Protein AF-0000000078280454 (afdb_homodimer)

Sequence (496 aa):
MIYVSHLLEDWDMRDVINRTGAGVESIEFSISENLDCLEEKVDQYEKRLEEMGCENLILHGPFLDLNPMTFDSLILETTRKRYEQAYWAAKRLGAKKLVFHTCYVPDVYLLIGWADRVADFYKRFLESREGIQIVMENVFDRQAEPILEVARKVEHPDFGLCLDIGHAHCYSDRPAGAWAELFGSYIKHLHVHDNSGDRDAHWRLGRGNLDYKEIIETVKRNSPDVTFTVECSQKEDVLQSIKEICMGMIYVSHLLEDWDMRDVINRTGAGVESIEFSISENLDCLEEKVDQYEKRLEEMGCENLILHGPFLDLNPMTFDSLILETTRKRYEQAYWAAKRLGAKKLVFHTCYVPDVYLLIGWADRVADFYKRFLESREGIQIVMENVFDRQAEPILEVARKVEHPDFGLCLDIGHAHCYSDRPAGAWAELFGSYIKHLHVHDNSGDRDAHWRLGRGNLDYKEIIETVKRNSPDVTFTVECSQKEDVLQSIKEICMG

Structure (mmCIF, N/CA/C/O backbone):
data_AF-0000000078280454-model_v1
#
loop_
_entity.id
_entity.type
_entity.pdbx_description
1 polymer 'AP endonuclease'
#
loop_
_atom_site.group_PDB
_atom_site.id
_atom_site.type_symbol
_atom_site.label_atom_id
_atom_site.label_alt_id
_atom_site.label_comp_id
_atom_site.label_asym_id
_atom_site.label_entity_id
_atom_site.label_seq_id
_atom_site.pdbx_PDB_ins_code
_atom_site.Cartn_x
_atom_site.Cartn_y
_atom_site.Cartn_z
_atom_site.occupancy
_atom_site.B_iso_or_equiv
_atom_site.auth_seq_id
_atom_site.auth_comp_id
_atom_site.auth_asym_id
_atom_site.auth_atom_id
_atom_site.pdbx_PDB_model_num
ATOM 1 N N . MET A 1 1 ? -3.398 -29.625 -14.141 1 95.38 1 MET A N 1
ATOM 2 C CA . MET A 1 1 ? -2.453 -29.781 -13.039 1 95.38 1 MET A CA 1
ATOM 3 C C . MET A 1 1 ? -2.908 -29 -11.82 1 95.38 1 MET A C 1
ATOM 5 O O . MET A 1 1 ? -3.379 -27.859 -11.945 1 95.38 1 MET A O 1
ATOM 9 N N . ILE A 1 2 ? -2.885 -29.656 -10.711 1 98.5 2 ILE A N 1
ATOM 10 C CA . ILE A 1 2 ? -3.289 -29.031 -9.453 1 98.5 2 ILE A CA 1
ATOM 11 C C . ILE A 1 2 ? -2.068 -28.828 -8.562 1 98.5 2 ILE A C 1
ATOM 13 O O . ILE A 1 2 ? -1.229 -29.719 -8.43 1 98.5 2 ILE A O 1
ATOM 17 N N . TYR A 1 3 ? -1.931 -27.609 -8.008 1 98.88 3 TYR A N 1
ATOM 18 C CA . TYR A 1 3 ? -0.905 -27.266 -7.031 1 98.88 3 TYR A CA 1
ATOM 19 C C . TYR A 1 3 ? -1.525 -27 -5.664 1 98.88 3 TYR A C 1
ATOM 21 O O . TYR A 1 3 ? -2.736 -26.781 -5.555 1 98.88 3 TYR A O 1
ATOM 29 N N . VAL A 1 4 ? -0.639 -27.031 -4.641 1 98.88 4 VAL A N 1
ATOM 30 C CA . VAL A 1 4 ? -1.002 -26.656 -3.275 1 98.88 4 VAL A CA 1
ATOM 31 C C . VAL A 1 4 ? -0.07 -25.562 -2.771 1 98.88 4 VAL A C 1
ATOM 33 O O . VAL A 1 4 ? 1.153 -25.688 -2.859 1 98.88 4 VAL A O 1
ATOM 36 N N . SER A 1 5 ? -0.688 -24.469 -2.309 1 98.81 5 SER A N 1
ATOM 37 C CA . SER A 1 5 ? 0.134 -23.438 -1.691 1 98.81 5 SER A CA 1
ATOM 38 C C . SER A 1 5 ? 0.907 -23.984 -0.496 1 98.81 5 SER A C 1
ATOM 40 O O . SER A 1 5 ? 0.354 -24.719 0.322 1 98.81 5 SER A O 1
ATOM 42 N N . HIS A 1 6 ? 2.143 -23.672 -0.415 1 98.69 6 HIS A N 1
ATOM 43 C CA . HIS A 1 6 ? 2.973 -24.188 0.665 1 98.69 6 HIS A CA 1
ATOM 44 C C . HIS A 1 6 ? 2.699 -23.453 1.975 1 98.69 6 HIS A C 1
ATOM 46 O O . HIS A 1 6 ? 3.598 -22.828 2.541 1 98.69 6 HIS A O 1
ATOM 52 N N . LEU A 1 7 ? 1.524 -23.656 2.4 1 97.81 7 LEU A N 1
ATOM 53 C CA . LEU A 1 7 ? 1.077 -23.141 3.686 1 97.81 7 LEU A CA 1
ATOM 54 C C . LEU A 1 7 ? 1.122 -24.219 4.762 1 97.81 7 LEU A C 1
ATOM 56 O O . LEU A 1 7 ? 1.054 -23.906 5.957 1 97.81 7 LEU A O 1
ATOM 60 N N . LEU A 1 8 ? 1.177 -25.453 4.375 1 98.19 8 LEU A N 1
ATOM 61 C CA . LEU A 1 8 ? 1.28 -26.594 5.273 1 98.19 8 LEU A CA 1
ATOM 62 C C . LEU A 1 8 ? 2.727 -26.812 5.703 1 98.19 8 LEU A C 1
ATOM 64 O O . LEU A 1 8 ? 3.656 -26.391 5.016 1 98.19 8 LEU A O 1
ATOM 68 N N . GLU A 1 9 ? 2.82 -27.516 6.793 1 97.94 9 GLU A N 1
ATOM 69 C CA . GLU A 1 9 ? 4.156 -28 7.125 1 97.94 9 GLU A CA 1
ATOM 70 C C . GLU A 1 9 ? 4.672 -28.984 6.07 1 97.94 9 GLU A C 1
ATOM 72 O O . GLU A 1 9 ? 3.885 -29.625 5.375 1 97.94 9 GLU A O 1
ATOM 77 N N . ASP A 1 10 ? 6.023 -29.094 6 1 98.5 10 ASP A N 1
ATOM 78 C CA . ASP A 1 10 ? 6.66 -29.891 4.961 1 98.5 10 ASP A CA 1
ATOM 79 C C . ASP A 1 10 ? 6.156 -31.344 4.992 1 98.5 10 ASP A C 1
ATOM 81 O O . ASP A 1 10 ? 5.91 -31.938 3.943 1 98.5 10 ASP A O 1
ATOM 85 N N . TRP A 1 11 ? 5.98 -31.844 6.141 1 98.31 11 TRP A N 1
ATOM 86 C CA . TRP A 1 11 ? 5.566 -33.25 6.246 1 98.31 11 TRP A CA 1
ATOM 87 C C . TRP A 1 11 ? 4.152 -33.438 5.711 1 98.31 11 TRP A C 1
ATOM 89 O O . TRP A 1 11 ? 3.844 -34.469 5.094 1 98.31 11 TRP A O 1
ATOM 99 N N . ASP A 1 12 ? 3.299 -32.469 5.961 1 98.75 12 ASP A N 1
ATOM 100 C CA . ASP A 1 12 ? 1.937 -32.531 5.438 1 98.75 12 ASP A CA 1
ATOM 101 C C . ASP A 1 12 ? 1.923 -32.312 3.922 1 98.75 12 ASP A C 1
ATOM 103 O O . ASP A 1 12 ? 1.131 -32.938 3.215 1 98.75 12 ASP A O 1
ATOM 107 N N . MET A 1 13 ? 2.77 -31.469 3.451 1 98.81 13 MET A N 1
ATOM 108 C CA . MET A 1 13 ? 2.898 -31.297 2.008 1 98.81 13 MET A CA 1
ATOM 109 C C . MET A 1 13 ? 3.303 -32.594 1.332 1 98.81 13 MET A C 1
ATOM 111 O O . MET A 1 13 ? 2.729 -32.969 0.311 1 98.81 13 MET A O 1
ATOM 115 N N . ARG A 1 14 ? 4.301 -33.188 1.906 1 98.75 14 ARG A N 1
ATOM 116 C CA . ARG A 1 14 ? 4.766 -34.469 1.371 1 98.75 14 ARG A CA 1
ATOM 117 C C . ARG A 1 14 ? 3.619 -35.469 1.279 1 98.75 14 ARG A C 1
ATOM 119 O O . ARG A 1 14 ? 3.471 -36.156 0.267 1 98.75 14 ARG A O 1
ATOM 126 N N . ASP A 1 15 ? 2.885 -35.531 2.342 1 98.81 15 ASP A N 1
ATOM 127 C CA . ASP A 1 15 ? 1.757 -36.469 2.363 1 98.81 15 ASP A CA 1
ATOM 128 C C . ASP A 1 15 ? 0.749 -36.125 1.267 1 98.81 15 ASP A C 1
ATOM 130 O O . ASP A 1 15 ? 0.256 -37 0.574 1 98.81 15 ASP A O 1
ATOM 134 N N . VAL A 1 16 ? 0.381 -34.906 1.092 1 98.81 16 VAL A N 1
ATOM 135 C CA . VAL A 1 16 ? -0.565 -34.469 0.072 1 98.81 16 VAL A CA 1
ATOM 136 C C . VAL A 1 16 ? -0.028 -34.812 -1.315 1 98.81 16 VAL A C 1
ATOM 138 O O . VAL A 1 16 ? -0.761 -35.344 -2.158 1 98.81 16 VAL A O 1
ATOM 141 N N . ILE A 1 17 ? 1.241 -34.531 -1.546 1 98.75 17 ILE A N 1
ATOM 142 C CA . ILE A 1 17 ? 1.874 -34.781 -2.832 1 98.75 17 ILE A CA 1
ATOM 143 C C . ILE A 1 17 ? 1.799 -36.281 -3.139 1 98.75 17 ILE A C 1
ATOM 145 O O . ILE A 1 17 ? 1.418 -36.688 -4.242 1 98.75 17 ILE A O 1
ATOM 149 N N . ASN A 1 18 ? 2.113 -37.094 -2.162 1 98.62 18 ASN A N 1
ATOM 150 C CA . ASN A 1 18 ? 2.109 -38.531 -2.34 1 98.62 18 ASN A CA 1
ATOM 151 C C . ASN A 1 18 ? 0.711 -39.062 -2.656 1 98.62 18 ASN A C 1
ATOM 153 O O . ASN A 1 18 ? 0.556 -39.969 -3.465 1 98.62 18 ASN A O 1
ATOM 157 N N . ARG A 1 19 ? -0.237 -38.5 -2.068 1 98.31 19 ARG A N 1
ATOM 158 C CA . ARG A 1 19 ? -1.606 -39 -2.184 1 98.31 19 ARG A CA 1
ATOM 159 C C . ARG A 1 19 ? -2.258 -38.5 -3.471 1 98.31 19 ARG A C 1
ATOM 161 O O . ARG A 1 19 ? -3.141 -39.156 -4.02 1 98.31 19 ARG A O 1
ATOM 168 N N . THR A 1 20 ? -1.882 -37.281 -3.924 1 98.31 20 THR A N 1
ATOM 169 C CA . THR A 1 20 ? -2.697 -36.656 -4.945 1 98.31 20 THR A CA 1
ATOM 170 C C . THR A 1 20 ? -1.87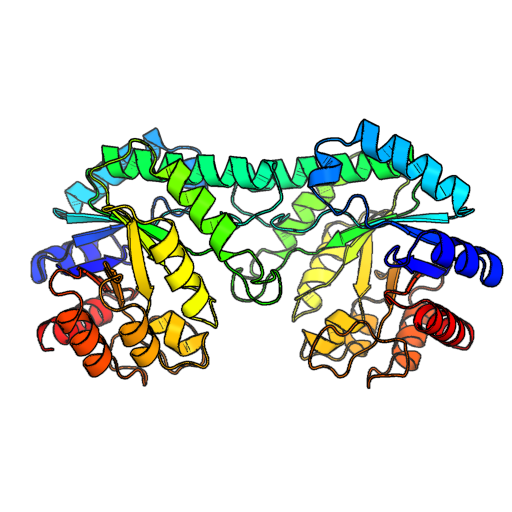7 -36.375 -6.207 1 98.31 20 THR A C 1
ATOM 172 O O . THR A 1 20 ? -2.436 -36.094 -7.27 1 98.31 20 THR A O 1
ATOM 175 N N . GLY A 1 21 ? -0.558 -36.406 -6.094 1 98.06 21 GLY A N 1
ATOM 176 C CA . GLY A 1 21 ? 0.294 -36.031 -7.215 1 98.06 21 GLY A CA 1
ATOM 177 C C . GLY A 1 21 ? 0.331 -34.531 -7.477 1 98.06 21 GLY A C 1
ATOM 178 O O . GLY A 1 21 ? 0.816 -34.094 -8.523 1 98.06 21 GLY A O 1
ATOM 179 N N . ALA A 1 22 ? -0.175 -33.719 -6.551 1 98.69 22 ALA A N 1
ATOM 180 C CA . ALA A 1 22 ? -0.225 -32.281 -6.711 1 98.69 22 ALA A CA 1
ATOM 181 C C . ALA A 1 22 ? 1.176 -31.672 -6.691 1 98.69 22 ALA A C 1
ATOM 183 O O . ALA A 1 22 ? 2.1 -32.25 -6.109 1 98.69 22 ALA A O 1
ATOM 184 N N . GLY A 1 23 ? 1.375 -30.531 -7.406 1 98.81 23 GLY A N 1
ATOM 185 C CA . GLY A 1 23 ? 2.586 -29.734 -7.281 1 98.81 23 GLY A CA 1
ATOM 186 C C . GLY A 1 23 ? 2.561 -28.781 -6.098 1 98.81 23 GLY A C 1
ATOM 187 O O . GLY A 1 23 ? 1.642 -28.828 -5.277 1 98.81 23 GLY A O 1
ATOM 188 N N . VAL A 1 24 ? 3.625 -27.969 -6.023 1 98.94 24 VAL A N 1
ATOM 189 C CA . VAL A 1 24 ? 3.758 -27.016 -4.926 1 98.94 24 VAL A CA 1
ATOM 190 C C . VAL A 1 24 ? 3.764 -25.594 -5.473 1 98.94 24 VAL A C 1
ATOM 192 O O . VAL A 1 24 ? 4.445 -25.297 -6.461 1 98.94 24 VAL A O 1
ATOM 195 N N . GLU A 1 25 ? 2.961 -24.734 -4.969 1 98.94 25 GLU A N 1
ATOM 196 C CA . GLU A 1 25 ? 3.207 -23.297 -5.105 1 98.94 25 GLU A CA 1
ATOM 197 C C . GLU A 1 25 ? 3.934 -22.75 -3.881 1 98.94 25 GLU A C 1
ATOM 199 O O . GLU A 1 25 ? 3.336 -22.594 -2.814 1 98.94 25 GLU A O 1
ATOM 204 N N . SER A 1 26 ? 5.148 -22.422 -4.102 1 98.88 26 SER A N 1
ATOM 205 C CA . SER A 1 26 ? 5.98 -21.938 -3.002 1 98.88 26 SER A CA 1
ATOM 206 C C . SER A 1 26 ? 5.629 -20.5 -2.625 1 98.88 26 SER A C 1
ATOM 208 O O . SER A 1 26 ? 5.398 -19.672 -3.5 1 98.88 26 SER A O 1
ATOM 210 N N . ILE A 1 27 ? 5.621 -20.203 -1.386 1 98.5 27 ILE A N 1
ATOM 211 C CA . ILE A 1 27 ? 5.465 -18.828 -0.917 1 98.5 27 ILE A CA 1
ATOM 212 C C . ILE A 1 27 ? 6.793 -18.328 -0.368 1 98.5 27 ILE A C 1
ATOM 214 O O . ILE A 1 27 ? 6.871 -17.203 0.141 1 98.5 27 ILE A O 1
ATOM 218 N N . GLU A 1 28 ? 7.82 -19.078 -0.396 1 98.31 28 GLU A N 1
ATOM 219 C CA . GLU A 1 28 ? 9.125 -18.766 0.175 1 98.31 28 GLU A CA 1
ATOM 220 C C . GLU A 1 28 ? 9.68 -17.453 -0.386 1 98.31 28 GLU A C 1
ATOM 222 O O . GLU A 1 28 ? 10.289 -16.672 0.341 1 98.31 28 GLU A O 1
ATOM 227 N N . PHE A 1 29 ? 9.398 -17.25 -1.588 1 98.31 29 PHE A N 1
ATOM 228 C CA . PHE A 1 29 ? 10.055 -16.141 -2.264 1 98.31 29 PHE A CA 1
ATOM 229 C C . PHE A 1 29 ? 9.117 -14.961 -2.404 1 98.31 29 PHE A C 1
ATOM 231 O O . PHE A 1 29 ? 9.398 -14.016 -3.148 1 98.31 29 PHE A O 1
ATOM 238 N N . SER A 1 30 ? 7.965 -15.086 -1.763 1 98.25 30 SER A N 1
ATOM 239 C CA . SER A 1 30 ? 7.113 -13.922 -1.534 1 98.25 30 SER A CA 1
ATOM 240 C C . SER A 1 30 ? 7.586 -13.117 -0.33 1 98.25 30 SER A C 1
ATOM 242 O O . SER A 1 30 ? 7.156 -11.977 -0.127 1 98.25 30 SER A O 1
ATOM 244 N N . ILE A 1 31 ? 8.453 -13.695 0.466 1 97.31 31 ILE A N 1
ATOM 245 C CA . ILE A 1 31 ? 8.945 -13.109 1.712 1 97.31 31 ILE A CA 1
ATOM 246 C C . ILE A 1 31 ? 10.219 -12.312 1.446 1 97.31 31 ILE A C 1
ATOM 248 O O . ILE A 1 31 ? 11.25 -12.883 1.076 1 97.31 31 ILE A O 1
ATOM 252 N N . SER A 1 32 ? 10.125 -11.109 1.688 1 97.38 32 SER A N 1
ATOM 253 C CA . SER A 1 32 ? 11.211 -10.203 1.322 1 97.38 32 SER A CA 1
ATOM 254 C C . SER A 1 32 ? 12.508 -10.578 2.037 1 97.38 32 SER A C 1
ATOM 256 O O . SER A 1 32 ? 13.594 -10.477 1.46 1 97.38 32 SER A O 1
ATOM 258 N N . GLU A 1 33 ? 12.43 -10.992 3.285 1 96.94 33 GLU A N 1
ATOM 259 C CA . GLU A 1 33 ? 13.609 -11.359 4.055 1 96.94 33 GLU A CA 1
ATOM 260 C C . GLU A 1 33 ? 14.383 -12.492 3.373 1 96.94 33 GLU A C 1
ATOM 262 O O . GLU A 1 33 ? 15.609 -12.547 3.455 1 96.94 33 GLU A O 1
ATOM 267 N N . ASN A 1 34 ? 13.625 -13.383 2.777 1 98.44 34 ASN A N 1
ATOM 268 C CA . ASN A 1 34 ? 14.266 -14.477 2.051 1 98.44 34 ASN A CA 1
ATOM 269 C C . ASN A 1 34 ? 14.953 -13.977 0.784 1 98.44 34 ASN A C 1
ATOM 271 O O . ASN A 1 34 ? 15.969 -14.531 0.363 1 98.44 34 ASN A O 1
ATOM 275 N N . LEU A 1 35 ? 14.461 -12.93 0.215 1 98.56 35 LEU A N 1
ATOM 276 C CA . LEU A 1 35 ? 15.062 -12.359 -0.985 1 98.56 35 LEU A CA 1
ATOM 277 C C . LEU A 1 35 ? 16.344 -11.617 -0.649 1 98.56 35 LEU A C 1
ATOM 279 O O . LEU A 1 35 ? 17.219 -11.445 -1.509 1 98.56 35 LEU A O 1
ATOM 283 N N . ASP A 1 36 ? 16.5 -11.18 0.593 1 98.12 36 ASP A N 1
ATOM 284 C CA . ASP A 1 36 ? 17.734 -10.531 1.05 1 98.12 36 ASP A CA 1
ATOM 285 C C . ASP A 1 36 ? 18.891 -11.523 1.088 1 98.12 36 ASP A C 1
ATOM 287 O O . ASP A 1 36 ? 20.062 -11.125 0.982 1 98.12 36 ASP A O 1
ATOM 291 N N . CYS A 1 37 ? 18.562 -12.742 1.295 1 98.06 37 CYS A N 1
ATOM 292 C CA . CYS A 1 37 ? 19.531 -13.828 1.309 1 98.06 37 CYS A CA 1
ATOM 293 C C . CYS A 1 37 ? 19.172 -14.906 0.293 1 98.06 37 CYS A C 1
ATOM 295 O O . CYS A 1 37 ? 19.094 -16.094 0.631 1 98.06 37 CYS A O 1
ATOM 297 N N . LEU A 1 38 ? 19.062 -14.531 -0.912 1 98.5 38 LEU A N 1
ATOM 298 C CA . LEU A 1 38 ? 18.375 -15.266 -1.962 1 98.5 38 LEU A CA 1
ATOM 299 C C . LEU A 1 38 ? 19.078 -16.578 -2.26 1 98.5 38 LEU A C 1
ATOM 301 O O . LEU A 1 38 ? 18.438 -17.641 -2.229 1 98.5 38 LEU A O 1
ATOM 305 N N . GLU A 1 39 ? 20.391 -16.547 -2.555 1 98.31 39 GLU A N 1
ATOM 306 C CA . GLU A 1 39 ? 21.109 -17.75 -2.945 1 98.31 39 GLU A CA 1
ATOM 307 C C . GLU A 1 39 ? 21.031 -18.828 -1.858 1 98.31 39 GLU A C 1
ATOM 309 O O . GLU A 1 39 ? 20.734 -19.984 -2.143 1 98.31 39 GLU A O 1
ATOM 314 N N . GLU A 1 40 ? 21.25 -18.359 -0.665 1 98.56 40 GLU A N 1
ATOM 315 C CA . GLU A 1 40 ? 21.172 -19.281 0.469 1 98.56 40 GLU A CA 1
ATOM 316 C C . GLU A 1 40 ? 19.781 -19.859 0.617 1 98.56 40 GLU A C 1
ATOM 318 O O . GLU A 1 40 ? 19.625 -21.062 0.852 1 98.56 40 GLU A O 1
ATOM 323 N N . LYS A 1 41 ? 18.797 -19.031 0.508 1 98.62 41 LYS A N 1
ATOM 324 C CA . LYS A 1 41 ? 17.422 -19.469 0.707 1 98.62 41 LYS A CA 1
ATOM 325 C C . LYS A 1 41 ? 16.969 -20.406 -0.419 1 98.62 41 LYS A C 1
ATOM 327 O O . LYS A 1 41 ? 16.188 -21.328 -0.191 1 98.62 41 LYS A O 1
ATOM 332 N N . VAL A 1 42 ? 17.422 -20.156 -1.613 1 98.75 42 VAL A N 1
ATOM 333 C CA . VAL A 1 42 ? 17.109 -21.031 -2.734 1 98.75 42 VAL A CA 1
ATOM 334 C C . VAL A 1 42 ? 17.703 -22.406 -2.496 1 98.75 42 VAL A C 1
ATOM 336 O O . VAL A 1 42 ? 17.031 -23.422 -2.686 1 98.75 42 VAL A O 1
ATOM 339 N N . ASP A 1 43 ? 18.938 -22.438 -2.059 1 98.69 43 ASP A N 1
ATOM 340 C CA . ASP A 1 43 ? 19.594 -23.719 -1.766 1 98.69 43 ASP A CA 1
ATOM 341 C C . ASP A 1 43 ? 18.844 -24.484 -0.689 1 98.69 43 ASP A C 1
ATOM 343 O O . ASP A 1 43 ? 18.609 -25.688 -0.831 1 98.69 43 ASP A O 1
ATOM 347 N N . GLN A 1 44 ? 18.547 -23.797 0.321 1 98.69 44 GLN A N 1
ATOM 348 C CA . GLN A 1 44 ? 17.812 -24.422 1.422 1 98.69 44 GLN A CA 1
ATOM 349 C C . GLN A 1 44 ? 16.453 -24.938 0.96 1 98.69 44 GLN A C 1
ATOM 351 O O . GLN A 1 44 ? 16.047 -26.031 1.33 1 98.69 44 GLN A O 1
ATOM 356 N N . TYR A 1 45 ? 15.797 -24.156 0.177 1 98.75 45 TYR A N 1
ATOM 357 C CA . TYR A 1 45 ? 14.445 -24.531 -0.233 1 98.75 45 TYR A CA 1
ATOM 358 C C . TYR A 1 45 ? 14.477 -25.688 -1.22 1 98.75 45 TYR A C 1
ATOM 360 O O . TYR A 1 45 ? 13.57 -26.531 -1.234 1 98.75 45 TYR A O 1
ATOM 368 N N . GLU A 1 46 ? 15.453 -25.703 -2.047 1 98.56 46 GLU A N 1
ATOM 369 C CA . GLU A 1 46 ? 15.625 -26.812 -2.967 1 98.56 46 GLU A CA 1
ATOM 370 C C . GLU A 1 46 ? 15.648 -28.156 -2.219 1 98.56 46 GLU A C 1
ATOM 372 O O . GLU A 1 46 ? 15.031 -29.125 -2.65 1 98.56 46 GLU A O 1
ATOM 377 N N . LYS A 1 47 ? 16.344 -28.188 -1.128 1 98.56 47 LYS A N 1
ATOM 378 C CA . LYS A 1 47 ? 16.406 -29.406 -0.307 1 98.56 47 LYS A CA 1
ATOM 379 C C . LYS A 1 47 ? 15.031 -29.75 0.256 1 98.56 47 LYS A C 1
ATOM 381 O O . LYS A 1 47 ? 14.664 -30.938 0.312 1 98.56 47 LYS A O 1
ATOM 386 N N . ARG A 1 48 ? 14.32 -28.766 0.712 1 98.69 48 ARG A N 1
ATOM 387 C CA . ARG A 1 48 ? 12.977 -29 1.231 1 98.69 48 ARG A CA 1
ATOM 388 C C . ARG A 1 48 ? 12.062 -29.562 0.153 1 98.69 48 ARG A C 1
ATOM 390 O O . ARG A 1 48 ? 11.273 -30.469 0.421 1 98.69 48 ARG A O 1
ATOM 397 N N . LEU A 1 49 ? 12.156 -29.016 -1.045 1 98.81 49 LEU A N 1
ATOM 398 C CA . LEU A 1 49 ? 11.367 -29.5 -2.164 1 98.81 49 LEU A CA 1
ATOM 399 C C . LEU A 1 49 ? 11.672 -30.969 -2.443 1 98.81 49 LEU A C 1
ATOM 401 O O . LEU A 1 49 ? 10.766 -31.766 -2.682 1 98.81 49 LEU A O 1
ATOM 405 N N . GLU A 1 50 ? 12.93 -31.297 -2.438 1 98.5 50 GLU A N 1
ATOM 406 C CA . GLU A 1 50 ? 13.344 -32.688 -2.633 1 98.5 50 GLU A CA 1
ATOM 407 C C . GLU A 1 50 ? 12.758 -33.594 -1.555 1 98.5 50 GLU A C 1
ATOM 409 O O . GLU A 1 50 ? 12.242 -34.656 -1.857 1 98.5 50 GLU A O 1
ATOM 414 N N . GLU A 1 51 ? 12.844 -33.125 -0.36 1 98.44 51 GLU A N 1
ATOM 415 C CA . GLU A 1 51 ? 12.336 -33.906 0.767 1 98.44 51 GLU A CA 1
ATOM 416 C C . GLU A 1 51 ? 10.828 -34.125 0.667 1 98.44 51 GLU A C 1
ATOM 418 O O . GLU A 1 51 ? 10.312 -35.156 1.082 1 98.44 51 GLU A O 1
ATOM 423 N N . MET A 1 52 ? 10.125 -33.188 0.104 1 98.56 52 MET A N 1
ATOM 424 C CA . MET A 1 52 ? 8.672 -33.25 -0.034 1 98.56 52 MET A CA 1
ATOM 425 C C . MET A 1 52 ? 8.281 -34.125 -1.236 1 98.56 52 MET A C 1
ATOM 427 O O . MET A 1 52 ? 7.129 -34.531 -1.357 1 98.56 52 MET A O 1
ATOM 431 N N . GLY A 1 53 ? 9.219 -34.344 -2.08 1 98.5 53 GLY A N 1
ATOM 432 C CA . GLY A 1 53 ? 8.93 -35.094 -3.303 1 98.5 53 GLY A CA 1
ATOM 433 C C . GLY A 1 53 ? 8.25 -34.219 -4.359 1 98.5 53 GLY A C 1
ATOM 434 O O . GLY A 1 53 ? 7.41 -34.719 -5.113 1 98.5 53 GLY A O 1
ATOM 435 N N . CYS A 1 54 ? 8.602 -33 -4.414 1 98.5 54 CYS A N 1
ATOM 436 C CA . CYS A 1 54 ? 7.973 -32.094 -5.348 1 98.5 54 CYS A CA 1
ATOM 437 C C . CYS A 1 54 ? 8.484 -32.312 -6.766 1 98.5 54 CYS A C 1
ATOM 439 O O . CYS A 1 54 ? 9.695 -32.219 -7.016 1 98.5 54 CYS A O 1
ATOM 441 N N . GLU A 1 55 ? 7.578 -32.5 -7.688 1 97.94 55 GLU A N 1
ATOM 442 C CA . GLU A 1 55 ? 7.949 -32.656 -9.086 1 97.94 55 GLU A CA 1
ATOM 443 C C . GLU A 1 55 ? 7.523 -31.453 -9.922 1 97.94 55 GLU A C 1
ATOM 445 O O . GLU A 1 55 ? 8.078 -31.203 -11 1 97.94 55 GLU A O 1
ATOM 450 N N . ASN A 1 56 ? 6.523 -30.812 -9.586 1 98.62 56 ASN A N 1
ATOM 451 C CA . ASN A 1 56 ? 5.973 -29.641 -10.258 1 98.62 56 ASN A CA 1
ATOM 452 C C . ASN A 1 56 ? 5.926 -28.422 -9.328 1 98.62 56 ASN A C 1
ATOM 454 O O . ASN A 1 56 ? 5.312 -28.484 -8.258 1 98.62 56 ASN A O 1
ATOM 458 N N . LEU A 1 57 ? 6.609 -27.359 -9.797 1 98.88 57 LEU A N 1
ATOM 459 C CA . LEU A 1 57 ? 6.781 -26.203 -8.914 1 98.88 57 LEU A CA 1
ATOM 460 C C . LEU A 1 57 ? 6.316 -24.922 -9.602 1 98.88 57 LEU A C 1
ATOM 462 O O . LEU A 1 57 ? 6.605 -24.703 -10.781 1 98.88 57 LEU A O 1
ATOM 466 N N . ILE A 1 58 ? 5.574 -24.094 -8.891 1 98.81 58 ILE A N 1
ATOM 467 C CA . ILE A 1 58 ? 5.395 -22.688 -9.242 1 98.81 58 ILE A CA 1
ATOM 468 C C . ILE A 1 58 ? 5.711 -21.797 -8.031 1 98.81 58 ILE A C 1
ATOM 470 O O . ILE A 1 58 ? 5.75 -22.297 -6.898 1 98.81 58 ILE A O 1
ATOM 474 N N . LEU A 1 59 ? 6.066 -20.562 -8.25 1 98.94 59 LEU A N 1
ATOM 475 C CA . LEU A 1 59 ? 6.422 -19.656 -7.16 1 98.94 59 LEU A CA 1
ATOM 476 C C . LEU A 1 59 ? 5.418 -18.516 -7.043 1 98.94 59 LEU A C 1
ATOM 478 O O . LEU A 1 59 ? 4.941 -18 -8.055 1 98.94 59 LEU A O 1
ATOM 482 N N . HIS A 1 60 ? 5.055 -18.234 -5.844 1 98.88 60 HIS A N 1
ATOM 483 C CA . HIS A 1 60 ? 4.398 -16.969 -5.555 1 98.88 60 HIS A CA 1
ATOM 484 C C . HIS A 1 60 ? 5.418 -15.859 -5.309 1 98.88 60 HIS A C 1
ATOM 486 O O . HIS A 1 60 ? 6.27 -15.984 -4.426 1 98.88 60 HIS A O 1
ATOM 492 N N . GLY A 1 61 ? 5.352 -14.812 -6.066 1 98.69 61 GLY A N 1
ATOM 493 C CA . GLY A 1 61 ? 6.316 -13.727 -5.973 1 98.69 61 GLY A CA 1
ATOM 494 C C . GLY A 1 61 ? 6.016 -12.758 -4.848 1 98.69 61 GLY A C 1
ATOM 495 O O . GLY A 1 61 ? 4.973 -12.859 -4.195 1 98.69 61 GLY A O 1
ATOM 496 N N . PRO A 1 62 ? 6.965 -11.867 -4.621 1 98.44 62 PRO A N 1
ATOM 497 C CA . PRO A 1 62 ? 6.777 -10.859 -3.572 1 98.44 62 PRO A CA 1
ATOM 498 C C . PRO A 1 62 ? 5.699 -9.836 -3.92 1 98.44 62 PRO A C 1
ATOM 500 O O . PRO A 1 62 ? 5.434 -9.586 -5.102 1 98.44 62 PRO A O 1
ATOM 503 N N . PHE A 1 63 ? 5.082 -9.305 -2.852 1 97.12 63 PHE A N 1
ATOM 504 C CA . PHE A 1 63 ? 3.973 -8.414 -3.158 1 97.12 63 PHE A CA 1
ATOM 505 C C . PHE A 1 63 ? 3.873 -7.297 -2.123 1 97.12 63 PHE A C 1
ATOM 507 O O . PHE A 1 63 ? 3.316 -6.234 -2.4 1 97.12 63 PHE A O 1
ATOM 514 N N . LEU A 1 64 ? 4.359 -7.527 -0.896 1 95.44 64 LEU A N 1
ATOM 515 C CA . LEU A 1 64 ? 4.145 -6.559 0.174 1 95.44 64 LEU A CA 1
ATOM 516 C C . LEU A 1 64 ? 4.953 -5.289 -0.072 1 95.44 64 LEU A C 1
ATOM 518 O O . LEU A 1 64 ? 6.172 -5.344 -0.233 1 95.44 64 LEU A O 1
ATOM 522 N N . ASP A 1 65 ? 4.238 -4.152 -0.163 1 96.25 65 ASP A N 1
ATOM 523 C CA . ASP A 1 65 ? 4.82 -2.816 -0.271 1 96.25 65 ASP A CA 1
ATOM 524 C C . ASP A 1 65 ? 5.441 -2.6 -1.649 1 96.25 65 ASP A C 1
ATOM 526 O O . ASP A 1 65 ? 6.184 -1.636 -1.856 1 96.25 65 ASP A O 1
ATOM 530 N N . LEU A 1 66 ? 5.227 -3.508 -2.561 1 98.06 66 LEU A N 1
ATOM 531 C CA . LEU A 1 66 ? 5.68 -3.379 -3.941 1 98.06 66 LEU A CA 1
ATOM 532 C C . LEU A 1 66 ? 4.539 -2.928 -4.848 1 98.06 66 LEU A C 1
ATOM 534 O O . LEU A 1 66 ? 3.365 -3.105 -4.508 1 98.06 66 LEU A O 1
ATOM 538 N N . ASN A 1 67 ? 4.91 -2.273 -5.977 1 97.81 67 ASN A N 1
ATOM 539 C CA . ASN A 1 67 ? 3.879 -1.743 -6.859 1 97.81 67 ASN A CA 1
ATOM 540 C C . ASN A 1 67 ? 4.418 -1.495 -8.266 1 97.81 67 ASN A C 1
ATOM 542 O O . ASN A 1 67 ? 5.156 -0.533 -8.492 1 97.81 67 ASN A O 1
ATOM 546 N N . PRO A 1 68 ? 3.967 -2.297 -9.172 1 98.06 68 PRO A N 1
ATOM 547 C CA . PRO A 1 68 ? 4.402 -2.086 -10.555 1 98.06 68 PRO A CA 1
ATOM 548 C C . PRO A 1 68 ? 3.885 -0.778 -11.141 1 98.06 68 PRO A C 1
ATOM 550 O O . PRO A 1 68 ? 4.441 -0.273 -12.125 1 98.06 68 PRO A O 1
ATOM 553 N N . MET A 1 69 ? 2.82 -0.218 -10.57 1 97.06 69 MET A N 1
ATOM 554 C CA . MET A 1 69 ? 2.182 0.98 -11.109 1 97.06 69 MET A CA 1
ATOM 555 C C . MET A 1 69 ? 2.791 2.24 -10.5 1 97.06 69 MET A C 1
ATOM 557 O O . MET A 1 69 ? 2.51 3.35 -10.953 1 97.06 69 MET A O 1
ATOM 561 N N . THR A 1 70 ? 3.629 2.197 -9.57 1 96.5 70 THR A N 1
ATOM 562 C CA . THR A 1 70 ? 4.066 3.295 -8.719 1 96.5 70 THR A CA 1
ATOM 563 C C . THR A 1 70 ? 4.648 4.43 -9.547 1 96.5 70 THR A C 1
ATOM 565 O O . THR A 1 70 ? 5.223 4.195 -10.617 1 96.5 70 THR A O 1
ATOM 568 N N . PHE A 1 71 ? 4.465 5.656 -9 1 94.25 71 PHE A N 1
ATOM 569 C CA . PHE A 1 71 ? 5.07 6.84 -9.602 1 94.25 71 PHE A CA 1
ATOM 570 C C . PHE A 1 71 ? 6.406 7.156 -8.945 1 94.25 71 PHE A C 1
ATOM 572 O O . PHE A 1 71 ? 7.133 8.047 -9.398 1 94.25 71 PHE A O 1
ATOM 579 N N . ASP A 1 72 ? 6.715 6.473 -7.918 1 97.5 72 ASP A N 1
ATOM 580 C CA . ASP A 1 72 ? 7.98 6.695 -7.219 1 97.5 72 ASP A CA 1
ATOM 581 C C . ASP A 1 72 ? 9.109 5.883 -7.852 1 97.5 72 ASP A C 1
ATOM 583 O O . ASP A 1 72 ? 9.094 4.652 -7.801 1 97.5 72 ASP A O 1
ATOM 587 N N . SER A 1 73 ? 10.078 6.57 -8.359 1 98.38 73 SER A N 1
ATOM 588 C CA . SER A 1 73 ? 11.148 5.926 -9.117 1 98.38 73 SER A CA 1
ATOM 589 C C . SER A 1 73 ? 11.914 4.934 -8.25 1 98.38 73 SER A C 1
ATOM 591 O O . SER A 1 73 ? 12.367 3.893 -8.734 1 98.38 73 SER A O 1
ATOM 593 N N . LEU A 1 74 ? 12.094 5.25 -6.969 1 98.62 74 LEU A N 1
ATOM 594 C CA . LEU A 1 74 ? 12.844 4.352 -6.098 1 98.62 74 LEU A CA 1
ATOM 595 C C . LEU A 1 74 ? 12.023 3.109 -5.766 1 98.62 74 LEU A C 1
ATOM 597 O O . LEU A 1 74 ? 12.562 2.01 -5.652 1 98.62 74 LEU A O 1
ATOM 601 N N . ILE A 1 75 ? 10.703 3.273 -5.598 1 98.62 75 ILE A N 1
ATOM 602 C CA . ILE A 1 75 ? 9.828 2.129 -5.367 1 98.62 75 ILE A CA 1
ATOM 603 C C . ILE A 1 75 ? 9.781 1.257 -6.617 1 98.62 75 ILE A C 1
ATOM 605 O O . ILE A 1 75 ? 9.766 0.027 -6.523 1 98.62 75 ILE A O 1
ATOM 609 N N . LEU A 1 76 ? 9.734 1.922 -7.742 1 98.38 76 LEU A N 1
ATOM 610 C CA . LEU A 1 76 ? 9.742 1.173 -8.992 1 98.38 76 LEU A CA 1
ATOM 611 C C . LEU A 1 76 ? 11 0.325 -9.117 1 98.38 76 LEU A C 1
ATOM 613 O O . LEU A 1 76 ? 10.938 -0.849 -9.484 1 98.38 76 LEU A O 1
ATOM 617 N N . GLU A 1 77 ? 12.102 0.902 -8.812 1 98.44 77 GLU A N 1
ATOM 618 C CA . GLU A 1 77 ? 13.375 0.185 -8.852 1 98.44 77 GLU A CA 1
ATOM 619 C C . GLU A 1 77 ? 13.375 -0.992 -7.875 1 98.44 77 GLU A C 1
ATOM 621 O O . GLU A 1 77 ? 13.828 -2.084 -8.219 1 98.44 77 GLU A O 1
ATOM 626 N N . THR A 1 78 ? 12.906 -0.746 -6.691 1 98.75 78 THR A N 1
ATOM 627 C CA . THR A 1 78 ? 12.82 -1.806 -5.691 1 98.75 78 THR A CA 1
ATOM 628 C C . THR A 1 78 ? 11.906 -2.928 -6.172 1 98.75 78 THR A C 1
ATOM 630 O O . THR A 1 78 ? 12.234 -4.105 -6.039 1 98.75 78 THR A O 1
ATOM 633 N N . THR A 1 79 ? 10.75 -2.561 -6.734 1 98.81 79 THR A N 1
ATOM 634 C CA . THR A 1 79 ? 9.805 -3.539 -7.254 1 98.81 79 THR A CA 1
ATOM 635 C C . THR A 1 79 ? 10.445 -4.398 -8.336 1 98.81 79 THR A C 1
ATOM 637 O O . THR A 1 79 ? 10.359 -5.629 -8.297 1 98.81 79 THR A O 1
ATOM 640 N N . ARG A 1 80 ? 11.164 -3.756 -9.227 1 98.5 80 ARG A N 1
ATOM 641 C CA . ARG A 1 80 ? 11.852 -4.477 -10.289 1 98.5 80 ARG A CA 1
ATOM 642 C C . ARG A 1 80 ? 12.875 -5.453 -9.711 1 98.5 80 ARG A C 1
ATOM 644 O O . ARG A 1 80 ? 12.945 -6.609 -10.133 1 98.5 80 ARG A O 1
ATOM 651 N N . LYS A 1 81 ? 13.602 -4.977 -8.805 1 98.75 81 LYS A N 1
ATOM 652 C CA . LYS A 1 81 ? 14.648 -5.801 -8.203 1 98.75 81 LYS A CA 1
ATOM 653 C C . LYS A 1 81 ? 14.055 -7.035 -7.527 1 98.75 81 LYS A C 1
ATOM 655 O O . LYS A 1 81 ? 14.555 -8.148 -7.711 1 98.75 81 LYS A O 1
ATOM 660 N N . ARG A 1 82 ? 13.047 -6.844 -6.758 1 98.88 82 ARG A N 1
ATOM 661 C CA . ARG A 1 82 ? 12.414 -7.957 -6.055 1 98.88 82 ARG A CA 1
ATOM 662 C C . ARG A 1 82 ? 11.805 -8.953 -7.039 1 98.88 82 ARG A C 1
ATOM 664 O O . ARG A 1 82 ? 11.93 -10.164 -6.855 1 98.88 82 ARG A O 1
ATOM 671 N N . TYR A 1 83 ? 11.141 -8.43 -8.094 1 98.81 83 TYR A N 1
ATOM 672 C CA . TYR A 1 83 ? 10.594 -9.305 -9.125 1 98.81 83 TYR A CA 1
ATOM 673 C C . TYR A 1 83 ? 11.703 -10.094 -9.812 1 98.81 83 TYR A C 1
ATOM 675 O O . TYR A 1 83 ? 11.547 -11.289 -10.078 1 98.81 83 TYR A O 1
ATOM 683 N N . GLU A 1 84 ? 12.82 -9.461 -10.062 1 98.69 84 GLU A N 1
ATOM 684 C CA . GLU A 1 84 ? 13.961 -10.125 -10.68 1 98.69 84 GLU A CA 1
ATOM 685 C C . GLU A 1 84 ? 14.508 -11.234 -9.797 1 98.69 84 GLU A C 1
ATOM 687 O O . GLU A 1 84 ? 14.875 -12.305 -10.281 1 98.69 84 GLU A O 1
ATOM 692 N N . GLN A 1 85 ? 14.57 -10.945 -8.555 1 98.81 85 GLN A N 1
ATOM 693 C CA . GLN A 1 85 ? 15.055 -11.945 -7.609 1 98.81 85 GLN A CA 1
ATOM 694 C C . GLN A 1 85 ? 14.156 -13.172 -7.602 1 98.81 85 GLN A C 1
ATOM 696 O O . GLN A 1 85 ? 14.641 -14.305 -7.621 1 98.81 85 GLN A O 1
ATOM 701 N N . ALA A 1 86 ? 12.859 -12.953 -7.602 1 98.75 86 ALA A N 1
ATOM 702 C CA . ALA A 1 86 ? 11.914 -14.062 -7.641 1 98.75 86 ALA A CA 1
ATOM 703 C C . ALA A 1 86 ? 12.031 -14.844 -8.945 1 98.75 86 ALA A C 1
ATOM 705 O O . ALA A 1 86 ? 11.945 -16.078 -8.953 1 98.75 86 ALA A O 1
ATOM 706 N N . TYR A 1 87 ? 12.203 -14.094 -10.008 1 98.69 87 TYR A N 1
ATOM 707 C CA . TYR A 1 87 ? 12.367 -14.734 -11.312 1 98.69 87 TYR A CA 1
ATOM 708 C C . TYR A 1 87 ? 13.617 -15.609 -11.328 1 98.69 87 TYR A C 1
ATOM 710 O O . TYR A 1 87 ? 13.594 -16.734 -11.844 1 98.69 87 TYR A O 1
ATOM 718 N N . TRP A 1 88 ? 14.68 -15.078 -10.828 1 98.56 88 TRP A N 1
ATOM 719 C CA . TRP A 1 88 ? 15.922 -15.844 -10.742 1 98.56 88 TRP A CA 1
ATOM 720 C C . TRP A 1 88 ? 15.719 -17.125 -9.945 1 98.56 88 TRP A C 1
ATOM 722 O O . TRP A 1 88 ? 16.172 -18.203 -10.352 1 98.56 88 TRP A O 1
ATOM 732 N N . ALA A 1 89 ? 15.055 -17.031 -8.836 1 98.81 89 ALA A N 1
ATOM 733 C CA . ALA A 1 89 ? 14.766 -18.219 -8.023 1 98.81 89 ALA A CA 1
ATOM 734 C C . ALA A 1 89 ? 13.922 -19.219 -8.805 1 98.81 89 ALA A C 1
ATOM 736 O O . ALA A 1 89 ? 14.172 -20.438 -8.742 1 98.81 89 ALA A O 1
ATOM 737 N N . ALA A 1 90 ? 12.906 -18.703 -9.492 1 98.81 90 ALA A N 1
ATOM 738 C CA . ALA A 1 90 ? 12.039 -19.562 -10.297 1 98.81 90 ALA A CA 1
ATOM 739 C C . ALA A 1 90 ? 12.844 -20.344 -11.328 1 98.81 90 ALA A C 1
ATOM 741 O O . ALA A 1 90 ? 12.656 -21.547 -11.492 1 98.81 90 ALA A O 1
ATOM 742 N N . LYS A 1 91 ? 13.734 -19.672 -11.977 1 98.19 91 LYS A N 1
ATOM 743 C CA . LYS A 1 91 ? 14.594 -20.312 -12.969 1 98.19 91 LYS A CA 1
ATOM 744 C C . LYS A 1 91 ? 15.484 -21.359 -12.328 1 98.19 91 LYS A C 1
ATOM 746 O O . LYS A 1 91 ? 15.578 -22.484 -12.82 1 98.19 91 LYS A O 1
ATOM 751 N N . ARG A 1 92 ? 16.062 -21 -11.289 1 98.38 92 ARG A N 1
ATOM 752 C CA . ARG A 1 92 ? 17 -21.875 -10.594 1 98.38 92 ARG A CA 1
ATOM 753 C C . ARG A 1 92 ? 16.312 -23.141 -10.109 1 98.38 92 ARG A C 1
ATOM 755 O O . ARG A 1 92 ? 16.922 -24.219 -10.109 1 98.38 92 ARG A O 1
ATOM 762 N N . LEU A 1 93 ? 15.117 -23.031 -9.664 1 98.75 93 LEU A N 1
ATOM 763 C CA . LEU A 1 93 ? 14.414 -24.156 -9.039 1 98.75 93 LEU A CA 1
ATOM 764 C C . LEU A 1 93 ? 13.562 -24.906 -10.062 1 98.75 93 LEU A C 1
ATOM 766 O O . LEU A 1 93 ? 12.969 -25.938 -9.742 1 98.75 93 LEU A O 1
ATOM 770 N N . GLY A 1 94 ? 13.445 -24.359 -11.273 1 98.38 94 GLY A N 1
ATOM 771 C CA . GLY A 1 94 ? 12.695 -25 -12.336 1 98.38 94 GLY A CA 1
ATOM 772 C C . GLY A 1 94 ? 11.195 -24.812 -12.219 1 98.38 94 GLY A C 1
ATOM 773 O O . GLY A 1 94 ? 10.422 -25.719 -12.539 1 98.38 94 GLY A O 1
ATOM 774 N N . ALA A 1 95 ? 10.797 -23.672 -11.688 1 98.81 95 ALA A N 1
ATOM 775 C CA . ALA A 1 95 ? 9.375 -23.375 -11.578 1 98.81 95 ALA A CA 1
ATOM 776 C C . ALA A 1 95 ? 8.766 -23.109 -12.945 1 98.81 95 ALA A C 1
ATOM 778 O O . ALA A 1 95 ? 9.406 -22.516 -13.82 1 98.81 95 ALA A O 1
ATOM 779 N N . LYS A 1 96 ? 7.523 -23.469 -13.094 1 98.56 96 LYS A N 1
ATOM 780 C CA . LYS A 1 96 ? 6.836 -23.328 -14.375 1 98.56 96 LYS A CA 1
ATOM 781 C C . LYS A 1 96 ? 6.109 -21.984 -14.461 1 98.56 96 LYS A C 1
ATOM 783 O O . LYS A 1 96 ? 5.887 -21.469 -15.555 1 98.56 96 LYS A O 1
ATOM 788 N N . LYS A 1 97 ? 5.684 -21.453 -13.328 1 98.75 97 LYS A N 1
ATOM 789 C CA . LYS A 1 97 ? 4.969 -20.188 -13.25 1 98.75 97 LYS A CA 1
ATOM 790 C C . LYS A 1 97 ? 5.48 -19.328 -12.094 1 98.75 97 LYS A C 1
ATOM 792 O O . LYS A 1 97 ? 6.039 -19.859 -11.133 1 98.75 97 LYS A O 1
ATOM 797 N N . LEU A 1 98 ? 5.352 -18.141 -12.281 1 98.81 98 LEU A N 1
ATOM 798 C CA . LEU A 1 98 ? 5.578 -17.156 -11.234 1 98.81 98 LEU A CA 1
ATOM 799 C C . LEU A 1 98 ? 4.371 -16.234 -11.086 1 98.81 98 LEU A C 1
ATOM 801 O O . LEU A 1 98 ? 3.957 -15.578 -12.047 1 98.81 98 LEU A O 1
ATOM 805 N N . VAL A 1 99 ? 3.756 -16.188 -9.867 1 98.94 99 VAL A N 1
ATOM 806 C CA . VAL A 1 99 ? 2.543 -15.422 -9.602 1 98.94 99 VAL A CA 1
ATOM 807 C C . VAL A 1 99 ? 2.906 -14.078 -8.961 1 98.94 99 VAL A C 1
ATOM 809 O O . VAL A 1 99 ? 3.65 -14.039 -7.98 1 98.94 99 VAL A O 1
ATOM 812 N N . PHE A 1 100 ? 2.426 -13.031 -9.531 1 98.88 100 PHE A N 1
ATOM 813 C CA . PHE A 1 100 ? 2.553 -11.711 -8.93 1 98.88 100 PHE A CA 1
ATOM 814 C C . PHE A 1 100 ? 1.182 -11.094 -8.68 1 98.88 100 PHE A C 1
ATOM 816 O O . PHE A 1 100 ? 0.259 -11.281 -9.477 1 98.88 100 PHE A O 1
ATOM 823 N N . HIS A 1 101 ? 1.074 -10.32 -7.617 1 98.69 101 HIS A N 1
ATOM 824 C CA . HIS A 1 101 ? -0.144 -9.57 -7.34 1 98.69 101 HIS A CA 1
ATOM 825 C C . HIS A 1 101 ? -0.257 -8.352 -8.25 1 98.69 101 HIS A C 1
ATOM 827 O O . HIS A 1 101 ? 0.748 -7.871 -8.781 1 98.69 101 HIS A O 1
ATOM 833 N N . THR A 1 102 ? -1.45 -7.91 -8.375 1 98.12 102 THR A N 1
ATOM 834 C CA . THR A 1 102 ? -1.637 -6.625 -9.039 1 98.12 102 THR A CA 1
ATOM 835 C C . THR A 1 102 ? -1.012 -5.5 -8.219 1 98.12 102 THR A C 1
ATOM 837 O O . THR A 1 102 ? -0.588 -4.484 -8.773 1 98.12 102 THR A O 1
ATOM 840 N N . CYS A 1 103 ? -1.041 -5.676 -6.953 1 96.38 103 CYS A N 1
ATOM 841 C CA . CYS A 1 103 ? -0.562 -4.719 -5.965 1 96.38 103 CYS A CA 1
ATOM 842 C C . CYS A 1 103 ? -1.436 -3.469 -5.949 1 96.38 103 CYS A C 1
ATOM 844 O O . CYS A 1 103 ? -1.021 -2.422 -5.445 1 96.38 103 CYS A O 1
ATOM 846 N N . TYR A 1 104 ? -2.598 -3.529 -6.551 1 95.06 104 TYR A N 1
ATOM 847 C CA . TYR A 1 104 ? -3.559 -2.434 -6.488 1 95.06 104 TYR A CA 1
ATOM 848 C C . TYR A 1 104 ? -4.238 -2.381 -5.129 1 95.06 104 TYR A C 1
ATOM 850 O O . TYR A 1 104 ? -4.684 -3.408 -4.609 1 95.06 104 TYR A O 1
ATOM 858 N N . VAL A 1 105 ? -4.285 -1.284 -4.582 1 92.25 105 VAL A N 1
ATOM 859 C CA . VAL A 1 105 ? -5.004 -1.068 -3.33 1 92.25 105 VAL A CA 1
ATOM 860 C C . VAL A 1 105 ? -6.082 -0.006 -3.531 1 92.25 105 VAL A C 1
ATOM 862 O O . VAL A 1 105 ? -5.777 1.157 -3.801 1 92.25 105 VAL A O 1
ATOM 865 N N . PRO A 1 106 ? -7.293 -0.403 -3.301 1 90.31 106 PRO A N 1
ATOM 866 C CA . PRO A 1 106 ? -8.383 0.559 -3.484 1 90.31 106 PRO A CA 1
ATOM 867 C C . PRO A 1 106 ? -8.219 1.804 -2.615 1 90.31 106 PRO A C 1
ATOM 869 O O . PRO A 1 106 ? -7.711 1.718 -1.495 1 90.31 106 PRO A O 1
ATOM 872 N N . ASP A 1 107 ? -8.688 2.994 -3.098 1 85.19 107 ASP A N 1
ATOM 873 C CA . ASP A 1 107 ? -8.75 4.285 -2.418 1 85.19 107 ASP A CA 1
ATOM 874 C C . ASP A 1 107 ? -7.363 4.906 -2.285 1 85.19 107 ASP A C 1
ATOM 876 O O . ASP A 1 107 ? -7.234 6.074 -1.907 1 85.19 107 ASP A O 1
ATOM 880 N N . VAL A 1 108 ? -6.32 4.172 -2.574 1 85.31 108 VAL A N 1
ATOM 881 C CA . VAL A 1 108 ? -4.969 4.727 -2.57 1 85.31 108 VAL A CA 1
ATOM 882 C C . VAL A 1 108 ? -4.613 5.234 -3.967 1 85.31 108 VAL A C 1
ATOM 884 O O . VAL A 1 108 ? -3.988 6.289 -4.109 1 85.31 108 VAL A O 1
ATOM 887 N N . TYR A 1 109 ? -5.086 4.508 -4.906 1 81.25 109 TYR A N 1
ATOM 888 C CA . TYR A 1 109 ? -4.723 4.84 -6.277 1 81.25 109 TYR A CA 1
ATOM 889 C C . TYR A 1 109 ? -5.965 5.074 -7.129 1 81.25 109 TYR A C 1
ATOM 891 O O . TYR A 1 109 ? -7.004 4.449 -6.902 1 81.25 109 TYR A O 1
ATOM 899 N N . LEU A 1 110 ? -5.672 5.922 -8.125 1 79.81 110 LEU A N 1
ATOM 900 C CA . LEU A 1 110 ? -6.66 6.035 -9.195 1 79.81 110 LEU A CA 1
ATOM 901 C C . LEU A 1 110 ? -6.383 5.02 -10.297 1 79.81 110 LEU A C 1
ATOM 903 O O . LEU A 1 110 ? -5.238 4.602 -10.492 1 79.81 110 LEU A O 1
ATOM 907 N N . LEU A 1 111 ? -7.488 4.648 -10.969 1 86.31 111 LEU A N 1
ATOM 908 C CA . LEU A 1 111 ? -7.355 3.65 -12.023 1 86.31 111 LEU A CA 1
ATOM 909 C C . LEU A 1 111 ? -6.98 4.309 -13.352 1 86.31 111 LEU A C 1
ATOM 911 O O . LEU A 1 111 ? -6.547 3.629 -14.281 1 86.31 111 LEU A O 1
ATOM 915 N N . ILE A 1 112 ? -7.094 5.52 -13.297 1 86.5 112 ILE A N 1
ATOM 916 C CA . ILE A 1 112 ? -6.738 6.219 -14.531 1 86.5 112 ILE A CA 1
ATOM 917 C C . ILE A 1 112 ? -5.258 6.012 -14.828 1 86.5 112 ILE A C 1
ATOM 919 O O . ILE A 1 112 ? -4.398 6.34 -14.008 1 86.5 112 ILE A O 1
ATOM 923 N N . GLY A 1 113 ? -5.012 5.359 -15.961 1 93.81 113 GLY A N 1
ATOM 924 C CA . GLY A 1 113 ? -3.645 5.113 -16.391 1 93.81 113 GLY A CA 1
ATOM 925 C C . GLY A 1 113 ? -3.008 3.922 -15.703 1 93.81 113 GLY A C 1
ATOM 926 O O . GLY A 1 113 ? -1.868 3.561 -16 1 93.81 113 GLY A O 1
ATOM 927 N N . TRP A 1 114 ? -3.736 3.369 -14.859 1 96.69 114 TRP A N 1
ATOM 928 C CA . TRP A 1 114 ? -3.189 2.273 -14.07 1 96.69 114 TRP A CA 1
ATOM 929 C C . TRP A 1 114 ? -2.754 1.117 -14.961 1 96.69 114 TRP A C 1
ATOM 931 O O . TRP A 1 114 ? -1.612 0.657 -14.883 1 96.69 114 TRP A O 1
ATOM 941 N N . ALA A 1 115 ? -3.684 0.707 -15.859 1 98.06 115 ALA A N 1
ATOM 942 C CA . ALA A 1 115 ? -3.402 -0.44 -16.719 1 98.06 115 ALA A CA 1
ATOM 943 C C . ALA A 1 115 ? -2.199 -0.17 -17.625 1 98.06 115 ALA A C 1
ATOM 945 O O . ALA A 1 115 ? -1.391 -1.066 -17.875 1 98.06 115 ALA A O 1
ATOM 946 N N . ASP A 1 116 ? -2.086 1.028 -18.078 1 98.06 116 ASP A N 1
ATOM 947 C CA . ASP A 1 116 ? -0.972 1.391 -18.953 1 98.06 116 ASP A CA 1
ATOM 948 C C . ASP A 1 116 ? 0.364 1.244 -18.234 1 98.06 116 ASP A C 1
ATOM 950 O O . ASP A 1 116 ? 1.314 0.681 -18.781 1 98.06 116 ASP A O 1
ATOM 954 N N . ARG A 1 117 ? 0.414 1.692 -17.078 1 97.69 117 ARG A N 1
ATOM 955 C CA . ARG A 1 117 ? 1.659 1.658 -16.312 1 97.69 117 ARG A CA 1
ATOM 956 C C . ARG A 1 117 ? 2.025 0.23 -15.93 1 97.69 117 ARG A C 1
ATOM 958 O O . ARG A 1 117 ? 3.188 -0.167 -16.031 1 97.69 117 ARG A O 1
ATOM 965 N N . VAL A 1 118 ? 1.037 -0.505 -15.484 1 98.62 118 VAL A N 1
ATOM 966 C CA . VAL A 1 118 ? 1.282 -1.895 -15.109 1 98.62 118 VAL A CA 1
ATOM 967 C C . VAL A 1 118 ? 1.746 -2.684 -16.328 1 98.62 118 VAL A C 1
ATOM 969 O O . VAL A 1 118 ? 2.705 -3.455 -16.25 1 98.62 118 VAL A O 1
ATOM 972 N N . ALA A 1 119 ? 1.036 -2.451 -17.438 1 98.69 119 ALA A N 1
ATOM 973 C CA . ALA A 1 119 ? 1.417 -3.143 -18.672 1 98.69 119 ALA A CA 1
ATOM 974 C C . ALA A 1 119 ? 2.846 -2.795 -19.078 1 98.69 119 ALA A C 1
ATOM 976 O O . ALA A 1 119 ? 3.617 -3.672 -19.469 1 98.69 119 ALA A O 1
ATOM 977 N N . ASP A 1 120 ? 3.188 -1.532 -18.969 1 98.31 120 ASP A N 1
ATOM 978 C CA . ASP A 1 120 ? 4.543 -1.104 -19.312 1 98.31 120 ASP A CA 1
ATOM 979 C C . ASP A 1 120 ? 5.574 -1.807 -18.422 1 98.31 120 ASP A C 1
ATOM 981 O O . ASP A 1 120 ? 6.629 -2.219 -18.906 1 98.31 120 ASP A O 1
ATOM 985 N N . PHE A 1 121 ? 5.332 -1.968 -17.188 1 98.69 121 PHE A N 1
ATOM 986 C CA . PHE A 1 121 ? 6.207 -2.654 -16.25 1 98.69 121 PHE A CA 1
ATOM 987 C C . PHE A 1 121 ? 6.453 -4.094 -16.688 1 98.69 121 PHE A C 1
ATOM 989 O O . PHE A 1 121 ? 7.598 -4.535 -16.781 1 98.69 121 PHE A O 1
ATOM 996 N N . TYR A 1 122 ? 5.359 -4.805 -17 1 98.75 122 TYR A N 1
ATOM 997 C CA . TYR A 1 122 ? 5.477 -6.223 -17.328 1 98.75 122 TYR A CA 1
ATOM 998 C C . TYR A 1 122 ? 6.105 -6.41 -18.719 1 98.75 122 TYR A C 1
ATOM 1000 O O . TYR A 1 122 ? 6.832 -7.379 -18.938 1 98.75 122 TYR A O 1
ATOM 1008 N N . LYS A 1 123 ? 5.777 -5.5 -19.672 1 98.25 123 LYS A N 1
ATOM 1009 C CA . LYS A 1 123 ? 6.43 -5.582 -20.969 1 98.25 123 LYS A CA 1
ATOM 1010 C C . LYS A 1 123 ? 7.949 -5.52 -20.828 1 98.25 123 LYS A C 1
ATOM 1012 O O . LYS A 1 123 ? 8.664 -6.32 -21.438 1 98.25 123 LYS A O 1
ATOM 1017 N N . ARG A 1 124 ? 8.422 -4.621 -20.031 1 97.75 124 ARG A N 1
ATOM 1018 C CA . ARG A 1 124 ? 9.852 -4.5 -19.797 1 97.75 124 ARG A CA 1
ATOM 1019 C C . ARG A 1 124 ? 10.383 -5.715 -19.031 1 97.75 124 ARG A C 1
ATOM 1021 O O . ARG A 1 124 ? 11.461 -6.23 -19.359 1 97.75 124 ARG A O 1
ATOM 1028 N N . PHE A 1 125 ? 9.672 -6.168 -18.094 1 98.19 125 PHE A N 1
ATOM 1029 C CA . PHE A 1 125 ? 10.062 -7.301 -17.266 1 98.19 125 PHE A CA 1
ATOM 1030 C C . PHE A 1 125 ? 10.211 -8.562 -18.109 1 98.19 125 PHE A C 1
ATOM 1032 O O . PHE A 1 125 ? 11.094 -9.383 -17.859 1 98.19 125 PHE A O 1
ATOM 1039 N N . LEU A 1 126 ? 9.359 -8.68 -19.094 1 97.81 126 LEU A N 1
ATOM 1040 C CA . LEU A 1 126 ? 9.305 -9.898 -19.891 1 97.81 126 LEU A CA 1
ATOM 1041 C C . LEU A 1 126 ? 10.188 -9.789 -21.125 1 97.81 126 LEU A C 1
ATOM 1043 O O . LEU A 1 126 ? 10.32 -10.75 -21.875 1 97.81 126 LEU A O 1
ATOM 1047 N N . GLU A 1 127 ? 10.703 -8.609 -21.219 1 95.56 127 GLU A N 1
ATOM 1048 C CA . GLU A 1 127 ? 11.578 -8.438 -22.375 1 95.56 127 GLU A CA 1
ATOM 1049 C C . GLU A 1 127 ? 12.688 -9.484 -22.406 1 95.56 127 GLU A C 1
ATOM 1051 O O . GLU A 1 127 ? 13.391 -9.664 -21.406 1 95.56 127 GLU A O 1
ATOM 1056 N N . SER A 1 128 ? 12.789 -10.273 -23.344 1 92.44 128 SER A N 1
ATOM 1057 C CA . SER A 1 128 ? 13.812 -11.281 -23.609 1 92.44 128 SER A CA 1
ATOM 1058 C C . SER A 1 128 ? 13.711 -12.445 -22.625 1 92.44 128 SER A C 1
ATOM 1060 O O . SER A 1 128 ? 14.719 -13.07 -22.281 1 92.44 128 SER A O 1
ATOM 1062 N N . ARG A 1 129 ? 12.617 -12.562 -21.969 1 93.44 129 ARG A N 1
ATOM 1063 C CA . ARG A 1 129 ? 12.359 -13.68 -21.078 1 93.44 129 ARG A CA 1
ATOM 1064 C C . ARG A 1 129 ? 11.367 -14.664 -21.688 1 93.44 129 ARG A C 1
ATOM 1066 O O . ARG A 1 129 ? 10.367 -14.25 -22.281 1 93.44 129 ARG A O 1
ATOM 1073 N N . GLU A 1 130 ? 11.75 -15.906 -21.5 1 90.56 130 GLU A N 1
ATOM 1074 C CA . GLU A 1 130 ? 10.867 -16.969 -21.953 1 90.56 130 GLU A CA 1
ATOM 1075 C C . GLU A 1 130 ? 10.977 -18.203 -21.062 1 90.56 130 GLU A C 1
ATOM 1077 O O . GLU A 1 130 ? 11.969 -18.375 -20.359 1 90.56 130 GLU A O 1
ATOM 1082 N N . GLY A 1 131 ? 9.883 -18.953 -21.094 1 93.38 131 GLY A N 1
ATOM 1083 C CA . GLY A 1 131 ? 9.938 -20.25 -20.453 1 93.38 131 GLY A CA 1
ATOM 1084 C C . GLY A 1 131 ? 9.18 -20.297 -19.141 1 93.38 131 GLY A C 1
ATOM 1085 O O . GLY A 1 131 ? 8.641 -21.344 -18.766 1 93.38 131 GLY A O 1
ATOM 1086 N N . ILE A 1 132 ? 9.203 -19.25 -18.391 1 97.81 132 ILE A N 1
ATOM 1087 C CA . ILE A 1 132 ? 8.422 -19.172 -17.156 1 97.81 132 ILE A CA 1
ATOM 1088 C C . ILE A 1 132 ? 7.191 -18.297 -17.375 1 97.81 132 ILE A C 1
ATOM 1090 O O . ILE A 1 132 ? 7.305 -17.156 -17.828 1 97.81 132 ILE A O 1
ATOM 1094 N N . GLN A 1 133 ? 6.062 -18.828 -17.172 1 98.31 133 GLN A N 1
ATOM 1095 C CA . GLN A 1 133 ? 4.832 -18.062 -17.344 1 98.31 133 GLN A CA 1
ATOM 1096 C C . GLN A 1 133 ? 4.602 -17.125 -16.156 1 98.31 133 GLN A C 1
ATOM 1098 O O . GLN A 1 133 ? 4.664 -17.562 -15 1 98.31 133 GLN A O 1
ATOM 1103 N N . ILE A 1 134 ? 4.41 -15.883 -16.453 1 98.81 134 ILE A N 1
ATOM 1104 C CA . ILE A 1 134 ? 4.09 -14.891 -15.43 1 98.81 134 ILE A CA 1
ATOM 1105 C C . ILE A 1 134 ? 2.578 -14.68 -15.367 1 98.81 134 ILE A C 1
ATOM 1107 O O . ILE A 1 134 ? 1.951 -14.344 -16.375 1 98.81 134 ILE A O 1
ATOM 1111 N N . VAL A 1 135 ? 1.975 -14.836 -14.188 1 98.88 135 VAL A N 1
ATOM 1112 C CA . VAL A 1 135 ? 0.533 -14.641 -14.078 1 98.88 135 VAL A CA 1
ATOM 1113 C C . VAL A 1 135 ? 0.235 -13.586 -13.008 1 98.88 135 VAL A C 1
ATOM 1115 O O . VAL A 1 135 ? 0.812 -13.625 -11.914 1 98.88 135 VAL A O 1
ATOM 1118 N N . MET A 1 136 ? -0.59 -12.648 -13.328 1 98.94 136 MET A N 1
ATOM 1119 C CA . MET A 1 136 ? -0.953 -11.562 -12.422 1 98.94 136 MET A CA 1
ATOM 1120 C C . MET A 1 136 ? -2.258 -11.875 -11.695 1 98.94 136 MET A C 1
ATOM 1122 O O . MET A 1 136 ? -3.273 -12.164 -12.328 1 98.94 136 MET A O 1
ATOM 1126 N N . GLU A 1 137 ? -2.229 -11.742 -10.453 1 98.94 137 GLU A N 1
ATOM 1127 C CA . GLU A 1 137 ? -3.316 -12.172 -9.578 1 98.94 137 GLU A CA 1
ATOM 1128 C C . GLU A 1 137 ? -4.09 -10.969 -9.039 1 98.94 137 GLU A C 1
ATOM 1130 O O . GLU A 1 137 ? -3.494 -10.016 -8.531 1 98.94 137 GLU A O 1
ATOM 1135 N N . ASN A 1 138 ? -5.438 -11.07 -9.039 1 98.69 138 ASN A N 1
ATOM 1136 C CA . ASN A 1 138 ? -6.285 -10.102 -8.352 1 98.69 138 ASN A CA 1
ATOM 1137 C C . ASN A 1 138 ? -6.289 -10.328 -6.844 1 98.69 138 ASN A C 1
ATOM 1139 O O . ASN A 1 138 ? -6.344 -11.469 -6.383 1 98.69 138 ASN A O 1
ATOM 1143 N N . VAL A 1 139 ? -6.18 -9.281 -6.121 1 97.81 139 VAL A N 1
ATOM 1144 C CA . VAL A 1 139 ? -6.207 -9.406 -4.668 1 97.81 139 VAL A CA 1
ATOM 1145 C C . VAL A 1 139 ? -7.316 -8.523 -4.094 1 97.81 139 VAL A C 1
ATOM 1147 O O . VAL A 1 139 ? -8.438 -8.992 -3.873 1 97.81 139 VAL A O 1
ATOM 1150 N N . PHE A 1 140 ? -7.168 -7.199 -4.09 1 96.25 140 PHE A N 1
ATOM 1151 C CA . PHE A 1 140 ? -8.148 -6.27 -3.541 1 96.25 140 PHE A CA 1
ATOM 1152 C C . PHE A 1 140 ? -8.93 -5.582 -4.656 1 96.25 140 PHE A C 1
ATOM 1154 O O . PHE A 1 140 ? -9.719 -4.672 -4.398 1 96.25 140 PHE A O 1
ATOM 1161 N N . ASP A 1 141 ? -8.68 -5.949 -5.875 1 97.44 141 ASP A N 1
ATOM 1162 C CA . ASP A 1 141 ? -9.273 -5.316 -7.047 1 97.44 141 ASP A CA 1
ATOM 1163 C C . ASP A 1 141 ? -10.797 -5.406 -7.004 1 97.44 141 ASP A C 1
ATOM 1165 O O . ASP A 1 141 ? -11.359 -6.492 -6.828 1 97.44 141 ASP A O 1
ATOM 1169 N N . ARG A 1 142 ? -11.445 -4.297 -7.227 1 96.62 142 ARG A N 1
ATOM 1170 C CA . ARG A 1 142 ? -12.906 -4.254 -7.211 1 96.62 142 ARG A CA 1
ATOM 1171 C C . ARG A 1 142 ? -13.477 -4.48 -8.609 1 96.62 142 ARG A C 1
ATOM 1173 O O . ARG A 1 142 ? -14.633 -4.871 -8.758 1 96.62 142 ARG A O 1
ATOM 1180 N N . GLN A 1 143 ? -12.664 -4.203 -9.609 1 97 143 GLN A N 1
ATOM 1181 C CA . GLN A 1 143 ? -13.055 -4.316 -11.008 1 97 143 GLN A CA 1
ATOM 1182 C C . GLN A 1 143 ? -12.109 -5.238 -11.773 1 97 143 GLN A C 1
ATOM 1184 O O . GLN A 1 143 ? -10.906 -5.23 -11.547 1 97 143 GLN A O 1
ATOM 1189 N N . ALA A 1 144 ? -12.719 -5.914 -12.672 1 98.12 144 ALA A N 1
ATOM 1190 C CA . ALA A 1 144 ? -11.938 -6.879 -13.445 1 98.12 144 ALA A CA 1
ATOM 1191 C C . ALA A 1 144 ? -11.359 -6.23 -14.695 1 98.12 144 ALA A C 1
ATOM 1193 O O . ALA A 1 144 ? -10.297 -6.641 -15.18 1 98.12 144 ALA A O 1
ATOM 1194 N N . GLU A 1 145 ? -11.992 -5.23 -15.188 1 98.12 145 GLU A N 1
ATOM 1195 C CA . GLU A 1 145 ? -11.719 -4.68 -16.516 1 98.12 145 GLU A CA 1
ATOM 1196 C C . GLU A 1 145 ? -10.297 -4.129 -16.594 1 98.12 145 GLU A C 1
ATOM 1198 O O . GLU A 1 145 ? -9.586 -4.383 -17.562 1 98.12 145 GLU A O 1
ATOM 1203 N N . PRO A 1 146 ? -9.867 -3.385 -15.562 1 98.06 146 PRO A N 1
ATOM 1204 C CA . PRO A 1 146 ? -8.5 -2.869 -15.664 1 98.06 146 PRO A CA 1
ATOM 1205 C C . PRO A 1 146 ? -7.457 -3.98 -15.75 1 98.06 146 PRO A C 1
ATOM 1207 O O . PRO A 1 146 ? -6.461 -3.842 -16.469 1 98.06 146 PRO A O 1
ATOM 1210 N N . ILE A 1 147 ? -7.676 -5.047 -15.062 1 98.62 147 ILE A N 1
ATOM 1211 C CA . ILE A 1 147 ? -6.75 -6.176 -15.062 1 98.62 147 ILE A CA 1
ATOM 1212 C C . ILE A 1 147 ? -6.711 -6.812 -16.453 1 98.62 147 ILE A C 1
ATOM 1214 O O . ILE A 1 147 ? -5.637 -7.117 -16.969 1 98.62 147 ILE A O 1
ATOM 1218 N N . LEU A 1 148 ? -7.914 -6.992 -16.953 1 98.56 148 LEU A N 1
ATOM 1219 C CA . LEU A 1 148 ? -8 -7.527 -18.297 1 98.56 148 LEU A CA 1
ATOM 1220 C C . LEU A 1 148 ? -7.285 -6.621 -19.297 1 98.56 148 LEU A C 1
ATOM 1222 O O . LEU A 1 148 ? -6.605 -7.105 -20.203 1 98.56 148 LEU A O 1
ATOM 1226 N N . GLU A 1 149 ? -7.438 -5.312 -19.109 1 98.62 149 GLU A N 1
ATOM 1227 C CA . GLU A 1 149 ? -6.758 -4.352 -19.984 1 98.62 149 GLU A CA 1
ATOM 1228 C C . GLU A 1 149 ? -5.242 -4.527 -19.922 1 98.62 149 GLU A C 1
ATOM 1230 O O . GLU A 1 149 ? -4.562 -4.43 -20.938 1 98.62 149 GLU A O 1
ATOM 1235 N N . VAL A 1 150 ? -4.688 -4.809 -18.766 1 98.75 150 VAL A N 1
ATOM 1236 C CA . VAL A 1 150 ? -3.258 -5.059 -18.625 1 98.75 150 VAL A CA 1
ATOM 1237 C C . VAL A 1 150 ? -2.859 -6.258 -19.484 1 98.75 150 VAL A C 1
ATOM 1239 O O . VAL A 1 150 ? -1.882 -6.191 -20.234 1 98.75 150 VAL A O 1
ATOM 1242 N N . ALA A 1 151 ? -3.648 -7.348 -19.359 1 98.56 151 ALA A N 1
ATOM 1243 C CA . ALA A 1 151 ? -3.34 -8.562 -20.109 1 98.56 151 ALA A CA 1
ATOM 1244 C C . ALA A 1 151 ? -3.34 -8.297 -21.625 1 98.56 151 ALA A C 1
ATOM 1246 O O . ALA A 1 151 ? -2.451 -8.758 -22.344 1 98.56 151 ALA A O 1
ATOM 1247 N N . ARG A 1 152 ? -4.293 -7.559 -22.062 1 98.31 152 ARG A N 1
ATOM 1248 C CA . ARG A 1 152 ? -4.41 -7.227 -23.484 1 98.31 152 ARG A CA 1
ATOM 1249 C C . ARG A 1 152 ? -3.229 -6.383 -23.938 1 98.31 152 ARG A C 1
ATOM 1251 O O . ARG A 1 152 ? -2.729 -6.562 -25.062 1 98.31 152 ARG A O 1
ATOM 1258 N N . LYS A 1 153 ? -2.799 -5.512 -23.094 1 98.38 153 LYS A N 1
ATOM 1259 C CA . LYS A 1 153 ? -1.729 -4.586 -23.453 1 98.38 153 LYS A CA 1
ATOM 1260 C C . LYS A 1 153 ? -0.37 -5.277 -23.422 1 98.38 153 LYS A C 1
ATOM 1262 O O . LYS A 1 153 ? 0.5 -4.988 -24.25 1 98.38 153 LYS A O 1
ATOM 1267 N N . VAL A 1 154 ? -0.099 -6.082 -22.438 1 97.94 154 VAL A N 1
ATOM 1268 C CA . VAL A 1 154 ? 1.185 -6.766 -22.328 1 97.94 154 VAL A CA 1
ATOM 1269 C C . VAL A 1 154 ? 1.403 -7.656 -23.547 1 97.94 154 VAL A C 1
ATOM 1271 O O . VAL A 1 154 ? 2.502 -7.699 -24.094 1 97.94 154 VAL A O 1
ATOM 1274 N N . GLU A 1 155 ? 0.313 -8.398 -23.984 1 92.88 155 GLU A N 1
ATOM 1275 C CA . GLU A 1 155 ? 0.291 -9.203 -25.203 1 92.88 155 GLU A CA 1
ATOM 1276 C C . GLU A 1 155 ? 1.557 -10.047 -25.328 1 92.88 155 GLU A C 1
ATOM 1278 O O . GLU A 1 155 ? 2.244 -10 -26.344 1 92.88 155 GLU A O 1
ATOM 1283 N N . HIS A 1 156 ? 1.955 -10.789 -24.453 1 94.88 156 HIS A N 1
ATOM 1284 C CA . HIS A 1 156 ? 3.078 -11.719 -24.422 1 94.88 156 HIS A CA 1
ATOM 1285 C C . HIS A 1 156 ? 2.607 -13.141 -24.172 1 94.88 156 HIS A C 1
ATOM 1287 O O . HIS A 1 156 ? 1.707 -13.375 -23.359 1 94.88 156 HIS A O 1
ATOM 1293 N N . PRO A 1 157 ? 3.145 -14.039 -24.859 1 94.69 157 PRO A N 1
ATOM 1294 C CA . PRO A 1 157 ? 2.674 -15.422 -24.734 1 94.69 157 PRO A CA 1
ATOM 1295 C C . PRO A 1 157 ? 2.885 -15.992 -23.344 1 94.69 157 PRO A C 1
ATOM 1297 O O . PRO A 1 157 ? 2.146 -16.891 -22.906 1 94.69 157 PRO A O 1
ATOM 1300 N N . ASP A 1 158 ? 3.895 -15.469 -22.625 1 97.12 158 ASP A N 1
ATOM 1301 C CA . ASP A 1 158 ? 4.199 -16 -21.312 1 97.12 158 ASP A CA 1
ATOM 1302 C C . ASP A 1 158 ? 3.551 -15.148 -20.219 1 97.12 158 ASP A C 1
ATOM 1304 O O . ASP A 1 158 ? 3.932 -15.234 -19.047 1 97.12 158 ASP A O 1
ATOM 1308 N N . PHE A 1 159 ? 2.688 -14.273 -20.609 1 98.5 159 PHE A N 1
ATOM 1309 C CA . PHE A 1 159 ? 1.956 -13.492 -19.625 1 98.5 159 PHE A CA 1
ATOM 1310 C C . PHE A 1 159 ? 0.479 -13.867 -19.609 1 98.5 159 PHE A C 1
ATOM 1312 O O . PHE A 1 159 ? -0.121 -14.055 -20.672 1 98.5 159 PHE A O 1
ATOM 1319 N N . GLY A 1 160 ? -0.107 -14.031 -18.453 1 98.5 160 GLY A N 1
ATOM 1320 C CA . GLY A 1 160 ? -1.528 -14.281 -18.281 1 98.5 160 GLY A CA 1
ATOM 1321 C C . GLY A 1 160 ? -2.045 -13.828 -16.922 1 98.5 160 GLY A C 1
ATOM 1322 O O . GLY A 1 160 ? -1.434 -12.977 -16.266 1 98.5 160 GLY A O 1
ATOM 1323 N N . LEU A 1 161 ? -3.225 -14.305 -16.641 1 98.88 161 LEU A N 1
ATOM 1324 C CA . LEU A 1 161 ? -3.863 -13.883 -15.391 1 98.88 161 LEU A CA 1
ATOM 1325 C C . LEU A 1 161 ? -4.051 -15.07 -14.445 1 98.88 161 LEU A C 1
ATOM 1327 O O . LEU A 1 161 ? -4.32 -16.188 -14.891 1 98.88 161 LEU A O 1
ATOM 1331 N N . CYS A 1 162 ? -3.805 -14.852 -13.227 1 98.94 162 CYS A N 1
ATOM 1332 C CA . CYS A 1 162 ? -4.258 -15.719 -12.148 1 98.94 162 CYS A CA 1
ATOM 1333 C C . CYS A 1 162 ? -5.527 -15.18 -11.5 1 98.94 162 CYS A C 1
ATOM 1335 O O . CYS A 1 162 ? -5.492 -14.156 -10.812 1 98.94 162 CYS A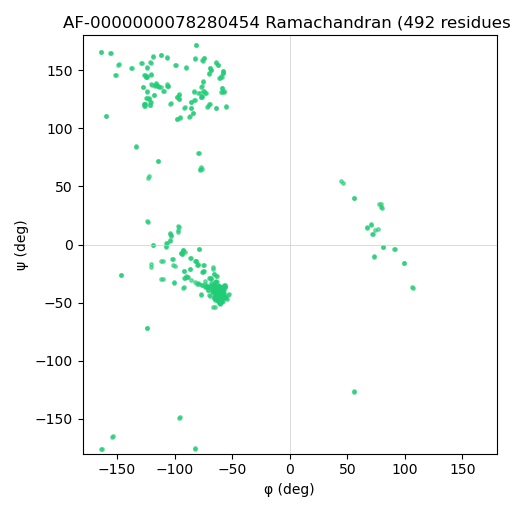 O 1
ATOM 1337 N N . LEU A 1 163 ? -6.613 -15.812 -11.742 1 98.94 163 LEU A N 1
ATOM 1338 C CA . LEU A 1 163 ? -7.836 -15.422 -11.047 1 98.94 163 LEU A CA 1
ATOM 1339 C C . LEU A 1 163 ? -7.918 -16.078 -9.68 1 98.94 163 LEU A C 1
ATOM 1341 O O . LEU A 1 163 ? -7.93 -17.312 -9.578 1 98.94 163 LEU A O 1
ATOM 1345 N N . ASP A 1 164 ? -7.852 -15.336 -8.711 1 98.88 164 ASP A N 1
ATOM 1346 C CA . ASP A 1 164 ? -8.195 -15.82 -7.371 1 98.88 164 ASP A CA 1
ATOM 1347 C C . ASP A 1 164 ? -9.688 -15.664 -7.102 1 98.88 164 ASP A C 1
ATOM 1349 O O . ASP A 1 164 ? -10.172 -14.555 -6.863 1 98.88 164 ASP A O 1
ATOM 1353 N N . ILE A 1 165 ? -10.375 -16.688 -7.039 1 98.69 165 ILE A N 1
ATOM 1354 C CA . ILE A 1 165 ? -11.836 -16.641 -7.004 1 98.69 165 ILE A CA 1
ATOM 1355 C C . ILE A 1 165 ? -12.312 -16.219 -5.617 1 98.69 165 ILE A C 1
ATOM 1357 O O . ILE A 1 165 ? -13.359 -15.594 -5.477 1 98.69 165 ILE A O 1
ATOM 1361 N N . GLY A 1 166 ? -11.57 -16.641 -4.57 1 98.56 166 GLY A N 1
ATOM 1362 C CA . GLY A 1 166 ? -11.914 -16.172 -3.236 1 98.56 166 GLY A CA 1
ATOM 1363 C C . GLY A 1 166 ? -11.773 -14.672 -3.08 1 98.56 166 GLY A C 1
ATOM 1364 O O . GLY A 1 166 ? -12.633 -14.023 -2.479 1 98.56 166 GLY A O 1
ATOM 1365 N N . HIS A 1 167 ? -10.688 -14.117 -3.604 1 98.5 167 HIS A N 1
ATOM 1366 C CA . HIS A 1 167 ? -10.484 -12.672 -3.57 1 98.5 167 HIS A CA 1
ATOM 1367 C C . HIS A 1 167 ? -11.594 -11.945 -4.332 1 98.5 167 HIS A C 1
ATOM 1369 O O . HIS A 1 167 ? -12.156 -10.969 -3.838 1 98.5 167 HIS A O 1
ATOM 1375 N N . ALA A 1 168 ? -11.883 -12.406 -5.539 1 98.44 168 ALA A N 1
ATOM 1376 C CA . ALA A 1 168 ? -12.953 -11.797 -6.32 1 98.44 168 ALA A CA 1
ATOM 1377 C C . ALA A 1 168 ? -14.273 -11.805 -5.547 1 98.44 168 ALA A C 1
ATOM 1379 O O . ALA A 1 168 ? -15.039 -10.836 -5.605 1 98.44 168 ALA A O 1
ATOM 1380 N N . HIS A 1 169 ? -14.492 -12.828 -4.828 1 98.19 169 HIS A N 1
ATOM 1381 C CA . HIS A 1 169 ? -15.75 -13.023 -4.117 1 98.19 169 HIS A CA 1
ATOM 1382 C C . HIS A 1 169 ? -15.875 -12.055 -2.945 1 98.19 169 HIS A C 1
ATOM 1384 O O . HIS A 1 169 ? -16.953 -11.508 -2.695 1 98.19 169 HIS A O 1
ATOM 1390 N N . CYS A 1 170 ? -14.82 -11.82 -2.256 1 96.12 170 CYS A N 1
ATOM 1391 C CA . CYS A 1 170 ? -14.977 -11.062 -1.018 1 96.12 170 CYS A CA 1
ATOM 1392 C C . CYS A 1 170 ? -14.555 -9.609 -1.211 1 96.12 170 CYS A C 1
ATOM 1394 O O . CYS A 1 170 ? -14.875 -8.75 -0.385 1 96.12 170 CYS A O 1
ATOM 1396 N N . TYR A 1 171 ? -13.867 -9.203 -2.336 1 96.31 171 TYR A N 1
ATOM 1397 C CA . TYR A 1 171 ? -13.375 -7.836 -2.451 1 96.31 171 TYR A CA 1
ATOM 1398 C C . TYR A 1 171 ? -14.008 -7.129 -3.645 1 96.31 171 TYR A C 1
ATOM 1400 O O . TYR A 1 171 ? -13.688 -5.973 -3.93 1 96.31 171 TYR A O 1
ATOM 1408 N N . SER A 1 172 ? -14.844 -7.781 -4.363 1 96.81 172 SER A N 1
ATOM 1409 C CA . SER A 1 172 ? -15.531 -7.195 -5.512 1 96.81 172 SER A CA 1
ATOM 1410 C C . SER A 1 172 ? -17.047 -7.359 -5.395 1 96.81 172 SER A C 1
ATOM 1412 O O . SER A 1 172 ? -17.531 -8.367 -4.883 1 96.81 172 SER A O 1
ATOM 1414 N N . ASP A 1 173 ? -17.719 -6.34 -5.906 1 94.38 173 ASP A N 1
ATOM 1415 C CA . ASP A 1 173 ? -19.172 -6.469 -5.98 1 94.38 173 ASP A CA 1
ATOM 1416 C C . ASP A 1 173 ? -19.594 -7.316 -7.18 1 94.38 173 ASP A C 1
ATOM 1418 O O . ASP A 1 173 ? -20.734 -7.793 -7.242 1 94.38 173 ASP A O 1
ATOM 1422 N N . ARG A 1 174 ? -18.734 -7.496 -8.109 1 95.31 174 ARG A N 1
ATOM 1423 C CA . ARG A 1 174 ? -18.953 -8.375 -9.25 1 95.31 174 ARG A CA 1
ATOM 1424 C C . ARG A 1 174 ? -18.75 -9.836 -8.867 1 95.31 174 ARG A C 1
ATOM 1426 O O . ARG A 1 174 ? -17.719 -10.188 -8.273 1 95.31 174 ARG A O 1
ATOM 1433 N N . PRO A 1 175 ? -19.75 -10.703 -9.234 1 96.62 175 PRO A N 1
ATOM 1434 C CA . PRO A 1 175 ? -19.578 -12.117 -8.898 1 96.62 175 PRO A CA 1
ATOM 1435 C C . PRO A 1 175 ? -18.312 -12.719 -9.531 1 96.62 175 PRO A C 1
ATOM 1437 O O . PRO A 1 175 ? -17.969 -12.383 -10.672 1 96.62 175 PRO A O 1
ATOM 1440 N N . ALA A 1 176 ? -17.688 -13.617 -8.812 1 97.62 176 ALA A N 1
ATOM 1441 C CA . ALA A 1 176 ? -16.453 -14.25 -9.289 1 97.62 176 ALA A CA 1
ATOM 1442 C C . ALA A 1 176 ? -16.672 -14.938 -10.633 1 97.62 176 ALA A C 1
ATOM 1444 O O . ALA A 1 176 ? -15.773 -14.977 -11.477 1 97.62 176 ALA A O 1
ATOM 1445 N N . GLY A 1 177 ? -17.859 -15.484 -10.805 1 97.62 177 GLY A N 1
ATOM 1446 C CA . GLY A 1 177 ? -18.188 -16.078 -12.094 1 97.62 177 GLY A CA 1
ATOM 1447 C C . GLY A 1 177 ? -18.078 -15.102 -13.242 1 97.62 177 GLY A C 1
ATOM 1448 O O . GLY A 1 177 ? -17.641 -15.461 -14.336 1 97.62 177 GLY A O 1
ATOM 1449 N N . ALA A 1 178 ? -18.531 -13.906 -13.031 1 98.12 178 ALA A N 1
ATOM 1450 C CA . ALA A 1 178 ? -18.453 -12.867 -14.055 1 98.12 178 ALA A CA 1
ATOM 1451 C C . ALA A 1 178 ? -17 -12.508 -14.359 1 98.12 178 ALA A C 1
ATOM 1453 O O . ALA A 1 178 ? -16.656 -12.188 -15.5 1 98.12 178 ALA A O 1
ATOM 1454 N N . TRP A 1 179 ? -16.141 -12.531 -13.336 1 98.62 179 TRP A N 1
ATOM 1455 C CA . TRP A 1 179 ? -14.719 -12.352 -13.555 1 98.62 179 TRP A CA 1
ATOM 1456 C C . TRP A 1 179 ? -14.164 -13.43 -14.484 1 98.62 179 TRP A C 1
ATOM 1458 O O . TRP A 1 179 ? -13.43 -13.125 -15.422 1 98.62 179 TRP A O 1
ATOM 1468 N N . ALA A 1 180 ? -14.547 -14.656 -14.203 1 98.62 180 ALA A N 1
ATOM 1469 C CA . ALA A 1 180 ? -14.094 -15.789 -15 1 98.62 180 ALA A CA 1
ATOM 1470 C C . ALA A 1 180 ? -14.508 -15.633 -16.453 1 98.62 180 ALA A C 1
ATOM 1472 O O . ALA A 1 180 ? -13.703 -15.867 -17.359 1 98.62 180 ALA A O 1
ATOM 1473 N N . GLU A 1 181 ? -15.734 -15.242 -16.609 1 98.44 181 GLU A N 1
ATOM 1474 C CA . GLU A 1 181 ? -16.234 -15.031 -17.969 1 98.44 181 GLU A CA 1
ATOM 1475 C C . GLU A 1 181 ? -15.484 -13.914 -18.672 1 98.44 181 GLU A C 1
ATOM 1477 O O . GLU A 1 181 ? -15.086 -14.062 -19.828 1 98.44 181 GLU A O 1
ATOM 1482 N N . LEU A 1 182 ? -15.32 -12.859 -18.016 1 98.56 182 LEU A N 1
ATOM 1483 C CA . LEU A 1 182 ? -14.68 -11.68 -18.594 1 98.56 182 LEU A CA 1
ATOM 1484 C C . LEU A 1 182 ? -13.227 -11.969 -18.938 1 98.56 182 LEU A C 1
ATOM 1486 O O . LEU A 1 182 ? -12.758 -11.602 -20.016 1 98.56 182 LEU A O 1
ATOM 1490 N N . PHE A 1 183 ? -12.484 -12.57 -18.016 1 98.69 183 PHE A N 1
ATOM 1491 C CA . PHE A 1 183 ? -11.07 -12.852 -18.234 1 98.69 183 PHE A CA 1
ATOM 1492 C C . PHE A 1 183 ? -10.891 -13.875 -19.359 1 98.69 183 PHE A C 1
ATOM 1494 O O . PHE A 1 183 ? -9.914 -13.812 -20.109 1 98.69 183 PHE A O 1
ATOM 1501 N N . GLY A 1 184 ? -11.859 -14.875 -19.453 1 98 184 GLY A N 1
ATOM 1502 C CA . GLY A 1 184 ? -11.859 -15.828 -20.547 1 98 184 GLY A CA 1
ATOM 1503 C C . GLY A 1 184 ? -10.555 -16.594 -20.688 1 98 184 GLY A C 1
ATOM 1504 O O . GLY A 1 184 ? -10.055 -17.156 -19.703 1 98 184 GLY A O 1
ATOM 1505 N N . SER A 1 185 ? -10.016 -16.562 -21.828 1 98 185 SER A N 1
ATOM 1506 C CA . SER A 1 185 ? -8.852 -17.375 -22.141 1 98 185 SER A CA 1
ATOM 1507 C C . SER A 1 185 ? -7.574 -16.766 -21.594 1 98 185 SER A C 1
ATOM 1509 O O . SER A 1 185 ? -6.508 -17.391 -21.641 1 98 185 SER A O 1
ATOM 1511 N N . TYR A 1 186 ? -7.66 -15.602 -21.016 1 98.44 186 TYR A N 1
ATOM 1512 C CA . TYR A 1 186 ? -6.488 -14.977 -20.406 1 98.44 186 TYR A CA 1
ATOM 1513 C C . TYR A 1 186 ? -6.137 -15.641 -19.094 1 98.44 186 TYR A C 1
ATOM 1515 O O . TYR A 1 186 ? -5.035 -15.461 -18.562 1 98.44 186 TYR A O 1
ATOM 1523 N N . ILE A 1 187 ? -7.07 -16.375 -18.516 1 98.75 187 ILE A N 1
ATOM 1524 C CA . ILE A 1 187 ? -6.785 -17.078 -17.281 1 98.75 187 ILE A CA 1
ATOM 1525 C C . ILE A 1 187 ? -5.852 -18.25 -17.562 1 98.75 187 ILE A C 1
ATOM 1527 O O . ILE A 1 187 ? -6.195 -19.172 -18.328 1 98.75 187 ILE A O 1
ATOM 1531 N N . LYS A 1 188 ? -4.699 -18.172 -16.938 1 98.69 188 LYS A N 1
ATOM 1532 C CA . LYS A 1 188 ? -3.729 -19.25 -17.078 1 98.69 188 LYS A CA 1
ATOM 1533 C C . LYS A 1 188 ? -3.576 -20.031 -15.781 1 98.69 188 LYS A C 1
ATOM 1535 O O . LYS A 1 188 ? -3.012 -21.141 -15.773 1 98.69 188 LYS A O 1
ATOM 1540 N N . HIS A 1 189 ? -4.051 -19.5 -14.75 1 98.88 189 HIS A N 1
ATOM 1541 C CA . HIS A 1 189 ? -3.959 -20.094 -13.414 1 98.88 189 HIS A CA 1
ATOM 1542 C C . HIS A 1 189 ? -5.129 -19.672 -12.539 1 98.88 189 HIS A C 1
ATOM 1544 O O . HIS A 1 189 ? -5.637 -18.547 -12.68 1 98.88 189 HIS A O 1
ATOM 1550 N N . LEU A 1 190 ? -5.578 -20.531 -11.688 1 98.81 190 LEU A N 1
ATOM 1551 C CA . LEU A 1 190 ? -6.688 -20.25 -10.789 1 98.81 190 LEU A CA 1
ATOM 1552 C C . LEU A 1 190 ? -6.297 -20.516 -9.336 1 98.81 190 LEU A C 1
ATOM 1554 O O . LEU A 1 190 ? -5.848 -21.609 -9.008 1 98.81 190 LEU A O 1
ATOM 1558 N N . HIS A 1 191 ? -6.34 -19.484 -8.469 1 98.94 191 HIS A N 1
ATOM 1559 C CA . HIS A 1 191 ? -6.285 -19.719 -7.027 1 98.94 191 HIS A CA 1
ATOM 1560 C C . HIS A 1 191 ? -7.66 -20.062 -6.473 1 98.94 191 HIS A C 1
ATOM 1562 O O . HIS A 1 191 ? -8.625 -19.312 -6.676 1 98.94 191 HIS A O 1
ATOM 1568 N N . VAL A 1 192 ? -7.641 -21.141 -5.68 1 98.38 192 VAL A N 1
ATOM 1569 C CA . VAL A 1 192 ? -8.938 -21.688 -5.289 1 98.38 192 VAL A CA 1
ATOM 1570 C C . VAL A 1 192 ? -9.023 -21.797 -3.77 1 98.38 192 VAL A C 1
ATOM 1572 O O . VAL A 1 192 ? -8.188 -22.438 -3.139 1 98.38 192 VAL A O 1
ATOM 1575 N N . HIS A 1 193 ? -9.922 -21.188 -3.23 1 98.56 193 HIS A N 1
ATOM 1576 C CA . HIS A 1 193 ? -10.398 -21.234 -1.853 1 98.56 193 HIS A CA 1
ATOM 1577 C C . HIS A 1 193 ? -11.773 -20.594 -1.72 1 98.56 193 HIS A C 1
ATOM 1579 O O . HIS A 1 193 ? -12.258 -19.953 -2.66 1 98.56 193 HIS A O 1
ATOM 1585 N N . ASP A 1 194 ? -12.414 -20.844 -0.607 1 98.44 194 ASP A N 1
ATOM 1586 C CA . ASP A 1 194 ? -13.797 -20.391 -0.441 1 98.44 194 ASP A CA 1
ATOM 1587 C C . ASP A 1 194 ? -13.914 -19.422 0.736 1 98.44 194 ASP A C 1
ATOM 1589 O O . ASP A 1 194 ? -12.953 -19.234 1.487 1 98.44 194 ASP A O 1
ATOM 1593 N N . ASN A 1 195 ? -14.977 -18.703 0.761 1 98.25 195 ASN A N 1
ATOM 1594 C CA . ASN A 1 195 ? -15.367 -17.812 1.85 1 98.25 195 ASN A CA 1
ATOM 1595 C C . ASN A 1 195 ? -16.844 -17.422 1.742 1 98.25 195 ASN A C 1
ATOM 1597 O O . ASN A 1 195 ? -17.562 -17.906 0.873 1 98.25 195 ASN A O 1
ATOM 1601 N N . SER A 1 196 ? -17.312 -16.562 2.613 1 97.19 196 SER A N 1
ATOM 1602 C CA . SER A 1 196 ? -18.719 -16.188 2.619 1 97.19 196 SER A CA 1
ATOM 1603 C C . SER A 1 196 ? -18.922 -14.797 2.01 1 97.19 196 SER A C 1
ATOM 1605 O O . SER A 1 196 ? -19.984 -14.18 2.188 1 97.19 196 SER A O 1
ATOM 1607 N N . GLY A 1 197 ? -17.891 -14.273 1.437 1 96.31 197 GLY A N 1
ATOM 1608 C CA . GLY A 1 197 ? -17.984 -12.961 0.812 1 96.31 197 GLY A CA 1
ATOM 1609 C C . GLY A 1 197 ? -17.625 -11.828 1.75 1 96.31 197 GLY A C 1
ATOM 1610 O O . GLY A 1 197 ? -17.531 -10.672 1.327 1 96.31 197 GLY A O 1
ATOM 1611 N N . ASP A 1 198 ? -17.359 -12.133 2.982 1 92.81 198 ASP A N 1
ATOM 1612 C CA . ASP A 1 198 ? -17.172 -11.102 3.996 1 92.81 198 ASP A CA 1
ATOM 1613 C C . ASP A 1 198 ? -15.68 -10.867 4.273 1 92.81 198 ASP A C 1
ATOM 1615 O O . ASP A 1 198 ? -15.281 -9.781 4.691 1 92.81 198 ASP A O 1
ATOM 1619 N N . ARG A 1 199 ? -14.961 -11.883 4.16 1 93.12 199 ARG A N 1
ATOM 1620 C CA . ARG A 1 199 ? -13.531 -11.781 4.418 1 93.12 199 ARG A CA 1
ATOM 1621 C C . ARG A 1 199 ? -12.766 -12.875 3.684 1 93.12 199 ARG A C 1
ATOM 1623 O O . ARG A 1 199 ? -13.352 -13.883 3.277 1 93.12 199 ARG A O 1
ATOM 1630 N N . ASP A 1 200 ? -11.5 -12.734 3.57 1 95.38 200 ASP A N 1
ATOM 1631 C CA . ASP A 1 200 ? -10.594 -13.68 2.93 1 95.38 200 ASP A CA 1
ATOM 1632 C C . ASP A 1 200 ? -10.273 -14.852 3.857 1 95.38 200 ASP A C 1
ATOM 1634 O O . ASP A 1 200 ? -9.148 -14.977 4.348 1 95.38 200 ASP A O 1
ATOM 1638 N N . ALA A 1 201 ? -11.172 -15.797 3.961 1 95.44 201 ALA A N 1
ATOM 1639 C CA . ALA A 1 201 ? -11.125 -16.828 4.996 1 95.44 201 ALA A CA 1
ATOM 1640 C C . ALA A 1 201 ? -10.273 -18.016 4.551 1 95.44 201 ALA A C 1
ATOM 1642 O O . ALA A 1 201 ? -9.859 -18.828 5.379 1 95.44 201 ALA A O 1
ATOM 1643 N N . HIS A 1 202 ? -10.055 -18.203 3.236 1 97.5 202 HIS A N 1
ATOM 1644 C CA . HIS A 1 202 ? -9.273 -19.297 2.676 1 97.5 202 HIS A CA 1
ATOM 1645 C C . HIS A 1 202 ? -9.812 -20.656 3.137 1 97.5 202 HIS A C 1
ATOM 1647 O O . HIS A 1 202 ? -9.039 -21.562 3.441 1 97.5 202 HIS A O 1
ATOM 1653 N N . TRP A 1 203 ? -11.125 -20.781 3.189 1 98.19 203 TRP A N 1
ATOM 1654 C CA . TRP A 1 203 ? -11.758 -22.047 3.521 1 98.19 203 TRP A CA 1
ATOM 1655 C C . TRP A 1 203 ? -11.68 -23.016 2.352 1 98.19 203 TRP A C 1
ATOM 1657 O O . TRP A 1 203 ? -11.414 -22.609 1.216 1 98.19 203 TRP A O 1
ATOM 1667 N N . ARG A 1 204 ? -11.852 -24.266 2.682 1 98.38 204 ARG A N 1
ATOM 1668 C CA . ARG A 1 204 ? -11.953 -25.281 1.631 1 98.38 204 ARG A CA 1
ATOM 1669 C C . ARG A 1 204 ? -13.172 -25.031 0.75 1 98.38 204 ARG A C 1
ATOM 1671 O O . ARG A 1 204 ? -14.164 -24.453 1.202 1 98.38 204 ARG A O 1
ATOM 1678 N N . LEU A 1 205 ? -13.109 -25.5 -0.452 1 98.25 205 LEU A N 1
ATOM 1679 C CA . LEU A 1 205 ? -14.25 -25.422 -1.354 1 98.25 205 LEU A CA 1
ATOM 1680 C C . LEU A 1 205 ? -15.477 -26.094 -0.74 1 98.25 205 LEU A C 1
ATOM 1682 O O . LEU A 1 205 ? -15.375 -27.188 -0.178 1 98.25 205 LEU A O 1
ATOM 1686 N N . GLY A 1 206 ? -16.578 -25.406 -0.783 1 97.19 206 GLY A N 1
ATOM 1687 C CA . GLY A 1 206 ? -17.828 -25.953 -0.299 1 97.19 206 GLY A CA 1
ATOM 1688 C C . GLY A 1 206 ? -18.188 -25.484 1.102 1 97.19 206 GLY A C 1
ATOM 1689 O O . GLY A 1 206 ? -19.328 -25.641 1.54 1 97.19 206 GLY A O 1
ATOM 1690 N N . ARG A 1 207 ? -17.219 -24.953 1.786 1 97.56 207 ARG A N 1
ATOM 1691 C CA . ARG A 1 207 ? -17.484 -24.484 3.135 1 97.56 207 ARG A CA 1
ATOM 1692 C C . ARG A 1 207 ? -18.172 -23.109 3.1 1 97.56 207 ARG A C 1
ATOM 1694 O O . ARG A 1 207 ? -18.938 -22.781 4 1 97.56 207 ARG A O 1
ATOM 1701 N N . GLY A 1 208 ? -17.859 -22.281 2.137 1 97.81 208 GLY A N 1
ATOM 1702 C CA . GLY A 1 208 ? -18.484 -20.984 1.992 1 97.81 208 GLY A CA 1
ATOM 1703 C C . GLY A 1 208 ? -19.656 -20.969 1.025 1 97.81 208 GLY A C 1
ATOM 1704 O O . GLY A 1 208 ? -20.406 -21.953 0.951 1 97.81 208 GLY A O 1
ATOM 1705 N N . ASN A 1 209 ? -19.875 -19.797 0.333 1 97.69 209 ASN A N 1
ATOM 1706 C CA . ASN A 1 209 ? -21.031 -19.688 -0.552 1 97.69 209 ASN A CA 1
ATOM 1707 C C . ASN A 1 209 ? -20.609 -19.312 -1.972 1 97.69 209 A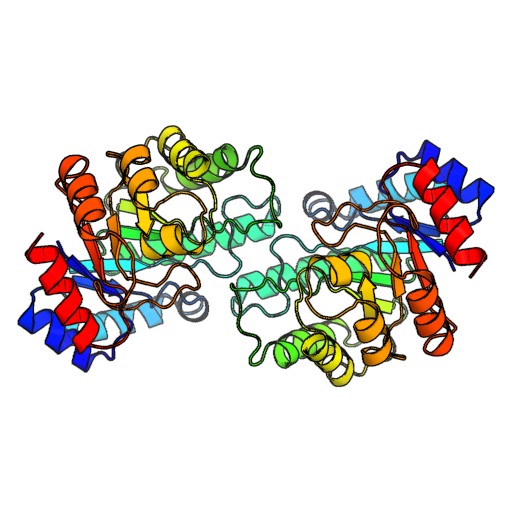SN A C 1
ATOM 1709 O O . ASN A 1 209 ? -21.422 -18.797 -2.744 1 97.69 209 ASN A O 1
ATOM 1713 N N . LEU A 1 210 ? -19.422 -19.531 -2.277 1 97.12 210 LEU A N 1
ATOM 1714 C CA . LEU A 1 210 ? -18.922 -19.312 -3.629 1 97.12 210 LEU A CA 1
ATOM 1715 C C . LEU A 1 210 ? -19.422 -20.391 -4.578 1 97.12 210 LEU A C 1
ATOM 1717 O O . LEU A 1 210 ? -19.422 -21.578 -4.238 1 97.12 210 LEU A O 1
ATOM 1721 N N . ASP A 1 211 ? -19.953 -19.953 -5.695 1 96.06 211 ASP A N 1
ATOM 1722 C CA . ASP A 1 211 ? -20.375 -20.922 -6.711 1 96.06 211 ASP A CA 1
ATOM 1723 C C . ASP A 1 211 ? -19.172 -21.453 -7.492 1 96.06 211 ASP A C 1
ATOM 1725 O O . ASP A 1 211 ? -19.094 -21.281 -8.711 1 96.06 211 ASP A O 1
ATOM 1729 N N . TYR A 1 212 ? -18.344 -22.141 -6.773 1 97.62 212 TYR A N 1
ATOM 1730 C CA . TYR A 1 212 ? -17.047 -22.516 -7.328 1 97.62 212 TYR A CA 1
ATOM 1731 C C . TYR A 1 212 ? -17.203 -23.516 -8.461 1 97.62 212 TYR A C 1
ATOM 1733 O O . TYR A 1 212 ? -16.406 -23.547 -9.398 1 97.62 212 TYR A O 1
ATOM 1741 N N . LYS A 1 213 ? -18.188 -24.453 -8.461 1 97 213 LYS A N 1
ATOM 1742 C CA . LYS A 1 213 ? -18.359 -25.438 -9.516 1 97 213 LYS A CA 1
ATOM 1743 C C . LYS A 1 213 ? -18.609 -24.781 -10.867 1 97 213 LYS A C 1
ATOM 1745 O O . LYS A 1 213 ? -17.969 -25.141 -11.859 1 97 213 LYS A O 1
ATOM 1750 N N . GLU A 1 214 ? -19.484 -23.844 -10.836 1 96.25 214 GLU A N 1
ATOM 1751 C CA . GLU A 1 214 ? -19.781 -23.094 -12.062 1 96.25 214 GLU A CA 1
ATOM 1752 C C . GLU A 1 214 ? -18.547 -22.328 -12.539 1 96.25 214 GLU A C 1
ATOM 1754 O O . GLU A 1 214 ? -18.281 -22.266 -13.742 1 96.25 214 GLU A O 1
ATOM 1759 N N . ILE A 1 215 ? -17.859 -21.734 -11.641 1 98 215 ILE A N 1
ATOM 1760 C CA . ILE A 1 215 ? -16.672 -20.953 -11.977 1 98 215 ILE A CA 1
ATOM 1761 C C . ILE A 1 215 ? -15.617 -21.859 -12.609 1 98 215 ILE A C 1
ATOM 1763 O O . ILE A 1 215 ? -15.062 -21.531 -13.664 1 98 215 ILE A O 1
ATOM 1767 N N . ILE A 1 216 ? -15.359 -22.969 -11.977 1 97.62 216 ILE A N 1
ATOM 1768 C CA . ILE A 1 216 ? -14.352 -23.906 -12.461 1 97.62 216 ILE A CA 1
ATOM 1769 C C . ILE A 1 216 ? -14.734 -24.406 -13.844 1 97.62 216 ILE A C 1
ATOM 1771 O O . ILE A 1 216 ? -13.898 -24.484 -14.75 1 97.62 216 ILE A O 1
ATOM 1775 N N . GLU A 1 217 ? -15.984 -24.734 -13.992 1 96.88 217 GLU A N 1
ATOM 1776 C CA . GLU A 1 217 ? -16.469 -25.172 -15.297 1 96.88 217 GLU A CA 1
ATOM 1777 C C . GLU A 1 217 ? -16.234 -24.109 -16.359 1 96.88 217 GLU A C 1
ATOM 1779 O O . GLU A 1 217 ? -15.766 -24.406 -17.453 1 96.88 217 GLU A O 1
ATOM 1784 N N . THR A 1 218 ? -16.609 -22.922 -16.031 1 97.5 218 THR A N 1
ATOM 1785 C CA . THR A 1 218 ? -16.438 -21.797 -16.953 1 97.5 218 THR A CA 1
ATOM 1786 C C . THR A 1 218 ? -14.969 -21.625 -17.328 1 97.5 218 THR A C 1
ATOM 1788 O O . THR A 1 218 ? -14.633 -21.453 -18.5 1 97.5 218 THR A O 1
ATOM 1791 N N . VAL A 1 219 ? -14.109 -21.672 -16.359 1 98.12 219 VAL A N 1
ATOM 1792 C CA . VAL A 1 219 ? -12.688 -21.453 -16.578 1 98.12 219 VAL A CA 1
ATOM 1793 C C . VAL A 1 219 ? -12.117 -22.578 -17.438 1 98.12 219 VAL A C 1
ATOM 1795 O O . VAL A 1 219 ? -11.359 -22.328 -18.375 1 98.12 219 VAL A O 1
ATOM 1798 N N . LYS A 1 220 ? -12.484 -23.844 -17.141 1 97.38 220 LYS A N 1
ATOM 1799 C CA . LYS A 1 220 ? -11.992 -24.969 -17.906 1 97.38 220 LYS A CA 1
ATOM 1800 C C . LYS A 1 220 ? -12.445 -24.891 -19.375 1 97.38 220 LYS A C 1
ATOM 1802 O O . LYS A 1 220 ? -11.703 -25.281 -20.281 1 97.38 220 LYS A O 1
ATOM 1807 N N . ARG A 1 221 ? -13.625 -24.453 -19.547 1 97.19 221 ARG A N 1
ATOM 1808 C CA . ARG A 1 221 ? -14.164 -24.297 -20.906 1 97.19 221 ARG A CA 1
ATOM 1809 C C . ARG A 1 221 ? -13.352 -23.281 -21.703 1 97.19 221 ARG A C 1
ATOM 1811 O O . ARG A 1 221 ? -13.047 -23.516 -22.875 1 97.19 221 ARG A O 1
ATOM 1818 N N . ASN A 1 222 ? -13.031 -22.234 -21.094 1 97.62 222 ASN A N 1
ATOM 1819 C CA . ASN A 1 222 ? -12.367 -21.125 -21.766 1 97.62 222 ASN A CA 1
ATOM 1820 C C . ASN A 1 222 ? -10.852 -21.312 -21.797 1 97.62 222 ASN A C 1
ATOM 1822 O O . ASN A 1 222 ? -10.172 -20.781 -22.672 1 97.62 222 ASN A O 1
ATOM 1826 N N . SER A 1 223 ? -10.32 -21.984 -20.781 1 97.12 223 SER A N 1
ATOM 1827 C CA . SER A 1 223 ? -8.898 -22.266 -20.641 1 97.12 223 SER A CA 1
ATOM 1828 C C . SER A 1 223 ? -8.664 -23.734 -20.266 1 97.12 223 SER A C 1
ATOM 1830 O O . SER A 1 223 ? -8.359 -24.047 -19.109 1 97.12 223 SER A O 1
ATOM 1832 N N . PRO A 1 224 ? -8.625 -24.562 -21.203 1 96 224 PRO A N 1
ATOM 1833 C CA . PRO A 1 224 ? -8.586 -26 -20.938 1 96 224 PRO A CA 1
ATOM 1834 C C . PRO A 1 224 ? -7.293 -26.438 -20.25 1 96 224 PRO A C 1
ATOM 1836 O O . PRO A 1 224 ? -7.277 -27.453 -19.547 1 96 224 PRO A O 1
ATOM 1839 N N . ASP A 1 225 ? -6.25 -25.672 -20.453 1 96.5 225 ASP A N 1
ATOM 1840 C CA . ASP A 1 225 ? -4.965 -26.047 -19.875 1 96.5 225 ASP A CA 1
ATOM 1841 C C . ASP A 1 225 ? -4.719 -25.328 -18.562 1 96.5 225 ASP A C 1
ATOM 1843 O O . ASP A 1 225 ? -3.59 -25.297 -18.062 1 96.5 225 ASP A O 1
ATOM 1847 N N . VAL A 1 226 ? -5.719 -24.766 -18 1 98.19 226 VAL A N 1
ATO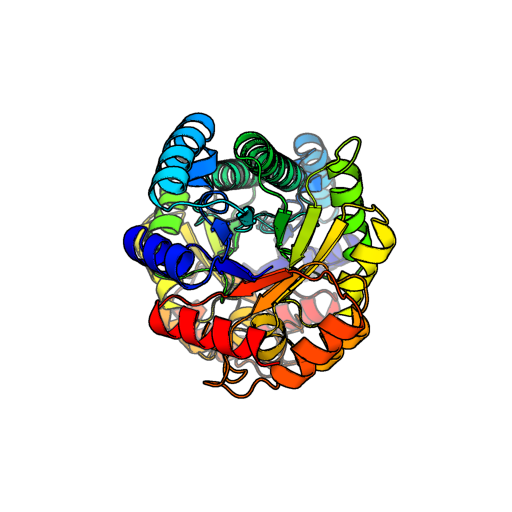M 1848 C CA . VAL A 1 226 ? -5.582 -23.984 -16.781 1 98.19 226 VAL A CA 1
ATOM 1849 C C . VAL A 1 226 ? -5.039 -24.859 -15.656 1 98.19 226 VAL A C 1
ATOM 1851 O O . VAL A 1 226 ? -5.352 -26.047 -15.578 1 98.19 226 VAL A O 1
ATOM 1854 N N . THR A 1 227 ? -4.207 -24.266 -14.836 1 98.75 227 THR A N 1
ATOM 1855 C CA . THR A 1 227 ? -3.748 -24.922 -13.617 1 98.75 227 THR A CA 1
ATOM 1856 C C . THR A 1 227 ? -4.41 -24.297 -12.391 1 98.75 227 THR A C 1
ATOM 1858 O O . THR A 1 227 ? -4.984 -23.203 -12.469 1 98.75 227 THR A O 1
ATOM 1861 N N . PHE A 1 228 ? -4.367 -25.062 -11.289 1 98.75 228 PHE A N 1
ATOM 1862 C CA . PHE A 1 228 ? -5.031 -24.656 -10.055 1 98.75 228 PHE A CA 1
ATOM 1863 C C . PHE A 1 228 ? -4.051 -24.641 -8.891 1 98.75 228 PHE A C 1
ATOM 1865 O O . PHE A 1 228 ? -3.156 -25.5 -8.82 1 98.75 228 PHE A O 1
ATOM 1872 N N . THR A 1 229 ? -4.219 -23.719 -8 1 98.94 229 THR A N 1
ATOM 1873 C CA . THR A 1 229 ? -3.605 -23.828 -6.684 1 98.94 229 THR A CA 1
ATOM 1874 C C . THR A 1 229 ? -4.668 -23.766 -5.59 1 98.94 229 THR A C 1
ATOM 1876 O O . THR A 1 229 ? -5.465 -22.828 -5.535 1 98.94 229 THR A O 1
ATOM 1879 N N . VAL A 1 230 ? -4.645 -24.766 -4.742 1 98.88 230 VAL A N 1
ATOM 1880 C CA . VAL A 1 230 ? -5.477 -24.766 -3.543 1 98.88 230 VAL A CA 1
ATOM 1881 C C . VAL A 1 230 ? -4.785 -23.969 -2.436 1 98.88 230 VAL A C 1
ATOM 1883 O O . VAL A 1 230 ? -3.645 -24.266 -2.068 1 98.88 230 VAL A O 1
ATOM 1886 N N . GLU A 1 231 ? -5.5 -22.984 -1.936 1 98.69 231 GLU A N 1
ATOM 1887 C CA . GLU A 1 231 ? -4.918 -22.125 -0.915 1 98.69 231 GLU A CA 1
ATOM 1888 C C . GLU A 1 231 ? -5.637 -22.281 0.421 1 98.69 231 GLU A C 1
ATOM 1890 O O . GLU A 1 231 ? -6.344 -21.375 0.864 1 98.69 231 GLU A O 1
ATOM 1895 N N . CYS A 1 232 ? -5.422 -23.406 1.037 1 98.5 232 CYS A N 1
ATOM 1896 C CA . CYS A 1 232 ? -5.918 -23.719 2.375 1 98.5 232 CYS A CA 1
ATOM 1897 C C . CYS A 1 232 ? -4.766 -24.031 3.322 1 98.5 232 CYS A C 1
ATOM 1899 O O . CYS A 1 232 ? -3.715 -24.516 2.891 1 98.5 232 CYS A O 1
ATOM 1901 N N . SER A 1 233 ? -5.012 -23.859 4.582 1 97.62 233 SER A N 1
ATOM 1902 C CA . SER A 1 233 ? -3.922 -23.984 5.543 1 97.62 233 SER A CA 1
ATOM 1903 C C . SER A 1 233 ? -4.051 -25.281 6.355 1 97.62 233 SER A C 1
ATOM 1905 O O . SER A 1 233 ? -3.25 -25.531 7.254 1 97.62 233 SER A O 1
ATOM 1907 N N . GLN A 1 234 ? -5.047 -26.01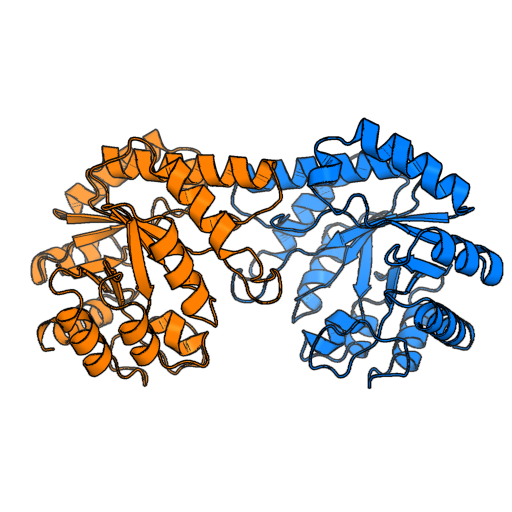6 6.133 1 98.12 234 GLN A N 1
ATOM 1908 C CA . GLN A 1 234 ? -5.219 -27.312 6.789 1 98.12 234 GLN A CA 1
ATOM 1909 C C . GLN A 1 234 ? -5.215 -28.453 5.77 1 98.12 234 GLN A C 1
ATOM 1911 O O . GLN A 1 234 ? -5.867 -28.359 4.727 1 98.12 234 GLN A O 1
ATOM 1916 N N . LYS A 1 235 ? -4.496 -29.531 6.098 1 98.62 235 LYS A N 1
ATOM 1917 C CA . LYS A 1 235 ? -4.289 -30.641 5.172 1 98.62 235 LYS A CA 1
ATOM 1918 C C . LYS A 1 235 ? -5.621 -31.219 4.707 1 98.62 235 LYS A C 1
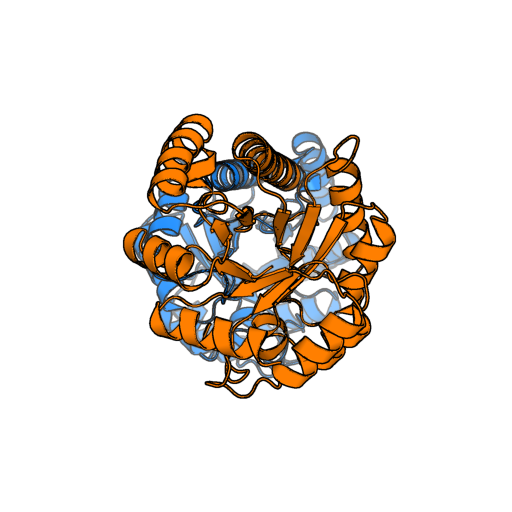ATOM 1920 O O . LYS A 1 235 ? -5.82 -31.453 3.512 1 98.62 235 LYS A O 1
ATOM 1925 N N . GLU A 1 236 ? -6.531 -31.375 5.668 1 98.5 236 GLU A N 1
ATOM 1926 C CA . GLU A 1 236 ? -7.82 -31.969 5.324 1 98.5 236 GLU A CA 1
ATOM 1927 C C . GLU A 1 236 ? -8.594 -31.078 4.355 1 98.5 236 GLU A C 1
ATOM 1929 O O . GLU A 1 236 ? -9.273 -31.578 3.453 1 98.5 236 GLU A O 1
ATOM 1934 N N . ASP A 1 237 ? -8.539 -29.828 4.555 1 98.75 237 ASP A N 1
ATOM 1935 C CA . ASP A 1 237 ? -9.195 -28.875 3.67 1 98.75 237 ASP A CA 1
ATOM 1936 C C . ASP A 1 237 ? -8.586 -28.906 2.27 1 98.75 237 ASP A C 1
ATOM 1938 O O . ASP A 1 237 ? -9.305 -28.797 1.273 1 98.75 237 ASP A O 1
ATOM 1942 N N . VAL A 1 238 ? -7.277 -29.031 2.252 1 98.81 238 VAL A N 1
ATOM 1943 C CA . VAL A 1 238 ? -6.57 -29.141 0.979 1 98.81 238 VAL A CA 1
ATOM 1944 C C . VAL A 1 238 ? -7.039 -30.375 0.221 1 98.81 238 VAL A C 1
ATOM 1946 O O . VAL A 1 238 ? -7.422 -30.281 -0.949 1 98.81 238 VAL A O 1
ATOM 1949 N N . LEU A 1 239 ? -7.039 -31.5 0.877 1 98.75 239 LEU A N 1
ATOM 1950 C CA . LEU A 1 239 ? -7.414 -32.75 0.245 1 98.75 239 LEU A CA 1
ATOM 1951 C C . LEU A 1 239 ? -8.859 -32.719 -0.249 1 98.75 239 LEU A C 1
ATOM 1953 O O . LEU A 1 239 ? -9.148 -33.156 -1.361 1 98.75 239 LEU A O 1
ATOM 1957 N N . GLN A 1 240 ? -9.711 -32.188 0.565 1 98.31 240 GLN A N 1
ATOM 1958 C CA . GLN A 1 240 ? -11.109 -32.062 0.172 1 98.31 240 GLN A CA 1
ATOM 1959 C C . GLN A 1 240 ? -11.266 -31.141 -1.037 1 98.31 240 GLN A C 1
ATOM 1961 O O . GLN A 1 240 ? -12.07 -31.422 -1.93 1 98.31 240 GLN A O 1
ATOM 1966 N N . SER A 1 241 ? -10.57 -30.062 -1.048 1 98.75 241 SER A N 1
ATOM 1967 C CA . SER A 1 241 ? -10.656 -29.125 -2.16 1 98.75 241 SER A CA 1
ATOM 1968 C C . SER A 1 241 ? -10.141 -29.75 -3.453 1 98.75 241 SER A C 1
ATOM 1970 O O . SER A 1 241 ? -10.703 -29.531 -4.527 1 98.75 241 SER A O 1
ATOM 1972 N N . ILE A 1 242 ? -9.023 -30.484 -3.379 1 98.62 242 ILE A N 1
ATOM 1973 C CA . ILE A 1 242 ? -8.492 -31.172 -4.551 1 98.62 242 ILE A CA 1
ATOM 1974 C C . ILE A 1 242 ? -9.555 -32.125 -5.117 1 98.62 242 ILE A C 1
ATOM 1976 O O . ILE A 1 242 ? -9.766 -32.156 -6.332 1 98.62 242 ILE A O 1
ATOM 1980 N N . LYS A 1 243 ? -10.242 -32.812 -4.254 1 97.38 243 LYS A N 1
ATOM 1981 C CA . LYS A 1 243 ? -11.305 -33.719 -4.68 1 97.38 243 LYS A CA 1
ATOM 1982 C C . LYS A 1 243 ? -12.414 -32.969 -5.418 1 97.38 243 LYS A C 1
ATOM 1984 O O . LYS A 1 243 ? -12.93 -33.438 -6.43 1 97.38 243 LYS A O 1
ATOM 1989 N N . GLU A 1 244 ? -12.766 -31.844 -4.871 1 96.25 244 GLU A N 1
ATOM 1990 C CA . GLU A 1 244 ? -13.82 -31.047 -5.48 1 96.25 244 GLU A CA 1
ATOM 1991 C C . GLU A 1 244 ? -13.422 -30.594 -6.883 1 96.25 244 GLU A C 1
ATOM 1993 O O . GLU A 1 244 ? -14.266 -30.547 -7.785 1 96.25 244 GLU A O 1
ATOM 1998 N N . ILE A 1 245 ? -12.164 -30.188 -7.07 1 96.75 245 ILE A N 1
ATOM 1999 C CA . ILE A 1 245 ? -11.68 -29.734 -8.367 1 96.75 245 ILE A CA 1
ATOM 2000 C C . ILE A 1 245 ? -11.719 -30.875 -9.367 1 96.75 245 ILE A C 1
ATOM 2002 O O . ILE A 1 245 ? -12.109 -30.703 -10.523 1 96.75 245 ILE A O 1
ATOM 2006 N N . CYS A 1 246 ? -11.352 -32.062 -8.93 1 92.19 246 CYS A N 1
ATOM 2007 C CA . CYS A 1 246 ? -11.25 -33.219 -9.797 1 92.19 246 CYS A CA 1
ATOM 2008 C C . CYS A 1 246 ? -12.633 -33.75 -10.188 1 92.19 246 CYS A C 1
ATOM 2010 O O . CYS A 1 246 ? -12.812 -34.312 -11.266 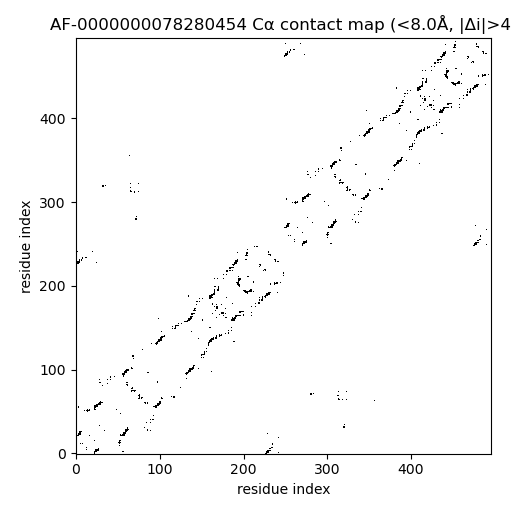1 92.19 246 CYS A O 1
ATOM 2012 N N . MET A 1 247 ? -13.602 -33.594 -9.281 1 83.31 247 MET A N 1
ATOM 2013 C CA . MET A 1 247 ? -14.961 -34.062 -9.547 1 83.31 247 MET A CA 1
ATOM 2014 C C . MET A 1 247 ? -15.688 -33.125 -10.492 1 83.31 247 MET A C 1
ATOM 2016 O O . MET A 1 247 ? -16.688 -33.5 -11.109 1 83.31 247 MET A O 1
ATOM 2020 N N . GLY A 1 248 ? -15.344 -31.906 -10.617 1 67.31 248 GLY A N 1
ATOM 2021 C CA . GLY A 1 248 ? -15.984 -30.969 -11.516 1 67.31 248 GLY A CA 1
ATOM 2022 C C . GLY A 1 248 ? -15.367 -30.953 -12.906 1 67.31 248 GLY A C 1
ATOM 2023 O O . GLY A 1 248 ? -16.078 -30.938 -13.906 1 67.31 248 GLY A O 1
ATOM 2024 N N . MET B 1 1 ? -2.186 29 15.016 1 95.38 1 MET B N 1
ATOM 2025 C CA . MET B 1 1 ? -1.767 29.25 13.641 1 95.38 1 MET B CA 1
ATOM 2026 C C . MET B 1 1 ? -2.529 28.359 12.664 1 95.38 1 MET B C 1
ATOM 2028 O O . MET B 1 1 ? -2.738 27.188 12.93 1 95.38 1 MET B O 1
ATOM 2032 N N . ILE B 1 2 ? -3.041 29 11.641 1 98.5 2 ILE B N 1
ATOM 2033 C CA . ILE B 1 2 ? -3.793 28.281 10.625 1 98.5 2 ILE B CA 1
ATOM 2034 C C . ILE B 1 2 ? -2.988 28.234 9.328 1 98.5 2 ILE B C 1
ATOM 2036 O O . ILE B 1 2 ? -2.41 29.234 8.906 1 98.5 2 ILE B O 1
ATOM 2040 N N . TYR B 1 3 ? -2.893 27.016 8.742 1 98.88 3 TYR B N 1
ATOM 2041 C CA . TYR B 1 3 ? -2.281 26.812 7.434 1 98.88 3 TYR B CA 1
ATOM 2042 C C . TYR B 1 3 ? -3.328 26.406 6.402 1 98.88 3 TYR B C 1
ATOM 2044 O O . TYR B 1 3 ? -4.441 26 6.762 1 98.88 3 TYR B O 1
ATOM 2052 N N . VAL B 1 4 ? -2.92 26.547 5.129 1 98.88 4 VAL B N 1
ATOM 2053 C CA . VAL B 1 4 ? -3.717 26.078 3.996 1 98.88 4 VAL B CA 1
ATOM 2054 C C . VAL B 1 4 ? -2.895 25.109 3.143 1 98.88 4 VAL B C 1
ATOM 2056 O O . VAL B 1 4 ? -1.765 25.422 2.758 1 98.88 4 VAL B O 1
ATOM 2059 N N . SER B 1 5 ? -3.48 23.922 2.93 1 98.81 5 SER B N 1
ATOM 2060 C CA . SER B 1 5 ? -2.809 23 2.014 1 98.81 5 SER B CA 1
ATOM 2061 C C . SER B 1 5 ? -2.648 23.625 0.629 1 98.81 5 SER B C 1
ATOM 2063 O O . SER B 1 5 ? -3.58 24.234 0.107 1 98.81 5 SER B O 1
ATOM 2065 N N . HIS B 1 6 ? -1.503 23.5 0.067 1 98.69 6 HIS B N 1
ATOM 2066 C CA . HIS B 1 6 ? -1.242 24.109 -1.231 1 98.69 6 HIS B CA 1
ATOM 2067 C C . HIS B 1 6 ? -1.877 23.297 -2.357 1 98.69 6 HIS B C 1
ATOM 2069 O O . HIS B 1 6 ? -1.176 22.812 -3.24 1 98.69 6 HIS B O 1
ATOM 2075 N N . LEU B 1 7 ? -3.143 23.328 -2.295 1 97.75 7 LEU B N 1
ATOM 2076 C CA . LEU B 1 7 ? -3.957 22.688 -3.326 1 97.75 7 LEU B CA 1
ATOM 2077 C C . LEU B 1 7 ? -4.492 23.719 -4.309 1 97.75 7 LEU B C 1
ATOM 2079 O O . LEU B 1 7 ? -4.957 23.375 -5.398 1 97.75 7 LEU B O 1
ATOM 2083 N N . LEU B 1 8 ? -4.488 24.969 -3.939 1 98.19 8 LEU B N 1
ATOM 2084 C CA . LEU B 1 8 ? -4.918 26.078 -4.777 1 98.19 8 LEU B CA 1
ATOM 2085 C C . LEU B 1 8 ? -3.803 26.5 -5.723 1 98.19 8 LEU B C 1
ATOM 2087 O O . LEU B 1 8 ? -2.627 26.234 -5.465 1 98.19 8 LEU B O 1
ATOM 2091 N N . GLU B 1 9 ? -4.258 27.188 -6.742 1 98 9 GLU B N 1
ATOM 2092 C CA . GLU B 1 9 ? -3.244 27.859 -7.547 1 98 9 GLU B CA 1
ATOM 2093 C C . GLU B 1 9 ? -2.514 28.922 -6.738 1 98 9 GLU B C 1
ATOM 2095 O O . GLU B 1 9 ? -3.062 29.469 -5.773 1 98 9 GLU B O 1
ATOM 2100 N N . ASP B 1 10 ? -1.285 29.25 -7.184 1 98.5 10 ASP B N 1
ATOM 2101 C CA . ASP B 1 10 ? -0.43 30.156 -6.441 1 98.5 10 ASP B CA 1
ATOM 2102 C C . ASP B 1 10 ? -1.12 31.516 -6.234 1 98.5 10 ASP B C 1
ATOM 2104 O O . ASP B 1 10 ? -1.03 32.094 -5.156 1 98.5 10 ASP B O 1
ATOM 2108 N N . TRP B 1 11 ? -1.792 31.953 -7.215 1 98.31 11 TRP B N 1
ATOM 2109 C CA . TRP B 1 11 ? -2.426 33.25 -7.109 1 98.31 11 TRP B CA 1
ATOM 2110 C C . TRP B 1 11 ? -3.537 33.25 -6.066 1 98.31 11 TRP B C 1
ATOM 2112 O O . TRP B 1 11 ? -3.729 34.219 -5.34 1 98.31 11 TRP B O 1
ATOM 2122 N N . ASP B 1 12 ? -4.258 32.156 -5.992 1 98.75 12 ASP B N 1
ATOM 2123 C CA . ASP B 1 12 ? -5.305 32.031 -4.984 1 98.75 12 ASP B CA 1
ATOM 2124 C C . ASP B 1 12 ? -4.707 31.875 -3.59 1 98.75 12 ASP B C 1
ATOM 2126 O O . ASP B 1 12 ? -5.25 32.406 -2.615 1 98.75 12 ASP B O 1
ATOM 2130 N N . MET B 1 13 ? -3.621 31.172 -3.512 1 98.81 13 MET B N 1
ATOM 2131 C CA . MET B 1 13 ? -2.922 31.062 -2.234 1 98.81 13 MET B CA 1
ATOM 2132 C C . MET B 1 13 ? -2.494 32.438 -1.729 1 98.81 13 MET B C 1
ATOM 2134 O O . MET B 1 13 ? -2.682 32.75 -0.555 1 98.81 13 MET B O 1
ATOM 2138 N N . ARG B 1 14 ? -1.911 33.156 -2.627 1 98.75 14 ARG B N 1
ATOM 2139 C CA . ARG B 1 14 ? -1.479 34.5 -2.275 1 98.75 14 ARG B CA 1
ATOM 2140 C C . ARG B 1 14 ? -2.641 35.344 -1.721 1 98.75 14 ARG B C 1
ATOM 2142 O O . ARG B 1 14 ? -2.494 36 -0.707 1 98.75 14 ARG B O 1
ATOM 2149 N N . ASP B 1 15 ? -3.719 35.25 -2.42 1 98.81 15 ASP B N 1
ATOM 2150 C CA . ASP B 1 15 ? -4.898 36 -1.979 1 98.81 15 ASP B CA 1
ATOM 2151 C C . ASP B 1 15 ? -5.34 35.531 -0.59 1 98.81 15 ASP B C 1
ATOM 2153 O O . ASP B 1 15 ? -5.656 36.375 0.265 1 98.81 15 ASP B O 1
ATOM 2157 N N . VAL B 1 16 ? -5.402 34.281 -0.324 1 98.81 16 VAL B N 1
ATOM 2158 C CA . VAL B 1 16 ? -5.805 33.75 0.966 1 98.81 16 VAL B CA 1
ATOM 2159 C C . VAL B 1 16 ? -4.836 34.188 2.051 1 98.81 16 VAL B C 1
ATOM 2161 O O . VAL B 1 16 ? -5.262 34.625 3.125 1 98.81 16 VAL B O 1
ATOM 2164 N N . ILE B 1 17 ? -3.559 34.094 1.757 1 98.75 17 ILE B N 1
ATOM 2165 C CA . ILE B 1 17 ? -2.531 34.5 2.709 1 98.75 17 ILE B CA 1
ATOM 2166 C C . ILE B 1 17 ? -2.711 36 3.064 1 98.75 17 ILE B C 1
ATOM 2168 O O . ILE B 1 17 ? -2.693 36.344 4.242 1 98.75 17 ILE B O 1
ATOM 2172 N N . ASN B 1 18 ? -2.938 36.812 2.074 1 98.62 18 ASN B N 1
ATOM 2173 C CA . ASN B 1 18 ? -3.094 38.219 2.281 1 98.62 18 ASN B CA 1
ATOM 2174 C C . ASN B 1 18 ? -4.324 38.562 3.127 1 98.62 18 ASN B C 1
ATOM 2176 O O . ASN B 1 18 ? -4.297 39.469 3.961 1 98.62 18 ASN B O 1
ATOM 2180 N N . ARG B 1 19 ? -5.316 37.844 2.93 1 98.31 19 ARG B N 1
ATOM 2181 C CA . ARG B 1 19 ? -6.594 38.094 3.576 1 98.31 19 ARG B CA 1
ATOM 2182 C C . ARG B 1 19 ? -6.613 37.562 5 1 98.31 19 ARG B C 1
ATOM 2184 O O . ARG B 1 19 ? -7.309 38.094 5.867 1 98.31 19 ARG B O 1
ATOM 2191 N N . THR B 1 20 ? -5.906 36.438 5.234 1 98.31 20 THR B N 1
ATOM 2192 C CA . THR B 1 20 ? -6.16 35.719 6.477 1 98.31 20 THR B CA 1
ATOM 2193 C C . THR B 1 20 ? -4.891 35.625 7.316 1 98.31 20 THR B C 1
ATOM 2195 O O . THR B 1 20 ? -4.949 35.312 8.508 1 98.31 20 THR B O 1
ATOM 2198 N N . GLY B 1 21 ? -3.738 35.812 6.715 1 98.06 21 GLY B N 1
ATOM 2199 C CA . GLY B 1 21 ? -2.477 35.625 7.41 1 98.06 21 GLY B CA 1
ATOM 2200 C C . GLY B 1 21 ? -2.115 34.156 7.59 1 98.06 21 GLY B C 1
ATOM 2201 O O . GLY B 1 21 ? -1.206 33.844 8.359 1 98.06 21 GLY B O 1
ATOM 2202 N N . ALA B 1 22 ? -2.795 33.281 6.906 1 98.69 22 ALA B N 1
ATOM 2203 C CA . ALA B 1 22 ? -2.561 31.828 7.027 1 98.69 22 ALA B CA 1
ATOM 2204 C C . ALA B 1 22 ? -1.198 31.453 6.453 1 98.69 22 ALA B C 1
ATOM 2206 O O . ALA B 1 22 ? -0.671 32.125 5.578 1 98.69 22 ALA B O 1
ATOM 2207 N N . GLY B 1 23 ? -0.57 30.375 7.004 1 98.81 23 GLY B N 1
ATOM 2208 C CA . GLY B 1 23 ? 0.608 29.766 6.406 1 98.81 23 GLY B CA 1
ATOM 2209 C C . GLY B 1 23 ? 0.276 28.797 5.297 1 98.81 23 GLY B C 1
ATOM 2210 O O . GLY B 1 23 ? -0.884 28.672 4.895 1 98.81 23 GLY B O 1
ATOM 2211 N N . VAL B 1 24 ? 1.352 28.156 4.801 1 98.94 24 VAL B N 1
ATOM 2212 C CA . VAL B 1 24 ? 1.198 27.203 3.709 1 98.94 24 VAL B CA 1
ATOM 2213 C C . VAL B 1 24 ? 1.63 25.812 4.172 1 98.94 24 VAL B C 1
ATOM 2215 O O . VAL B 1 24 ? 2.674 25.672 4.812 1 98.94 24 VAL B O 1
ATOM 2218 N N . GLU B 1 25 ? 0.829 24.828 3.992 1 98.94 25 GLU B N 1
ATOM 2219 C CA . GLU B 1 25 ? 1.325 23.453 3.984 1 98.94 25 GLU B CA 1
ATOM 2220 C C . GLU B 1 25 ? 1.603 22.969 2.562 1 98.94 25 GLU B C 1
ATOM 2222 O O . GLU B 1 25 ? 0.672 22.703 1.8 1 98.94 25 GLU B O 1
ATOM 2227 N N . SER B 1 26 ? 2.844 22.844 2.289 1 98.88 26 SER B N 1
ATOM 2228 C CA . SER B 1 26 ? 3.252 22.469 0.941 1 98.88 26 SER B CA 1
ATOM 2229 C C . SER B 1 26 ? 3.014 20.984 0.688 1 98.88 26 SER B C 1
ATOM 2231 O O . SER B 1 26 ? 3.273 20.156 1.559 1 98.88 26 SER B O 1
ATOM 2233 N N . ILE B 1 27 ? 2.561 20.656 -0.452 1 98.44 27 ILE B N 1
ATOM 2234 C CA . ILE B 1 27 ? 2.451 19.266 -0.862 1 98.44 27 ILE B CA 1
ATOM 2235 C C . ILE B 1 27 ? 3.531 18.938 -1.892 1 98.44 27 ILE B C 1
ATOM 2237 O O . ILE B 1 27 ? 3.586 17.828 -2.416 1 98.44 27 ILE B O 1
ATOM 2241 N N . GLU B 1 28 ? 4.359 19.859 -2.232 1 98.25 28 GLU B N 1
ATOM 2242 C CA . GLU B 1 28 ? 5.375 19.719 -3.271 1 98.25 28 GLU B CA 1
ATOM 2243 C C . GLU B 1 28 ? 6.297 18.531 -3 1 98.25 28 GLU B C 1
ATOM 2245 O O . GLU B 1 28 ? 6.703 17.828 -3.926 1 98.25 28 GLU B O 1
ATOM 2250 N N . PHE B 1 29 ? 6.527 18.328 -1.78 1 98.25 29 PHE B N 1
ATOM 2251 C CA . PHE B 1 29 ? 7.559 17.344 -1.441 1 98.25 29 PHE B CA 1
ATOM 2252 C C . PHE B 1 29 ? 6.938 16.031 -0.983 1 98.25 29 PHE B C 1
ATOM 2254 O O . PHE B 1 29 ? 7.625 15.18 -0.428 1 98.25 29 PHE B O 1
ATOM 2261 N N . SER B 1 30 ? 5.633 15.961 -1.139 1 98.25 30 SER B N 1
ATOM 2262 C CA . SER B 1 30 ? 4.953 14.672 -1.06 1 98.25 30 SER B CA 1
ATOM 2263 C C . SER B 1 30 ? 5.047 13.914 -2.381 1 98.25 30 SER B C 1
ATOM 2265 O O . SER B 1 30 ? 4.75 12.719 -2.439 1 98.25 30 SER B O 1
ATOM 2267 N N . ILE B 1 31 ? 5.434 14.602 -3.426 1 97.19 31 ILE B N 1
ATOM 2268 C CA . ILE B 1 31 ? 5.488 14.062 -4.781 1 97.19 31 ILE B CA 1
ATOM 2269 C C . ILE B 1 31 ? 6.871 13.477 -5.047 1 97.19 31 ILE B C 1
ATOM 2271 O O . ILE B 1 31 ? 7.867 14.203 -5.074 1 97.19 31 ILE B O 1
ATOM 2275 N N . SER B 1 32 ? 6.875 12.258 -5.285 1 97.31 32 SER B N 1
ATOM 2276 C CA . SER B 1 32 ? 8.141 11.539 -5.395 1 97.31 32 SER B CA 1
ATOM 2277 C C . SER B 1 32 ? 8.984 12.086 -6.539 1 97.31 32 SER B C 1
ATOM 2279 O O . SER B 1 32 ? 10.211 12.172 -6.43 1 97.31 32 SER B O 1
ATOM 2281 N N . GLU B 1 33 ? 8.375 12.461 -7.637 1 96.88 33 GLU B N 1
ATOM 2282 C CA . GLU B 1 33 ? 9.102 12.984 -8.789 1 96.88 33 GLU B CA 1
ATOM 2283 C C . GLU B 1 33 ? 9.891 14.234 -8.414 1 96.88 33 GLU B C 1
ATOM 2285 O O . GLU B 1 33 ? 10.969 14.484 -8.953 1 96.88 33 GLU B O 1
ATOM 2290 N N . ASN B 1 34 ? 9.289 15.023 -7.551 1 98.38 34 ASN B N 1
ATOM 2291 C CA . ASN B 1 34 ? 9.984 16.219 -7.086 1 98.38 34 ASN B CA 1
ATOM 2292 C C . ASN B 1 34 ? 11.172 15.859 -6.195 1 98.38 34 ASN B C 1
ATOM 2294 O O . ASN B 1 34 ? 12.172 16.578 -6.176 1 98.38 34 ASN B O 1
ATOM 2298 N N . LEU B 1 35 ? 11.094 14.75 -5.52 1 98.56 35 LEU B N 1
ATOM 2299 C CA . LEU B 1 35 ? 12.188 14.312 -4.66 1 98.56 35 LEU B CA 1
ATOM 2300 C C . LEU B 1 35 ? 13.344 13.758 -5.488 1 98.56 35 LEU B C 1
ATOM 2302 O O . LEU B 1 35 ? 14.492 13.758 -5.035 1 98.56 35 LEU B O 1
ATOM 2306 N N . ASP B 1 36 ? 13.07 13.32 -6.695 1 98.12 36 ASP B N 1
ATOM 2307 C CA . ASP B 1 36 ? 14.109 12.852 -7.605 1 98.12 36 ASP B CA 1
ATOM 2308 C C . ASP B 1 36 ? 15.008 14.008 -8.055 1 98.12 36 ASP B C 1
ATOM 2310 O O . ASP B 1 36 ? 16.172 13.797 -8.406 1 98.12 36 ASP B O 1
ATOM 2314 N N . CYS B 1 37 ? 14.43 15.148 -8.094 1 98.06 37 CYS B N 1
ATOM 2315 C CA . CYS B 1 37 ? 15.141 16.375 -8.445 1 98.06 37 CYS B CA 1
ATOM 2316 C C . CYS B 1 37 ? 15.031 17.406 -7.332 1 98.06 37 CYS B C 1
ATOM 2318 O O . CYS B 1 37 ? 14.656 18.547 -7.578 1 98.06 37 CYS B O 1
ATOM 2320 N N . LEU B 1 38 ? 15.484 17.047 -6.203 1 98.5 38 LEU B N 1
ATOM 2321 C CA . LEU B 1 38 ? 15.141 17.703 -4.945 1 98.5 38 LEU B CA 1
ATOM 2322 C C . LEU B 1 38 ? 15.688 19.125 -4.898 1 98.5 38 LEU B C 1
ATOM 2324 O O . LEU B 1 38 ? 14.938 20.078 -4.656 1 98.5 38 LEU B O 1
ATOM 2328 N N . GLU B 1 39 ? 17 19.297 -5.129 1 98.31 39 GLU B N 1
ATOM 2329 C CA . GLU B 1 39 ? 17.625 20.609 -5.012 1 98.31 39 GLU B CA 1
ATOM 2330 C C . GLU B 1 39 ? 16.969 21.609 -5.957 1 98.31 39 GLU B C 1
ATOM 2332 O O . GLU B 1 39 ? 16.641 22.734 -5.551 1 98.31 39 GLU B O 1
ATOM 2337 N N . GLU B 1 40 ? 16.781 21.156 -7.152 1 98.56 40 GLU B N 1
ATOM 2338 C CA . GLU B 1 40 ? 16.141 22.016 -8.148 1 98.56 40 GLU B CA 1
ATOM 2339 C C . GLU B 1 40 ? 14.719 22.375 -7.73 1 98.56 40 GLU B C 1
ATOM 2341 O O . GLU B 1 40 ? 14.305 23.531 -7.852 1 98.56 40 GLU B O 1
ATOM 2346 N N . LYS B 1 41 ? 14 21.422 -7.273 1 98.56 41 LYS B N 1
ATOM 2347 C CA . LYS B 1 41 ? 12.602 21.625 -6.922 1 98.56 41 LYS B CA 1
ATOM 2348 C C . LYS B 1 41 ? 12.477 22.516 -5.68 1 98.56 41 LYS B C 1
ATOM 2350 O O . LYS B 1 41 ? 11.539 23.297 -5.566 1 98.56 41 LYS B O 1
ATOM 2355 N N . VAL B 1 42 ? 13.391 22.375 -4.766 1 98.75 42 VAL B N 1
ATOM 2356 C CA . VAL B 1 42 ? 13.398 23.219 -3.582 1 98.75 42 VAL B CA 1
ATOM 2357 C C . VAL B 1 42 ? 13.641 24.672 -3.992 1 98.75 42 VAL B C 1
ATOM 2359 O O . VAL B 1 42 ? 12.945 25.578 -3.529 1 98.75 42 VAL B O 1
ATOM 2362 N N . ASP B 1 43 ? 14.594 24.875 -4.867 1 98.69 43 ASP B N 1
ATOM 2363 C CA . ASP B 1 43 ? 14.891 26.219 -5.352 1 98.69 43 ASP B CA 1
ATOM 2364 C C . ASP B 1 43 ? 13.672 26.844 -6.035 1 98.69 43 ASP B C 1
ATOM 2366 O O . ASP B 1 43 ? 13.328 28 -5.781 1 98.69 43 ASP B O 1
ATOM 2370 N N . GLN B 1 44 ? 13.125 26.078 -6.871 1 98.69 44 GLN B N 1
ATOM 2371 C CA . GLN B 1 44 ? 11.945 26.547 -7.594 1 98.69 44 GLN B CA 1
ATOM 2372 C C . GLN B 1 44 ? 10.805 26.859 -6.633 1 98.69 44 GLN B C 1
ATOM 2374 O O . GLN B 1 44 ? 10.117 27.875 -6.785 1 98.69 44 GLN B O 1
ATOM 2379 N N . TYR B 1 45 ? 10.609 26.031 -5.688 1 98.75 45 TYR B N 1
ATOM 2380 C CA . TYR B 1 45 ? 9.484 26.219 -4.781 1 98.75 45 TYR B CA 1
ATOM 2381 C C . TYR B 1 45 ? 9.711 27.391 -3.85 1 98.75 45 TYR B C 1
ATOM 2383 O O . TYR B 1 45 ? 8.766 28.094 -3.467 1 98.75 45 TYR B O 1
ATOM 2391 N N . GLU B 1 46 ? 10.914 27.562 -3.457 1 98.56 46 GLU B N 1
ATOM 2392 C CA . GLU B 1 46 ? 11.25 28.734 -2.643 1 98.56 46 GLU B CA 1
ATOM 2393 C C . GLU B 1 46 ? 10.789 30.016 -3.307 1 98.56 46 GLU B C 1
ATOM 2395 O O . GLU B 1 46 ? 10.242 30.906 -2.645 1 98.56 46 GLU B O 1
ATOM 2400 N N . LYS B 1 47 ? 10.984 30.141 -4.578 1 98.56 47 LYS B N 1
ATOM 2401 C CA . LYS B 1 47 ? 10.547 31.312 -5.328 1 98.56 47 LYS B CA 1
ATOM 2402 C C . LYS B 1 47 ? 9.023 31.438 -5.312 1 98.56 47 LYS B C 1
ATOM 2404 O O . LYS B 1 47 ? 8.492 32.531 -5.191 1 98.56 47 LYS B O 1
ATOM 2409 N N . ARG B 1 48 ? 8.359 30.344 -5.484 1 98.69 48 ARG B N 1
ATOM 2410 C CA . ARG B 1 48 ? 6.902 30.344 -5.438 1 98.69 48 ARG B CA 1
ATOM 2411 C C . ARG B 1 48 ? 6.398 30.812 -4.078 1 98.69 48 ARG B C 1
ATOM 2413 O O . ARG B 1 48 ? 5.441 31.578 -3.996 1 98.69 48 ARG B O 1
ATOM 2420 N N . LEU B 1 49 ? 7.023 30.312 -3.027 1 98.81 49 LEU B N 1
ATOM 2421 C CA . LEU B 1 49 ? 6.656 30.719 -1.676 1 98.81 49 LEU B CA 1
ATOM 2422 C C . LEU B 1 49 ? 6.824 32.219 -1.494 1 98.81 49 LEU B C 1
ATOM 2424 O O . LEU B 1 49 ? 5.965 32.875 -0.901 1 98.81 49 LEU B O 1
ATOM 2428 N N . GLU B 1 50 ? 7.914 32.75 -1.967 1 98.5 50 GLU B N 1
ATOM 2429 C CA . GLU B 1 50 ? 8.156 34.188 -1.905 1 98.5 50 GLU B CA 1
ATOM 2430 C C . GLU B 1 50 ? 7.07 34.938 -2.646 1 98.5 50 GLU B C 1
ATOM 2432 O O . GLU B 1 50 ? 6.559 35.938 -2.139 1 98.5 50 GLU B O 1
ATOM 2437 N N . GLU B 1 51 ? 6.754 34.469 -3.797 1 98.44 51 GLU B N 1
ATOM 2438 C CA . GLU B 1 51 ? 5.75 35.125 -4.621 1 98.44 51 GLU B CA 1
ATOM 2439 C C . GLU B 1 51 ? 4.379 35.094 -3.947 1 98.44 51 GLU B C 1
ATOM 2441 O O . GLU B 1 51 ? 3.592 36.031 -4.098 1 98.44 51 GLU B O 1
ATOM 2446 N N . MET B 1 52 ? 4.102 34.094 -3.189 1 98.5 52 MET B N 1
ATOM 2447 C CA . MET B 1 52 ? 2.82 33.969 -2.504 1 98.5 52 MET B CA 1
ATOM 2448 C C . MET B 1 52 ? 2.795 34.781 -1.219 1 98.5 52 MET B C 1
ATOM 2450 O O . MET B 1 52 ? 1.728 35.031 -0.653 1 98.5 52 MET B O 1
ATOM 2454 N N . GLY B 1 53 ? 3.932 35.188 -0.792 1 98.5 53 GLY B N 1
ATOM 2455 C CA . GLY B 1 53 ? 4.027 35.906 0.469 1 98.5 53 GLY B CA 1
ATOM 2456 C C . GLY B 1 53 ? 3.938 35 1.681 1 98.5 53 GLY B C 1
ATOM 2457 O O . GLY B 1 53 ? 3.387 35.375 2.713 1 98.5 53 GLY B O 1
ATOM 2458 N N . CYS B 1 54 ? 4.477 33.812 1.548 1 98.44 54 CYS B N 1
ATOM 2459 C CA . CYS B 1 54 ? 4.402 32.844 2.623 1 98.44 54 CYS B CA 1
ATOM 2460 C C . CYS B 1 54 ? 5.383 33.188 3.74 1 98.44 54 CYS B C 1
ATOM 2462 O O . CYS B 1 54 ? 6.586 33.312 3.502 1 98.44 54 CYS B O 1
ATOM 2464 N N . GLU B 1 55 ? 4.875 33.25 4.965 1 97.88 55 GLU B N 1
ATOM 2465 C CA . GLU B 1 55 ? 5.73 33.531 6.117 1 97.88 55 GLU B CA 1
ATOM 2466 C C . GLU B 1 55 ? 5.844 32.312 7.016 1 97.88 55 GLU B C 1
ATOM 2468 O O . GLU B 1 55 ? 6.801 32.156 7.781 1 97.88 55 GLU B O 1
ATOM 2473 N N . ASN B 1 56 ? 4.902 31.5 7.07 1 98.62 56 ASN B N 1
ATOM 2474 C CA . ASN B 1 56 ? 4.836 30.281 7.867 1 98.62 56 ASN B CA 1
ATOM 2475 C C . ASN B 1 56 ? 4.617 29.047 6.992 1 98.62 56 ASN B C 1
ATOM 2477 O O . ASN B 1 56 ? 3.645 28.984 6.238 1 98.62 56 ASN B O 1
ATOM 2481 N N . LEU B 1 57 ? 5.582 28.109 7.137 1 98.88 57 LEU B N 1
ATOM 2482 C CA . LEU B 1 57 ? 5.582 26.969 6.223 1 98.88 57 LEU B CA 1
ATOM 2483 C C . LEU B 1 57 ? 5.617 25.656 6.996 1 98.88 57 LEU B C 1
ATOM 2485 O O . LEU B 1 57 ? 6.359 25.531 7.973 1 98.88 57 LEU B O 1
ATOM 2489 N N . ILE B 1 58 ? 4.801 24.703 6.582 1 98.81 58 ILE B N 1
ATOM 2490 C CA . ILE B 1 58 ? 4.984 23.297 6.934 1 98.81 58 ILE B CA 1
ATOM 2491 C C . ILE B 1 58 ? 4.941 22.438 5.672 1 98.81 58 ILE B C 1
ATOM 2493 O O . ILE B 1 58 ? 4.473 22.891 4.625 1 98.81 58 ILE B O 1
ATOM 2497 N N . LEU B 1 59 ? 5.543 21.281 5.711 1 98.94 59 LEU B N 1
ATOM 2498 C CA . LEU B 1 59 ? 5.59 20.406 4.539 1 98.94 59 LEU B CA 1
ATOM 2499 C C . LEU B 1 59 ? 4.805 19.125 4.789 1 98.94 59 LEU B C 1
ATOM 2501 O O . LEU B 1 59 ? 4.84 18.562 5.891 1 98.94 59 LEU B O 1
ATOM 2505 N N . HIS B 1 60 ? 4.059 18.766 3.812 1 98.88 60 HIS B N 1
ATOM 2506 C CA . HIS B 1 60 ? 3.545 17.391 3.76 1 98.88 60 HIS B CA 1
ATOM 2507 C C . HIS B 1 60 ? 4.551 16.453 3.111 1 98.88 60 HIS B C 1
ATOM 2509 O O . HIS B 1 60 ? 4.969 16.672 1.973 1 98.88 60 HIS B O 1
ATOM 2515 N N . GLY B 1 61 ? 4.941 15.43 3.818 1 98.69 61 GLY B N 1
ATOM 2516 C CA . GLY B 1 61 ? 5.949 14.5 3.33 1 98.69 61 GLY B CA 1
ATOM 2517 C C . GLY B 1 61 ? 5.395 13.461 2.379 1 98.69 61 GLY B C 1
ATOM 2518 O O . GLY B 1 61 ? 4.18 13.375 2.178 1 98.69 61 GLY B O 1
ATOM 2519 N N . PRO B 1 62 ? 6.305 12.711 1.787 1 98.38 62 PRO B N 1
ATOM 2520 C CA . PRO B 1 62 ? 5.891 11.656 0.859 1 98.38 62 PRO B CA 1
ATOM 2521 C C . PRO B 1 62 ? 5.195 10.492 1.562 1 98.38 62 PRO B C 1
ATOM 2523 O O . PRO B 1 62 ? 5.438 10.25 2.746 1 98.38 62 PRO B O 1
ATOM 2526 N N . PHE B 1 63 ? 4.309 9.836 0.781 1 97 63 PHE B N 1
ATOM 2527 C CA . PHE B 1 63 ? 3.555 8.789 1.458 1 97 63 PHE B CA 1
ATOM 2528 C C . PHE B 1 63 ? 3.248 7.645 0.505 1 97 63 PHE B C 1
ATOM 2530 O O . PHE B 1 63 ? 3.021 6.512 0.94 1 97 63 PHE B O 1
ATOM 2537 N N . LEU B 1 64 ? 3.182 7.918 -0.806 1 95.25 64 LEU B N 1
ATOM 2538 C CA . LEU B 1 64 ? 2.721 6.895 -1.74 1 95.25 64 LEU B CA 1
ATOM 2539 C C . LEU B 1 64 ? 3.734 5.762 -1.849 1 95.25 64 LEU B C 1
ATOM 2541 O O . LEU B 1 64 ? 4.898 5.992 -2.18 1 95.25 64 LEU B O 1
ATOM 2545 N N . ASP B 1 65 ? 3.277 4.543 -1.516 1 96.12 65 ASP B N 1
ATOM 2546 C CA . ASP B 1 65 ? 4.039 3.309 -1.667 1 96.12 65 ASP B CA 1
ATOM 2547 C C . ASP B 1 65 ? 5.172 3.234 -0.644 1 96.12 65 ASP B C 1
ATOM 2549 O O . ASP B 1 65 ? 6.059 2.387 -0.755 1 96.12 65 ASP B O 1
ATOM 2553 N N . LEU B 1 66 ? 5.203 4.137 0.294 1 98.06 66 LEU B N 1
ATOM 2554 C CA . LEU B 1 66 ? 6.168 4.125 1.391 1 98.06 66 LEU B CA 1
ATOM 2555 C C . LEU B 1 66 ? 5.547 3.533 2.652 1 98.06 66 LEU B C 1
ATOM 2557 O O . LEU B 1 66 ? 4.324 3.521 2.801 1 98.06 66 LEU B O 1
ATOM 2561 N N . ASN B 1 67 ? 6.43 2.975 3.523 1 97.81 67 ASN B N 1
ATOM 2562 C CA . ASN B 1 67 ? 5.91 2.318 4.719 1 97.81 67 ASN B CA 1
ATOM 2563 C C . ASN B 1 67 ? 6.977 2.205 5.805 1 97.81 67 ASN B C 1
ATOM 2565 O O . ASN B 1 67 ? 7.879 1.373 5.707 1 97.81 67 ASN B O 1
ATOM 2569 N N . PRO B 1 68 ? 6.781 2.959 6.836 1 98.12 68 PRO B N 1
ATOM 2570 C CA . PRO B 1 68 ? 7.734 2.867 7.945 1 98.12 68 PRO B CA 1
ATOM 2571 C C . PRO B 1 68 ? 7.684 1.517 8.656 1 98.12 68 PRO B C 1
ATOM 2573 O O . PRO B 1 68 ? 8.633 1.144 9.344 1 98.12 68 PRO B O 1
ATOM 2576 N N . MET B 1 69 ? 6.598 0.782 8.5 1 97.12 69 MET B N 1
ATOM 2577 C CA . MET B 1 69 ? 6.406 -0.48 9.203 1 97.12 69 MET B CA 1
ATOM 2578 C C . MET B 1 69 ? 6.906 -1.654 8.367 1 97.12 69 MET B C 1
ATOM 2580 O O . MET B 1 69 ? 6.941 -2.789 8.844 1 97.12 69 MET B O 1
ATOM 2584 N N . THR B 1 70 ? 7.312 -1.505 7.203 1 96.56 70 THR B N 1
ATOM 2585 C CA . THR B 1 70 ? 7.555 -2.551 6.215 1 96.56 70 THR B CA 1
ATOM 2586 C C . THR B 1 70 ? 8.578 -3.559 6.734 1 96.56 70 THR B C 1
ATOM 2588 O O . THR B 1 70 ? 9.469 -3.205 7.512 1 96.56 70 THR B O 1
ATOM 2591 N N . PHE B 1 71 ? 8.391 -4.812 6.27 1 94.44 71 PHE B N 1
ATOM 2592 C CA . PHE B 1 71 ? 9.359 -5.871 6.562 1 94.44 71 PHE B CA 1
ATOM 2593 C C . PHE B 1 71 ? 10.367 -6.008 5.434 1 94.44 71 PHE B C 1
ATOM 2595 O O . PHE B 1 71 ? 11.336 -6.766 5.547 1 94.44 71 PHE B O 1
ATOM 2602 N N . ASP B 1 72 ? 10.148 -5.328 4.395 1 97.56 72 ASP B N 1
ATOM 2603 C CA . ASP B 1 72 ? 11.062 -5.383 3.258 1 97.56 72 ASP B CA 1
ATOM 2604 C C . ASP B 1 72 ? 12.203 -4.387 3.43 1 97.56 72 ASP B C 1
ATOM 2606 O O . ASP B 1 72 ? 11.992 -3.174 3.42 1 97.56 72 ASP B O 1
ATOM 2610 N N . SER B 1 73 ? 13.391 -4.902 3.5 1 98.38 73 SER B N 1
ATOM 2611 C CA . SER B 1 73 ? 14.555 -4.078 3.807 1 98.38 73 SER B CA 1
ATOM 2612 C C . SER B 1 73 ? 14.766 -3.008 2.74 1 98.38 73 SER B C 1
ATOM 2614 O O . SER B 1 73 ? 15.203 -1.896 3.047 1 98.38 73 SER B O 1
ATOM 2616 N N . LEU B 1 74 ? 14.484 -3.336 1.486 1 98.62 74 LEU B N 1
ATOM 2617 C CA . LEU B 1 74 ? 14.688 -2.363 0.42 1 98.62 74 LEU B CA 1
ATOM 2618 C C . LEU B 1 74 ? 13.625 -1.272 0.465 1 98.62 74 LEU B C 1
ATOM 2620 O O . LEU B 1 74 ? 13.906 -0.108 0.181 1 98.62 74 LEU B O 1
ATOM 2624 N N . ILE B 1 75 ? 12.391 -1.643 0.81 1 98.62 75 ILE B N 1
ATOM 2625 C CA . ILE B 1 75 ? 11.328 -0.654 0.962 1 98.62 75 ILE B CA 1
ATOM 2626 C C . ILE B 1 75 ? 11.625 0.242 2.162 1 98.62 75 ILE B C 1
ATOM 2628 O O . ILE B 1 75 ? 11.391 1.451 2.115 1 98.62 75 ILE B O 1
ATOM 2632 N N . LEU B 1 76 ? 12.125 -0.381 3.197 1 98.38 76 LEU B N 1
ATOM 2633 C CA . LEU B 1 76 ? 12.5 0.399 4.371 1 98.38 76 LEU B CA 1
ATOM 2634 C C . LEU B 1 76 ? 13.562 1.433 4.023 1 98.38 76 LEU B C 1
ATOM 2636 O O . LEU B 1 76 ? 13.461 2.594 4.426 1 98.38 76 LEU B O 1
ATOM 2640 N N . GLU B 1 77 ? 14.539 1.022 3.305 1 98.44 77 GLU B N 1
ATOM 2641 C CA . GLU B 1 77 ? 15.602 1.924 2.869 1 98.44 77 GLU B CA 1
ATOM 2642 C C . GLU B 1 77 ? 15.047 3.055 2.008 1 98.44 77 GLU B C 1
ATOM 2644 O O . GLU B 1 77 ? 15.43 4.215 2.176 1 98.44 77 GLU B O 1
ATOM 2649 N N . THR B 1 78 ? 14.195 2.699 1.094 1 98.75 78 THR B N 1
ATOM 2650 C CA . THR B 1 78 ? 13.578 3.701 0.235 1 98.75 78 THR B CA 1
ATOM 2651 C C . THR B 1 78 ? 12.758 4.688 1.061 1 98.75 78 THR B C 1
ATOM 2653 O O . THR B 1 78 ? 12.828 5.898 0.846 1 98.75 78 THR B O 1
ATOM 2656 N N . THR B 1 79 ? 11.977 4.164 2.006 1 98.81 79 THR B N 1
ATOM 2657 C CA . THR B 1 79 ? 11.164 5 2.877 1 98.81 79 THR B CA 1
ATOM 2658 C C . THR B 1 79 ? 12.039 5.984 3.652 1 98.81 79 THR B C 1
ATOM 2660 O O . THR B 1 79 ? 11.75 7.184 3.689 1 98.81 79 THR B O 1
ATOM 2663 N N . ARG B 1 80 ? 13.125 5.492 4.184 1 98.5 80 ARG B N 1
ATOM 2664 C CA . ARG B 1 80 ? 14.055 6.344 4.918 1 98.5 80 ARG B CA 1
ATOM 2665 C C . ARG B 1 80 ? 14.617 7.445 4.023 1 98.5 80 ARG B C 1
ATOM 2667 O O . ARG B 1 80 ? 14.656 8.609 4.418 1 98.5 80 ARG B O 1
ATOM 2674 N N . LYS B 1 81 ? 15.008 7.047 2.895 1 98.75 81 LYS B N 1
ATOM 2675 C CA . LYS B 1 81 ? 15.602 8.008 1.964 1 98.75 81 LYS B CA 1
ATOM 2676 C C . LYS B 1 81 ? 14.609 9.109 1.605 1 98.75 81 LYS B C 1
ATOM 2678 O O . LYS B 1 81 ? 14.961 10.289 1.61 1 98.75 81 LYS B O 1
ATOM 2683 N N . ARG B 1 82 ? 13.422 8.734 1.277 1 98.88 82 ARG B N 1
ATOM 2684 C CA . ARG B 1 82 ? 12.406 9.719 0.903 1 98.88 82 ARG B CA 1
ATOM 2685 C C . ARG B 1 82 ? 12.078 10.641 2.07 1 98.88 82 ARG B C 1
ATOM 2687 O O . ARG B 1 82 ? 11.93 11.852 1.891 1 98.88 82 ARG B O 1
ATOM 2694 N N . TYR B 1 83 ? 11.953 10.062 3.277 1 98.81 83 TYR B N 1
ATOM 2695 C CA . TYR B 1 83 ? 11.719 10.867 4.469 1 98.81 83 TYR B CA 1
ATOM 2696 C C . TYR B 1 83 ? 12.867 11.844 4.703 1 98.81 83 TYR B C 1
ATOM 2698 O O . TYR B 1 83 ? 12.648 13.008 5.043 1 98.81 83 TYR B O 1
ATOM 2706 N N . GLU B 1 84 ? 14.07 11.398 4.484 1 98.62 84 GLU B N 1
ATOM 2707 C CA . GLU B 1 84 ? 15.25 12.242 4.641 1 98.62 84 GLU B CA 1
ATOM 2708 C C . GLU B 1 84 ? 15.242 13.398 3.641 1 98.62 84 GLU B C 1
ATOM 2710 O O . GLU B 1 84 ? 15.602 14.523 3.984 1 98.62 84 GLU B O 1
ATOM 2715 N N . GLN B 1 85 ? 14.859 13.078 2.471 1 98.81 85 GLN B N 1
ATOM 2716 C CA . GLN B 1 85 ? 14.789 14.109 1.44 1 98.81 85 GLN B CA 1
ATOM 2717 C C . GLN B 1 85 ? 13.773 15.188 1.813 1 98.81 85 GLN B C 1
ATOM 2719 O O . GLN B 1 85 ? 14.047 16.375 1.675 1 98.81 85 GLN B O 1
ATOM 2724 N N . ALA B 1 86 ? 12.633 14.766 2.291 1 98.75 86 ALA B N 1
ATOM 2725 C CA . ALA B 1 86 ? 11.617 15.719 2.723 1 98.75 86 ALA B CA 1
ATOM 2726 C C . ALA B 1 86 ? 12.102 16.547 3.904 1 98.75 86 ALA B C 1
ATOM 2728 O O . ALA B 1 86 ? 11.844 17.75 3.975 1 98.75 86 ALA B O 1
ATOM 2729 N N . TYR B 1 87 ? 12.789 15.875 4.793 1 98.69 87 TYR B N 1
ATOM 2730 C CA . TYR B 1 87 ? 13.344 16.578 5.945 1 98.69 87 TY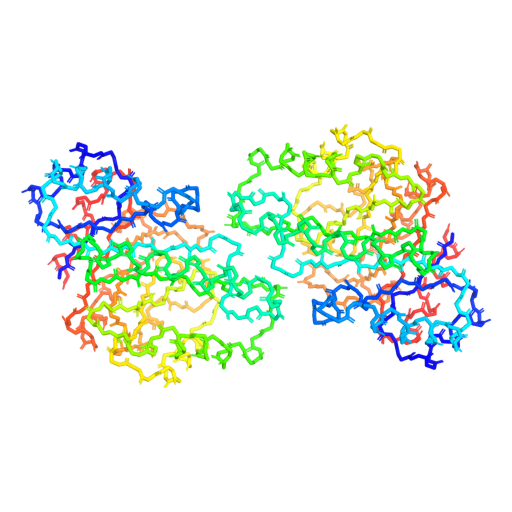R B CA 1
ATOM 2731 C C . TYR B 1 87 ? 14.359 17.625 5.512 1 98.69 87 TYR B C 1
ATOM 2733 O O . TYR B 1 87 ? 14.359 18.75 6.027 1 98.69 87 TYR B O 1
ATOM 2741 N N . TRP B 1 88 ? 15.203 17.25 4.637 1 98.56 88 TRP B N 1
ATOM 2742 C CA . TRP B 1 88 ? 16.188 18.188 4.102 1 98.56 88 TRP B CA 1
ATOM 2743 C C . TRP B 1 88 ? 15.5 19.391 3.484 1 98.56 88 TRP B C 1
ATOM 2745 O O . TRP B 1 88 ? 15.914 20.531 3.715 1 98.56 88 TRP B O 1
ATOM 2755 N N . ALA B 1 89 ? 14.484 19.172 2.715 1 98.81 89 ALA B N 1
ATOM 2756 C CA . ALA B 1 89 ? 13.727 20.266 2.115 1 98.81 89 ALA B CA 1
ATOM 2757 C C . ALA B 1 89 ? 13.109 21.156 3.188 1 98.81 89 ALA B C 1
ATOM 2759 O O . ALA B 1 89 ? 13.125 22.391 3.066 1 98.81 89 ALA B O 1
ATOM 2760 N N . ALA B 1 90 ? 12.523 20.516 4.188 1 98.81 90 ALA B N 1
ATOM 2761 C CA . ALA B 1 90 ? 11.914 21.25 5.289 1 98.81 90 ALA B CA 1
ATOM 2762 C C . ALA B 1 90 ? 12.93 22.188 5.957 1 98.81 90 ALA B C 1
ATOM 2764 O O . ALA B 1 90 ? 12.633 23.344 6.219 1 98.81 90 ALA B O 1
ATOM 2765 N N . LYS B 1 91 ? 14.086 21.672 6.184 1 98.19 91 LYS B N 1
ATOM 2766 C CA . LYS B 1 91 ? 15.148 22.453 6.789 1 98.19 91 LYS B CA 1
ATOM 2767 C C . LYS B 1 91 ? 15.555 23.625 5.883 1 98.19 91 LYS B C 1
ATOM 2769 O O . LYS B 1 91 ? 15.656 24.766 6.34 1 98.19 91 LYS B O 1
ATOM 2774 N N . ARG B 1 92 ? 15.734 23.312 4.695 1 98.31 92 ARG B N 1
ATOM 2775 C CA . ARG B 1 92 ? 16.188 24.297 3.719 1 98.31 92 ARG B CA 1
ATOM 2776 C C . ARG B 1 92 ? 15.188 25.438 3.576 1 98.31 92 ARG B C 1
ATOM 2778 O O . ARG B 1 92 ? 15.57 26.578 3.371 1 98.31 92 ARG B O 1
ATOM 2785 N N . LEU B 1 93 ? 13.938 25.125 3.623 1 98.75 93 LEU B N 1
ATOM 2786 C CA . LEU B 1 93 ? 12.891 26.109 3.352 1 98.75 93 LEU B CA 1
ATOM 2787 C C . LEU B 1 93 ? 12.398 26.75 4.645 1 98.75 93 LEU B C 1
ATOM 2789 O O . LEU B 1 93 ? 11.578 27.672 4.613 1 98.75 93 LEU B O 1
ATOM 2793 N N . GLY B 1 94 ? 12.836 26.234 5.785 1 98.31 94 GLY B N 1
ATOM 2794 C CA . GLY B 1 94 ? 12.461 26.797 7.07 1 98.31 94 GLY B CA 1
ATOM 2795 C C . GLY B 1 94 ? 11.078 26.375 7.531 1 98.31 94 GLY B C 1
ATOM 2796 O O . GLY B 1 94 ? 10.359 27.156 8.156 1 98.31 94 GLY B O 1
ATOM 2797 N N . ALA B 1 95 ? 10.688 25.172 7.148 1 98.81 95 ALA B N 1
ATOM 2798 C CA . ALA B 1 95 ? 9.391 24.656 7.586 1 98.81 95 ALA B CA 1
ATOM 2799 C C . ALA B 1 95 ? 9.398 24.344 9.078 1 98.81 95 ALA B C 1
ATOM 2801 O O . ALA B 1 95 ? 10.406 23.891 9.625 1 98.81 95 ALA B O 1
ATOM 2802 N N . LYS B 1 96 ? 8.273 24.531 9.703 1 98.56 96 LYS B N 1
ATOM 2803 C CA . LYS B 1 96 ? 8.156 24.328 11.141 1 98.56 96 LYS B CA 1
ATOM 2804 C C . LYS B 1 96 ? 7.738 22.891 11.469 1 98.56 96 LYS B C 1
ATOM 2806 O O . LYS B 1 96 ? 8.031 22.391 12.547 1 98.56 96 LYS B O 1
ATOM 2811 N N . LYS B 1 97 ? 7.008 22.266 10.562 1 98.75 97 LYS B N 1
ATOM 2812 C CA . LYS B 1 97 ? 6.52 20.906 10.734 1 98.75 97 LYS B CA 1
ATOM 2813 C C . LYS B 1 97 ? 6.672 20.094 9.445 1 98.75 97 LYS B C 1
ATOM 2815 O O . LYS B 1 97 ? 6.738 20.672 8.352 1 98.75 97 LYS B O 1
ATOM 2820 N N . LEU B 1 98 ? 6.809 18.906 9.633 1 98.81 98 LEU B N 1
ATOM 2821 C CA . LEU B 1 98 ? 6.77 17.938 8.555 1 98.81 98 LEU B CA 1
ATOM 2822 C C . LEU B 1 98 ? 5.754 16.844 8.852 1 98.81 98 LEU B C 1
ATOM 2824 O O . LEU B 1 98 ? 5.848 16.156 9.875 1 98.81 98 LEU B O 1
ATOM 2828 N N . VAL B 1 99 ? 4.742 16.672 7.957 1 98.94 99 VAL B N 1
ATOM 2829 C CA . VAL B 1 99 ? 3.654 15.719 8.156 1 98.94 99 VAL B CA 1
ATOM 2830 C C . VAL B 1 99 ? 3.945 14.43 7.391 1 98.94 99 VAL B C 1
ATOM 2832 O O . VAL B 1 99 ? 4.254 14.469 6.195 1 98.94 99 VAL B O 1
ATOM 2835 N N . PHE B 1 100 ? 3.889 13.336 8.07 1 98.88 100 PHE B N 1
ATOM 2836 C CA . PHE B 1 100 ? 3.975 12.031 7.422 1 98.88 100 PHE B CA 1
ATOM 2837 C C . PHE B 1 100 ? 2.727 11.203 7.707 1 98.88 100 PHE B C 1
ATOM 2839 O O . PHE B 1 100 ? 2.166 11.273 8.805 1 98.88 100 PHE B O 1
ATOM 2846 N N . HIS B 1 101 ? 2.336 10.398 6.734 1 98.69 101 HIS B N 1
ATOM 2847 C CA . HIS B 1 101 ? 1.235 9.461 6.922 1 98.69 101 HIS B CA 1
ATOM 2848 C C . HIS B 1 101 ? 1.668 8.273 7.773 1 98.69 101 HIS B C 1
ATOM 2850 O O . HIS B 1 101 ? 2.859 7.965 7.859 1 98.69 101 HIS B O 1
ATOM 2856 N N . THR B 1 102 ? 0.694 7.664 8.344 1 98.12 102 THR B N 1
ATOM 2857 C CA . THR B 1 102 ? 0.972 6.387 8.984 1 98.12 102 THR B CA 1
ATOM 2858 C C . THR B 1 102 ? 1.398 5.34 7.957 1 98.12 102 THR B C 1
ATOM 2860 O O . THR B 1 102 ? 2.15 4.418 8.273 1 98.12 102 THR B O 1
ATOM 2863 N N . CYS B 1 103 ? 0.864 5.461 6.809 1 96.44 103 CYS B N 1
ATOM 2864 C CA . CYS B 1 103 ? 1.068 4.555 5.684 1 96.44 103 CYS B CA 1
ATOM 2865 C C . CYS B 1 103 ? 0.465 3.184 5.973 1 96.44 103 CYS B C 1
ATOM 2867 O O . CYS B 1 103 ? 0.816 2.197 5.324 1 96.44 103 CYS B O 1
ATOM 2869 N N . TYR B 1 104 ? -0.373 3.096 6.973 1 95.25 104 TYR B N 1
ATOM 2870 C CA . TYR B 1 104 ? -1.101 1.863 7.254 1 95.25 104 TYR B CA 1
ATOM 2871 C C . TYR B 1 104 ? -2.236 1.661 6.258 1 95.25 104 TYR B C 1
ATOM 2873 O O . TYR B 1 104 ? -3.004 2.588 5.984 1 95.25 104 TYR B O 1
ATOM 2881 N N . VAL B 1 105 ? -2.326 0.549 5.746 1 92.44 105 VAL B N 1
ATOM 2882 C CA . VAL B 1 105 ? -3.428 0.186 4.859 1 92.44 105 VAL B CA 1
ATOM 2883 C C . VAL B 1 105 ? -4.168 -1.023 5.426 1 92.44 105 VAL B C 1
ATOM 2885 O O . VAL B 1 105 ? -3.604 -2.115 5.523 1 92.44 105 VAL B O 1
ATOM 2888 N N . PRO B 1 106 ? -5.418 -0.827 5.695 1 90.5 106 PRO B N 1
ATOM 2889 C CA . PRO B 1 106 ? -6.195 -1.938 6.254 1 90.5 106 PRO B CA 1
ATOM 2890 C C . PRO B 1 106 ? -6.195 -3.168 5.348 1 90.5 106 PRO B C 1
ATOM 2892 O O . PRO B 1 106 ? -6.18 -3.037 4.121 1 90.5 106 PRO B O 1
ATOM 2895 N N . ASP B 1 107 ? -6.254 -4.387 5.93 1 85.5 107 ASP B N 1
ATOM 2896 C CA . ASP B 1 107 ? -6.379 -5.691 5.285 1 85.5 107 ASP B CA 1
ATOM 2897 C C . ASP B 1 107 ? -5.07 -6.098 4.605 1 85.5 107 ASP B C 1
ATOM 2899 O O . ASP B 1 107 ? -4.922 -7.238 4.164 1 85.5 107 ASP B O 1
ATOM 2903 N N . VAL B 1 108 ? -4.121 -5.215 4.508 1 86 108 VAL B N 1
ATOM 2904 C CA . VAL B 1 108 ? -2.809 -5.555 3.971 1 86 108 VAL B CA 1
ATOM 2905 C C . VAL B 1 108 ? -1.874 -5.957 5.109 1 86 108 VAL B C 1
ATOM 2907 O O . VAL B 1 108 ? -1.089 -6.898 4.973 1 86 108 VAL B O 1
ATOM 2910 N N . TYR B 1 109 ? -2.055 -5.262 6.184 1 81.75 109 TYR B N 1
ATOM 2911 C CA . TYR B 1 109 ? -1.149 -5.492 7.305 1 81.75 109 TYR B CA 1
ATOM 2912 C C . TYR B 1 109 ? -1.924 -5.867 8.562 1 81.75 109 TYR B C 1
ATOM 2914 O O . TYR B 1 109 ? -3.045 -5.398 8.773 1 81.75 109 TYR B O 1
ATOM 2922 N N . LEU B 1 110 ? -1.156 -6.633 9.367 1 81.19 110 LEU B N 1
ATOM 2923 C CA . LEU B 1 110 ? -1.633 -6.848 10.727 1 81.19 110 LEU B CA 1
ATOM 2924 C C . LEU B 1 110 ? -1.106 -5.766 11.664 1 81.19 110 LEU B C 1
ATOM 2926 O O . LEU B 1 110 ? -0.052 -5.18 11.414 1 81.19 110 LEU B O 1
ATOM 2930 N N . LEU B 1 111 ? -1.907 -5.547 12.719 1 86.81 111 LEU B N 1
ATOM 2931 C CA . LEU B 1 111 ? -1.529 -4.5 13.656 1 86.81 111 LEU B CA 1
ATOM 2932 C C . LEU B 1 111 ? -0.583 -5.043 14.727 1 86.81 111 LEU B C 1
ATOM 2934 O O . LEU B 1 111 ? 0.067 -4.273 15.438 1 86.81 111 LEU B O 1
ATOM 2938 N N . ILE B 1 112 ? -0.521 -6.266 14.703 1 87.19 112 ILE B N 1
ATOM 2939 C CA . ILE B 1 112 ? 0.378 -6.855 15.695 1 87.19 112 ILE B CA 1
ATOM 2940 C C . ILE B 1 112 ? 1.814 -6.422 15.406 1 87.19 112 ILE B C 1
ATOM 2942 O O . ILE B 1 112 ? 2.33 -6.648 14.305 1 87.19 112 ILE B O 1
ATOM 2946 N N . GLY B 1 113 ? 2.387 -5.711 16.359 1 94 113 GLY B N 1
ATOM 2947 C CA . GLY B 1 113 ? 3.762 -5.254 16.234 1 94 113 GLY B CA 1
ATOM 2948 C C . GLY B 1 113 ? 3.896 -4.004 15.383 1 94 113 GLY B C 1
ATOM 2949 O O . GLY B 1 113 ? 4.996 -3.467 15.227 1 94 113 GLY B O 1
ATOM 2950 N N . TRP B 1 114 ? 2.824 -3.602 14.898 1 96.88 114 TRP B N 1
ATOM 2951 C CA . TRP B 1 114 ? 2.85 -2.463 13.992 1 96.88 114 TRP B CA 1
ATOM 2952 C C . TRP B 1 114 ? 3.414 -1.226 14.68 1 96.88 114 TRP B C 1
ATOM 2954 O O . TRP B 1 114 ? 4.352 -0.601 14.18 1 96.88 114 TRP B O 1
ATOM 2964 N N . ALA B 1 115 ? 2.852 -0.929 15.875 1 98.12 115 ALA B N 1
ATOM 2965 C CA . ALA B 1 115 ? 3.262 0.276 16.594 1 98.12 115 ALA B CA 1
ATOM 2966 C C . ALA B 1 115 ? 4.742 0.221 16.953 1 98.12 115 ALA B C 1
ATOM 2968 O O . ALA B 1 115 ? 5.441 1.236 16.891 1 98.12 115 ALA B O 1
ATOM 2969 N N . ASP B 1 116 ? 5.211 -0.932 17.297 1 98.06 116 ASP B N 1
ATOM 2970 C CA . ASP B 1 116 ? 6.613 -1.093 17.672 1 98.06 116 ASP B CA 1
ATOM 2971 C C . ASP B 1 116 ? 7.527 -0.77 16.484 1 98.06 116 ASP B C 1
ATOM 2973 O O . ASP B 1 116 ? 8.523 -0.053 16.641 1 98.06 116 ASP B O 1
ATOM 2977 N N . ARG B 1 117 ? 7.195 -1.245 15.398 1 97.69 117 ARG B N 1
ATOM 2978 C CA . ARG B 1 117 ? 8.031 -1.049 14.227 1 97.69 117 ARG B CA 1
ATOM 2979 C C . ARG B 1 117 ? 8 0.405 13.766 1 97.69 117 ARG B C 1
ATOM 2981 O O . ARG B 1 117 ? 9.039 0.976 13.422 1 97.69 117 ARG B O 1
ATOM 2988 N N . VAL B 1 118 ? 6.816 0.968 13.75 1 98.62 118 VAL B N 1
ATOM 2989 C CA . VAL B 1 118 ? 6.684 2.365 13.352 1 98.62 118 VAL B CA 1
ATOM 2990 C C . VAL B 1 118 ? 7.453 3.256 14.32 1 98.62 118 VAL B C 1
ATOM 2992 O O . VAL B 1 118 ? 8.18 4.164 13.898 1 98.62 118 VAL B O 1
ATOM 2995 N N . ALA B 1 119 ? 7.27 2.947 15.602 1 98.69 119 ALA B N 1
ATOM 2996 C CA . ALA B 1 119 ? 7.98 3.732 16.609 1 98.69 119 ALA B CA 1
ATOM 2997 C C . ALA B 1 119 ? 9.492 3.619 16.422 1 98.69 119 ALA B C 1
ATOM 2999 O O . ALA B 1 119 ? 10.211 4.613 16.531 1 98.69 119 ALA B O 1
ATOM 3000 N N . ASP B 1 120 ? 9.961 2.42 16.172 1 98.31 120 ASP B N 1
ATOM 3001 C CA . ASP B 1 120 ? 11.391 2.213 15.945 1 98.31 120 ASP B CA 1
ATOM 3002 C C . ASP B 1 120 ? 11.891 3.033 14.758 1 98.31 120 ASP B C 1
ATOM 3004 O O . ASP B 1 120 ? 12.969 3.617 14.812 1 98.31 120 ASP B O 1
ATOM 3008 N N . PHE B 1 121 ? 11.148 3.113 13.727 1 98.69 121 PHE B N 1
ATOM 3009 C CA . PHE B 1 121 ? 11.484 3.893 12.539 1 98.69 121 PHE B CA 1
ATOM 3010 C C . PHE B 1 121 ? 11.648 5.367 12.891 1 98.69 121 PHE B C 1
ATOM 3012 O O . PHE B 1 121 ? 12.664 5.98 12.547 1 98.69 121 PHE B O 1
ATOM 3019 N N . TYR B 1 122 ? 10.672 5.918 13.609 1 98.75 122 TYR B N 1
ATOM 3020 C CA . TYR B 1 122 ? 10.688 7.344 13.914 1 98.75 122 TYR B CA 1
ATOM 3021 C C . TYR B 1 122 ? 11.758 7.672 14.945 1 98.75 122 TYR B C 1
ATOM 3023 O O . TYR B 1 122 ? 12.359 8.742 14.906 1 98.75 122 TYR B O 1
ATOM 3031 N N . LYS B 1 123 ? 11.969 6.742 15.93 1 98.25 123 LYS B N 1
ATOM 3032 C CA . LYS B 1 123 ? 13.055 6.965 16.891 1 98.25 123 LYS B CA 1
ATOM 3033 C C . LYS B 1 123 ? 14.391 7.129 16.172 1 98.25 123 LYS B C 1
ATOM 3035 O O . LYS B 1 123 ? 15.156 8.047 16.484 1 98.25 123 LYS B O 1
ATOM 3040 N N . ARG B 1 124 ? 14.648 6.281 15.227 1 97.81 124 ARG B N 1
ATOM 3041 C CA . ARG B 1 124 ? 15.883 6.375 14.453 1 97.81 124 ARG B CA 1
ATOM 3042 C C . ARG B 1 124 ? 15.898 7.633 13.594 1 97.81 124 ARG B C 1
ATOM 3044 O O . ARG B 1 124 ? 16.922 8.32 13.5 1 97.81 124 ARG B O 1
ATOM 3051 N N . PHE B 1 125 ? 14.805 7.941 13.008 1 98.19 125 PHE B N 1
ATOM 3052 C CA . PHE B 1 125 ? 14.672 9.102 12.133 1 98.19 125 PHE B CA 1
ATOM 3053 C C . PHE B 1 125 ? 14.938 10.391 12.891 1 98.19 125 PHE B C 1
ATOM 3055 O O . PHE B 1 125 ? 15.516 11.328 12.352 1 98.19 125 PHE B O 1
ATOM 3062 N N . LEU B 1 126 ? 14.523 10.406 14.125 1 97.88 126 LEU B N 1
ATOM 3063 C CA . LEU B 1 126 ? 14.586 11.625 14.922 1 97.88 126 LEU B CA 1
ATOM 3064 C C . LEU B 1 126 ? 15.891 11.688 15.719 1 97.88 126 LEU B C 1
ATOM 3066 O O . LEU B 1 126 ? 16.156 12.68 16.406 1 97.88 126 LEU B O 1
ATOM 3070 N N . GLU B 1 127 ? 16.578 10.594 15.57 1 95.56 127 GLU B N 1
ATOM 3071 C CA . GLU B 1 127 ? 17.844 10.586 16.297 1 95.56 127 GLU B CA 1
ATOM 3072 C C . GLU B 1 127 ? 18.703 11.789 15.93 1 95.56 127 GLU B C 1
ATOM 3074 O O . GLU B 1 127 ? 18.938 12.047 14.75 1 95.56 127 GLU B O 1
ATOM 3079 N N . SER B 1 128 ? 19.031 12.625 16.781 1 92.56 128 SER B N 1
ATOM 3080 C CA . SER B 1 128 ? 19.906 13.789 16.672 1 92.56 128 SER B CA 1
ATOM 3081 C C . SER B 1 128 ? 19.266 14.883 15.836 1 92.56 128 SER B C 1
ATOM 3083 O O . SER B 1 128 ? 19.969 15.648 15.164 1 92.56 128 SER B O 1
ATOM 3085 N N . ARG B 1 129 ? 18 14.82 15.656 1 93.5 129 ARG B N 1
ATOM 3086 C CA . ARG B 1 129 ? 17.25 15.859 14.953 1 93.5 129 ARG B CA 1
ATOM 3087 C C . ARG B 1 129 ? 16.438 16.688 15.922 1 93.5 129 ARG B C 1
ATOM 3089 O O . ARG B 1 129 ? 15.82 16.156 16.859 1 93.5 129 ARG B O 1
ATOM 3096 N N . GLU B 1 130 ? 16.5 17.984 15.625 1 90.5 130 GLU B N 1
ATOM 3097 C CA . GLU B 1 130 ? 15.719 18.922 16.422 1 90.5 130 GLU B CA 1
ATOM 3098 C C . GLU B 1 130 ? 15.289 20.125 15.586 1 90.5 130 GLU B C 1
ATOM 3100 O O . GLU B 1 130 ? 15.906 20.422 14.562 1 90.5 130 GLU B O 1
ATOM 3105 N N . GLY B 1 131 ? 14.188 20.703 16.047 1 93.25 131 GLY B N 1
ATOM 3106 C CA . GLY B 1 131 ? 13.797 21.969 15.461 1 93.25 131 GLY B CA 1
ATOM 3107 C C . GLY B 1 131 ? 12.594 21.859 14.547 1 93.25 131 GLY B C 1
ATOM 3108 O O . GLY B 1 131 ? 11.789 22.781 14.445 1 93.25 131 GLY B O 1
ATOM 3109 N N . ILE B 1 132 ? 12.5 20.797 13.812 1 97.81 132 ILE B N 1
ATOM 3110 C CA . ILE B 1 132 ? 11.328 20.562 12.977 1 97.81 132 ILE B CA 1
ATOM 3111 C C . ILE B 1 132 ? 10.43 19.516 13.633 1 97.81 132 ILE B C 1
ATOM 3113 O O . ILE B 1 132 ? 10.883 18.422 13.969 1 97.81 132 ILE B O 1
ATOM 3117 N N . GLN B 1 133 ? 9.242 19.875 13.891 1 98.31 133 GLN B N 1
ATOM 3118 C CA . GLN B 1 133 ? 8.312 18.922 14.492 1 98.31 133 GLN B CA 1
ATOM 3119 C C . GLN B 1 133 ? 7.781 17.938 13.461 1 98.31 133 GLN B C 1
ATOM 3121 O O . GLN B 1 133 ? 7.328 18.344 12.383 1 98.31 133 GLN B O 1
ATOM 3126 N N . ILE B 1 134 ? 7.91 16.672 13.773 1 98.81 134 ILE B N 1
ATOM 3127 C CA . ILE B 1 134 ? 7.379 15.617 12.93 1 98.81 134 ILE B CA 1
ATOM 3128 C C . ILE B 1 134 ? 6.012 15.18 13.445 1 98.81 134 ILE B C 1
ATOM 3130 O O . ILE B 1 134 ? 5.875 14.789 14.609 1 98.81 134 ILE B O 1
ATOM 3134 N N . VAL B 1 135 ? 4.988 15.211 12.578 1 98.88 135 VAL B N 1
ATOM 3135 C CA . VAL B 1 135 ? 3.66 14.797 13.023 1 98.88 135 VAL B CA 1
ATOM 3136 C C . VAL B 1 135 ? 3.143 13.68 12.117 1 98.88 135 VAL B C 1
ATOM 3138 O O . VAL B 1 135 ? 3.244 13.766 10.891 1 98.88 135 VAL B O 1
ATOM 3141 N N . MET B 1 136 ? 2.654 12.625 12.711 1 98.94 136 MET B N 1
ATOM 3142 C CA . MET B 1 136 ? 2.143 11.469 11.984 1 98.94 136 MET B CA 1
ATOM 3143 C C . MET B 1 136 ? 0.628 11.562 11.82 1 98.94 136 MET B C 1
ATOM 3145 O O . MET B 1 136 ? -0.099 11.703 12.805 1 98.94 136 MET B O 1
ATOM 3149 N N . GLU B 1 137 ? 0.192 11.414 10.648 1 98.94 137 GLU B N 1
ATOM 3150 C CA . GLU B 1 137 ? -1.201 11.641 10.273 1 98.94 137 GLU B CA 1
ATOM 3151 C C . GLU B 1 137 ? -1.927 10.32 10.039 1 98.94 137 GLU B C 1
ATOM 3153 O O . GLU B 1 137 ? -1.433 9.453 9.312 1 98.94 137 GLU B O 1
ATOM 3158 N N . ASN B 1 138 ? -3.158 10.211 10.562 1 98.69 138 ASN B N 1
ATOM 3159 C CA . ASN B 1 138 ? -4.043 9.102 10.234 1 98.69 138 ASN B CA 1
ATOM 3160 C C . ASN B 1 138 ? -4.656 9.266 8.844 1 98.69 138 ASN B C 1
ATOM 3162 O O . ASN B 1 138 ? -5.051 10.375 8.469 1 98.69 138 ASN B O 1
ATOM 3166 N N . VAL B 1 139 ? -4.68 8.211 8.102 1 97.81 139 VAL B N 1
ATOM 3167 C CA . VAL B 1 139 ? -5.281 8.281 6.777 1 97.81 139 VAL B CA 1
ATOM 3168 C C . VAL B 1 139 ? -6.375 7.223 6.648 1 97.81 139 VAL B C 1
ATOM 3170 O O . VAL B 1 139 ? -7.551 7.504 6.898 1 97.81 139 VAL B O 1
ATOM 3173 N N . PHE B 1 140 ? -6.035 5.938 6.555 1 96.25 140 PHE B N 1
ATOM 3174 C CA . PHE B 1 140 ? -6.996 4.852 6.402 1 96.25 140 PHE B CA 1
ATOM 3175 C C . PHE B 1 140 ? -7.168 4.094 7.711 1 96.25 140 PHE B C 1
ATOM 3177 O O . PHE B 1 140 ? -7.844 3.062 7.754 1 96.25 140 PHE B O 1
ATOM 3184 N N . ASP B 1 141 ? -6.531 4.543 8.742 1 97.44 141 ASP B N 1
ATOM 3185 C CA . ASP B 1 141 ? -6.527 3.871 10.031 1 97.44 141 ASP B CA 1
ATOM 3186 C C . ASP B 1 141 ? -7.945 3.73 10.586 1 97.44 141 ASP B C 1
ATOM 3188 O O . ASP B 1 141 ? -8.688 4.711 10.664 1 97.44 141 ASP B O 1
ATOM 3192 N N . ARG B 1 142 ? -8.289 2.541 11.016 1 96.75 142 ARG B N 1
ATOM 3193 C CA . ARG B 1 142 ? -9.617 2.277 11.562 1 96.75 142 ARG B CA 1
ATOM 3194 C C . ARG B 1 142 ? -9.633 2.459 13.078 1 96.75 142 ARG B C 1
ATOM 3196 O O . ARG B 1 142 ? -10.688 2.676 13.672 1 96.75 142 ARG B O 1
ATOM 3203 N N . GLN B 1 143 ? -8.453 2.342 13.672 1 97.06 143 GLN B N 1
ATOM 3204 C CA . GLN B 1 143 ? -8.289 2.434 15.117 1 97.06 143 GLN B CA 1
ATOM 3205 C C . GLN B 1 143 ? -7.277 3.516 15.484 1 97.06 143 GLN B C 1
ATOM 3207 O O . GLN B 1 143 ? -6.266 3.684 14.805 1 97.06 143 GLN B O 1
ATOM 3212 N N . ALA B 1 144 ? -7.598 4.129 16.562 1 98.12 144 ALA B N 1
ATOM 3213 C CA . ALA B 1 144 ? -6.742 5.227 17.016 1 98.12 144 ALA B CA 1
ATOM 3214 C C . ALA B 1 144 ? -5.629 4.715 17.922 1 98.12 144 ALA B C 1
ATOM 3216 O O . ALA B 1 144 ? -4.543 5.297 17.969 1 98.12 144 ALA B O 1
ATOM 3217 N N . GLU B 1 145 ? -5.871 3.645 18.594 1 98.12 145 GLU B N 1
ATOM 3218 C CA . GLU B 1 145 ? -5.027 3.182 19.688 1 98.12 145 GLU B CA 1
ATOM 3219 C C . GLU B 1 145 ? -3.617 2.854 19.203 1 98.12 145 GLU B C 1
ATOM 3221 O O . GLU B 1 145 ? -2.633 3.244 19.828 1 98.12 145 GLU B O 1
ATOM 3226 N N . PRO B 1 146 ? -3.516 2.148 18.078 1 98.12 146 PRO B N 1
ATOM 3227 C CA . PRO B 1 146 ? -2.152 1.851 17.625 1 98.12 146 PRO B CA 1
ATOM 3228 C C . PRO B 1 146 ? -1.338 3.109 17.344 1 98.12 146 PRO B C 1
ATOM 3230 O O . PRO B 1 146 ? -0.134 3.146 17.609 1 98.12 146 PRO B O 1
ATOM 3233 N N . ILE B 1 147 ? -1.958 4.109 16.812 1 98.62 147 ILE B N 1
ATOM 3234 C CA . ILE B 1 147 ? -1.289 5.367 16.484 1 98.62 147 ILE B CA 1
ATOM 3235 C C . ILE B 1 147 ? -0.823 6.047 17.766 1 98.62 147 ILE B C 1
ATOM 3237 O O . ILE B 1 147 ? 0.31 6.527 17.844 1 98.62 147 ILE B O 1
ATOM 3241 N N . LEU B 1 148 ? -1.756 6.051 18.703 1 98.62 148 LEU B N 1
ATOM 3242 C CA . LEU B 1 148 ? -1.401 6.613 20 1 98.62 148 LEU B CA 1
ATOM 3243 C C . LEU B 1 148 ? -0.225 5.859 20.609 1 98.62 148 LEU B C 1
ATOM 3245 O O . LEU B 1 148 ? 0.663 6.473 21.219 1 98.62 148 LEU B O 1
ATOM 3249 N N . GLU B 1 149 ? -0.23 4.543 20.469 1 98.62 149 GLU B N 1
ATOM 3250 C CA . GLU B 1 149 ? 0.867 3.727 20.984 1 98.62 149 GLU B CA 1
ATOM 3251 C C . GLU B 1 149 ? 2.195 4.133 20.344 1 98.62 149 GLU B C 1
ATOM 3253 O O . GLU B 1 149 ? 3.223 4.18 21.031 1 98.62 149 GLU B O 1
ATOM 3258 N N . VAL B 1 150 ? 2.205 4.461 19.078 1 98.81 150 VAL B N 1
ATOM 3259 C CA . VAL B 1 150 ? 3.414 4.926 18.422 1 98.81 150 VAL B CA 1
ATOM 3260 C C . VAL B 1 150 ? 3.924 6.195 19.094 1 98.81 150 VAL B C 1
ATOM 3262 O O . VAL B 1 150 ? 5.109 6.309 19.406 1 98.81 150 VAL B O 1
ATOM 3265 N N . ALA B 1 151 ? 2.99 7.148 19.312 1 98.56 151 ALA B N 1
ATOM 3266 C CA . ALA B 1 151 ? 3.373 8.422 19.922 1 98.56 151 ALA B CA 1
ATOM 3267 C C . ALA B 1 151 ? 3.99 8.203 21.297 1 98.56 151 ALA B C 1
ATOM 3269 O O . ALA B 1 151 ? 5.004 8.82 21.625 1 98.56 151 ALA B O 1
ATOM 3270 N N . ARG B 1 152 ? 3.41 7.332 22.047 1 98.31 152 ARG B N 1
ATOM 3271 C CA . ARG B 1 152 ? 3.898 7.035 23.391 1 98.31 152 ARG B CA 1
ATOM 3272 C C . ARG B 1 152 ? 5.281 6.398 23.344 1 98.31 152 ARG B C 1
ATOM 3274 O O . ARG B 1 152 ? 6.137 6.691 24.188 1 98.31 152 ARG B O 1
ATOM 3281 N N . LYS B 1 153 ? 5.48 5.586 22.375 1 98.38 153 LYS B N 1
ATOM 3282 C CA . LYS B 1 153 ? 6.734 4.844 22.266 1 98.38 153 LYS B CA 1
ATOM 3283 C C . LYS B 1 153 ? 7.852 5.734 21.734 1 98.38 153 LYS B C 1
ATOM 3285 O O . LYS B 1 153 ? 9.008 5.609 22.156 1 98.38 153 LYS B O 1
ATOM 3290 N N . VAL B 1 154 ? 7.598 6.527 20.734 1 97.94 154 VAL B N 1
ATOM 3291 C CA . VAL B 1 154 ? 8.617 7.398 20.156 1 97.94 154 VAL B CA 1
ATOM 3292 C C . VAL B 1 154 ? 9.148 8.352 21.234 1 97.94 154 VAL B C 1
ATOM 3294 O O . VAL B 1 154 ? 10.359 8.57 21.328 1 97.94 154 VAL B O 1
ATOM 3297 N N . GLU B 1 155 ? 8.211 8.914 22.078 1 93 155 GLU B N 1
ATOM 3298 C CA . GLU B 1 155 ? 8.531 9.758 23.234 1 93 155 GLU B CA 1
ATOM 3299 C C . GLU B 1 155 ? 9.609 10.781 22.891 1 93 155 GLU B C 1
ATOM 3301 O O . GLU B 1 155 ? 10.633 10.867 23.562 1 93 155 GLU B O 1
ATOM 3306 N N . HIS B 1 156 ? 9.516 11.555 21.953 1 94.88 156 HIS B N 1
ATOM 3307 C CA . HIS B 1 156 ? 10.391 12.641 21.516 1 94.88 156 HIS B CA 1
ATOM 3308 C C . HIS B 1 156 ? 9.648 13.969 21.516 1 94.88 156 HIS B C 1
ATOM 3310 O O . HIS B 1 156 ? 8.477 14.031 21.109 1 94.88 156 HIS B O 1
ATOM 3316 N N . PRO B 1 157 ? 10.266 14.961 21.953 1 94.75 157 PRO B N 1
ATOM 3317 C CA . PRO B 1 157 ? 9.586 16.25 22.062 1 94.75 157 PRO B CA 1
ATOM 3318 C C . PRO B 1 157 ? 9.156 16.797 20.703 1 94.75 157 PRO B C 1
ATOM 3320 O O . PRO B 1 157 ? 8.188 17.562 20.625 1 94.75 157 PRO B O 1
ATOM 3323 N N . ASP B 1 158 ? 9.883 16.406 19.656 1 97.19 158 ASP B N 1
ATOM 3324 C CA . ASP B 1 158 ? 9.57 16.938 18.328 1 97.19 158 ASP B CA 1
ATOM 3325 C C . ASP B 1 158 ? 8.695 15.953 17.547 1 97.19 158 ASP B C 1
ATOM 3327 O O . ASP B 1 158 ? 8.594 16.047 16.312 1 97.19 158 ASP B O 1
ATOM 3331 N N . PHE B 1 159 ? 8.18 14.984 18.219 1 98.5 159 PHE B N 1
ATOM 3332 C CA . PHE B 1 159 ? 7.258 14.062 17.562 1 98.5 159 PHE B CA 1
ATOM 3333 C C . PHE B 1 159 ? 5.852 14.211 18.141 1 98.5 159 PHE B C 1
ATOM 3335 O O . PHE B 1 159 ? 5.684 14.352 19.359 1 98.5 159 PHE B O 1
ATOM 3342 N N . GLY B 1 160 ? 4.852 14.25 17.297 1 98.5 160 GLY B N 1
ATOM 3343 C CA . GLY B 1 160 ? 3.451 14.266 17.688 1 98.5 160 GLY B CA 1
ATOM 3344 C C . GLY B 1 160 ? 2.533 13.695 16.625 1 98.5 160 GLY B C 1
ATOM 3345 O O . GLY B 1 160 ? 2.971 12.922 15.766 1 98.5 160 GLY B O 1
ATOM 3346 N N . LEU B 1 161 ? 1.271 13.977 16.812 1 98.88 161 LEU B N 1
ATOM 3347 C CA . LEU B 1 161 ? 0.277 13.422 15.906 1 98.88 161 LEU B CA 1
ATOM 3348 C C . LEU B 1 161 ? -0.435 14.531 15.133 1 98.88 161 LEU B C 1
ATOM 3350 O O . LEU B 1 161 ? -0.682 15.609 15.68 1 98.88 161 LEU B O 1
ATOM 3354 N N . CYS B 1 162 ? -0.648 14.32 13.906 1 98.94 162 CYS B N 1
ATOM 3355 C CA . CYS B 1 162 ? -1.608 15.078 13.109 1 98.94 162 CYS B CA 1
ATOM 3356 C C . CYS B 1 162 ? -2.928 14.32 12.984 1 98.94 162 CYS B C 1
ATOM 3358 O O . CYS B 1 162 ? -2.998 13.289 12.312 1 98.94 162 CYS B O 1
ATOM 3360 N N . LEU B 1 163 ? -3.92 14.797 13.641 1 98.94 163 LEU B N 1
ATOM 3361 C CA . LEU B 1 163 ? -5.242 14.203 13.461 1 98.94 163 LEU B CA 1
ATOM 3362 C C . LEU B 1 163 ? -5.941 14.797 12.242 1 98.94 163 LEU B C 1
ATOM 3364 O O . LEU B 1 163 ? -6.18 16 12.188 1 98.94 163 LEU B O 1
ATOM 3368 N N . ASP B 1 164 ? -6.129 14.039 11.297 1 98.88 164 ASP B N 1
ATOM 3369 C CA . ASP B 1 164 ? -7.027 14.414 10.211 1 98.88 164 ASP B CA 1
ATOM 3370 C C . ASP B 1 164 ? -8.469 14.023 10.531 1 98.88 164 ASP B C 1
ATOM 3372 O O . ASP B 1 164 ? -8.828 12.852 10.461 1 98.88 164 ASP B O 1
ATOM 3376 N N . ILE B 1 165 ? -9.266 14.93 10.758 1 98.69 165 ILE B N 1
ATOM 3377 C CA . ILE B 1 165 ? -10.602 14.672 11.289 1 98.69 165 ILE B CA 1
ATOM 3378 C C . ILE B 1 165 ? -11.5 14.141 10.172 1 98.69 165 ILE B C 1
ATOM 3380 O O . ILE B 1 165 ? -12.422 13.359 10.43 1 98.69 165 ILE B O 1
ATOM 3384 N N . GLY B 1 166 ? -11.289 14.625 8.938 1 98.5 166 GLY B N 1
ATOM 3385 C CA . GLY B 1 166 ? -12.039 14.062 7.82 1 98.5 166 GLY B CA 1
ATOM 3386 C C . GLY B 1 166 ? -11.742 12.594 7.582 1 98.5 166 GLY B C 1
ATOM 3387 O O . GLY B 1 166 ? -12.656 11.805 7.344 1 98.5 166 GLY B O 1
ATOM 3388 N N . HIS B 1 167 ? -10.461 12.234 7.652 1 98.5 167 HIS B N 1
ATOM 3389 C CA . HIS B 1 167 ? -10.078 10.836 7.504 1 98.5 167 HIS B CA 1
ATOM 3390 C C . HIS B 1 167 ? -10.68 9.977 8.609 1 98.5 167 HIS B C 1
ATOM 3392 O O . HIS B 1 167 ? -11.242 8.914 8.344 1 98.5 167 HIS B O 1
ATOM 3398 N N . ALA B 1 168 ? -10.555 10.43 9.836 1 98.44 168 ALA B N 1
ATOM 3399 C CA . ALA B 1 168 ? -11.141 9.688 10.945 1 98.44 168 ALA B CA 1
ATOM 3400 C C . ALA B 1 168 ? -12.633 9.469 10.734 1 98.44 168 ALA B C 1
ATOM 3402 O O . ALA B 1 168 ? -13.164 8.398 11.055 1 98.44 168 ALA B O 1
ATOM 3403 N N . HIS B 1 169 ? -13.273 10.43 10.18 1 98.25 169 HIS B N 1
ATOM 3404 C CA . HIS B 1 169 ? -14.727 10.406 10.008 1 98.25 169 HIS B CA 1
ATOM 3405 C C . HIS B 1 169 ? -15.141 9.391 8.945 1 98.25 169 HIS B C 1
ATOM 3407 O O . HIS B 1 169 ? -16.141 8.68 9.109 1 98.25 169 HIS B O 1
ATOM 3413 N N . CYS B 1 170 ? -14.398 9.289 7.902 1 96.19 170 CYS B N 1
ATOM 3414 C CA . CYS B 1 170 ? -14.898 8.477 6.797 1 96.19 170 CYS B CA 1
ATOM 3415 C C . CYS B 1 170 ? -14.227 7.113 6.773 1 96.19 170 CYS B C 1
ATOM 3417 O O . CYS B 1 170 ? -14.695 6.195 6.102 1 96.19 170 CYS B O 1
ATOM 3419 N N . TYR B 1 171 ? -13.109 6.859 7.551 1 96.31 171 TYR B N 1
ATOM 3420 C CA . TYR B 1 171 ? -12.406 5.586 7.434 1 96.31 171 TYR B CA 1
ATOM 3421 C C . TYR B 1 171 ? -12.422 4.828 8.758 1 96.31 171 TYR B C 1
ATOM 3423 O O . TYR B 1 171 ? -11.844 3.74 8.859 1 96.31 171 TYR B O 1
ATOM 3431 N N . SER B 1 172 ? -13 5.363 9.742 1 96.88 172 SER B N 1
ATOM 3432 C CA . SER B 1 172 ? -13.094 4.719 11.055 1 96.88 172 SER B CA 1
ATOM 3433 C C . SER B 1 172 ? -14.539 4.641 11.523 1 96.88 172 SER B C 1
ATOM 3435 O O . SER B 1 172 ? -15.336 5.543 11.266 1 96.88 172 SER B O 1
ATOM 3437 N N . ASP B 1 173 ? -14.812 3.576 12.219 1 94.62 173 ASP B N 1
ATOM 3438 C CA . ASP B 1 173 ? -16.125 3.479 12.852 1 94.62 173 ASP B CA 1
ATOM 3439 C C . ASP B 1 173 ? -16.172 4.297 14.141 1 94.62 173 ASP B C 1
ATOM 3441 O O . ASP B 1 173 ? -17.266 4.582 14.656 1 94.62 173 ASP B O 1
ATOM 3445 N N . ARG B 1 174 ? -15.07 4.656 14.664 1 95.75 174 ARG B N 1
ATOM 3446 C CA . ARG B 1 174 ? -14.977 5.531 15.828 1 95.75 174 ARG B CA 1
ATOM 3447 C C . ARG B 1 174 ? -15.164 6.992 15.43 1 95.75 174 ARG B C 1
ATOM 3449 O O . ARG B 1 174 ? -14.516 7.477 14.5 1 95.75 174 ARG B O 1
ATOM 3456 N N . PRO B 1 175 ? -16.078 7.652 16.188 1 96.62 175 PRO B N 1
ATOM 3457 C CA . PRO B 1 175 ? -16.25 9.07 15.852 1 96.62 175 PRO B CA 1
ATOM 3458 C C . PRO B 1 175 ? -14.961 9.867 15.984 1 96.62 175 PRO B C 1
ATOM 3460 O O . PRO B 1 175 ? -14.172 9.625 16.891 1 96.62 175 PRO B O 1
ATOM 3463 N N . ALA B 1 176 ? -14.773 10.82 15.109 1 97.62 176 ALA B N 1
ATOM 3464 C CA . ALA B 1 176 ? -13.57 11.641 15.094 1 97.62 176 ALA B CA 1
ATOM 3465 C C . ALA B 1 176 ? -13.359 12.336 16.438 1 97.62 176 ALA B C 1
ATOM 3467 O O . ALA B 1 176 ? -12.227 12.531 16.875 1 97.62 176 ALA B O 1
ATOM 3468 N N . GLY B 1 177 ? -14.469 12.719 17.062 1 97.69 177 GLY B N 1
ATOM 3469 C CA . GLY B 1 177 ? -14.352 13.305 18.391 1 97.69 177 GLY B CA 1
ATOM 3470 C C . GLY B 1 177 ? -13.672 12.391 19.391 1 97.69 177 GLY B C 1
ATOM 3471 O O . GLY B 1 177 ? -12.906 12.844 20.234 1 97.69 177 GLY B O 1
ATOM 3472 N N . ALA B 1 178 ? -13.969 11.125 19.328 1 98.12 178 ALA B N 1
ATOM 3473 C CA . ALA B 1 178 ? -13.344 10.141 20.219 1 98.12 178 ALA B CA 1
ATOM 3474 C C . ALA B 1 178 ? -11.852 10.023 19.922 1 98.12 178 ALA B C 1
ATOM 3476 O O . ALA B 1 178 ? -11.055 9.805 20.844 1 98.12 178 ALA B O 1
ATOM 3477 N N . TRP B 1 179 ? -11.469 10.148 18.672 1 98.62 179 TRP B N 1
ATOM 3478 C CA . TRP B 1 179 ? -10.055 10.195 18.312 1 98.62 179 TRP B CA 1
ATOM 3479 C C . TRP B 1 179 ? -9.359 11.367 19 1 98.62 179 TRP B C 1
ATOM 3481 O O . TRP B 1 179 ? -8.281 11.219 19.578 1 98.62 179 TRP B O 1
ATOM 3491 N N . ALA B 1 180 ? -10.008 12.516 18.906 1 98.69 180 ALA B N 1
ATOM 3492 C CA . ALA B 1 180 ? -9.461 13.734 19.5 1 98.69 180 ALA B CA 1
ATOM 3493 C C . ALA B 1 180 ? -9.258 13.562 21 1 98.69 180 ALA B C 1
ATOM 3495 O O . ALA B 1 180 ? -8.211 13.945 21.547 1 98.69 180 ALA B O 1
ATOM 3496 N N . GLU B 1 181 ? -10.25 12.984 21.609 1 98.44 181 GLU B N 1
ATOM 3497 C CA . GLU B 1 181 ? -10.164 12.75 23.047 1 98.44 181 GLU B CA 1
ATOM 3498 C C . GLU B 1 181 ? -9.031 11.781 23.375 1 98.44 181 GLU B C 1
ATOM 3500 O O . GLU B 1 181 ? -8.25 12.016 24.297 1 98.44 181 GLU B O 1
ATOM 3505 N N . LEU B 1 182 ? -8.977 10.75 22.672 1 98.56 182 LEU B N 1
ATOM 3506 C CA . LEU B 1 182 ? -7.992 9.703 22.938 1 98.56 182 LEU B CA 1
ATOM 3507 C C . LEU B 1 182 ? -6.574 10.219 22.703 1 98.56 182 LEU B C 1
ATOM 3509 O O . LEU B 1 182 ? -5.68 9.969 23.516 1 98.56 182 LEU B O 1
ATOM 3513 N N . PHE B 1 183 ? -6.34 10.891 21.594 1 98.69 183 PHE B N 1
ATOM 3514 C CA . PHE B 1 183 ? -5.012 11.391 21.266 1 98.69 183 PHE B CA 1
ATOM 3515 C C . PHE B 1 183 ? -4.574 12.469 22.25 1 98.69 183 PHE B C 1
ATOM 3517 O O . PHE B 1 183 ? -3.389 12.578 22.578 1 98.69 183 PHE B O 1
ATOM 3524 N N . GLY B 1 184 ? -5.582 13.312 22.734 1 98 184 GLY B N 1
ATOM 3525 C CA . GLY B 1 184 ? -5.305 14.289 23.781 1 98 184 GLY B CA 1
ATOM 3526 C C . GLY B 1 184 ? -4.18 15.242 23.422 1 98 184 GLY B C 1
ATOM 3527 O O . GLY B 1 184 ? -4.184 15.836 22.344 1 98 184 GLY B O 1
ATOM 3528 N N . SER B 1 185 ? -3.24 15.328 24.281 1 98 185 SER B N 1
ATOM 3529 C CA . SER B 1 185 ? -2.191 16.328 24.141 1 98 185 SER B CA 1
ATOM 3530 C C . SER B 1 185 ? -1.142 15.906 23.125 1 98 185 SER B C 1
ATOM 3532 O O . SER B 1 185 ? -0.248 16.688 22.781 1 98 185 SER B O 1
ATOM 3534 N N . TYR B 1 186 ? -1.273 14.719 22.594 1 98.44 186 TYR B N 1
ATOM 3535 C CA . TYR B 1 186 ? -0.339 14.266 21.562 1 98.44 186 TYR B CA 1
ATOM 3536 C C . TYR B 1 186 ? -0.631 14.93 20.234 1 98.44 186 TYR B C 1
ATOM 3538 O O . TYR B 1 186 ? 0.2 14.898 19.312 1 98.44 186 TYR B O 1
ATOM 3546 N N . ILE B 1 187 ? -1.808 15.484 20.078 1 98.81 187 ILE B N 1
ATOM 3547 C CA . ILE B 1 187 ? -2.135 16.203 18.844 1 98.81 187 ILE B CA 1
ATOM 3548 C C . ILE B 1 187 ? -1.354 17.5 18.781 1 98.81 187 ILE B C 1
ATOM 3550 O O . ILE B 1 187 ? -1.516 18.375 19.641 1 98.81 187 ILE B O 1
ATOM 3554 N N . LYS B 1 188 ? -0.545 17.578 17.75 1 98.69 188 LYS B N 1
ATOM 3555 C CA . LYS B 1 188 ? 0.229 18.797 17.562 1 98.69 188 LYS B CA 1
ATOM 3556 C C . LYS B 1 188 ? -0.251 19.562 16.328 1 98.69 188 LYS B C 1
ATOM 3558 O O . LYS B 1 188 ? 0.09 20.734 16.125 1 98.69 188 LYS B O 1
ATOM 3563 N N . HIS B 1 189 ? -0.996 18.922 15.531 1 98.88 189 HIS B N 1
ATOM 3564 C CA . HIS B 1 189 ? -1.512 19.469 14.281 1 98.88 189 HIS B CA 1
ATOM 3565 C C . HIS B 1 189 ? -2.852 18.844 13.914 1 98.88 189 HIS B C 1
ATOM 3567 O O . HIS B 1 189 ? -3.092 17.672 14.203 1 98.88 189 HIS B O 1
ATOM 3573 N N . LEU B 1 190 ? -3.715 19.609 13.32 1 98.81 190 LEU B N 1
ATOM 3574 C CA . LEU B 1 190 ? -5.031 19.125 12.914 1 98.81 190 LEU B CA 1
ATOM 3575 C C . LEU B 1 190 ? -5.273 19.406 11.43 1 98.81 190 LEU B C 1
ATOM 3577 O O . LEU B 1 190 ? -5.156 20.562 10.984 1 98.81 190 LEU B O 1
ATOM 3581 N N . HIS B 1 191 ? -5.48 18.359 10.625 1 98.94 191 HIS B N 1
ATOM 3582 C CA . HIS B 1 191 ? -6.02 18.547 9.281 1 98.94 191 HIS B CA 1
ATOM 3583 C C . HIS B 1 191 ? -7.539 18.656 9.312 1 98.94 191 HIS B C 1
ATOM 3585 O O . HIS B 1 191 ? -8.227 17.781 9.844 1 98.94 191 HIS B O 1
ATOM 3591 N N . VAL B 1 192 ? -7.996 19.719 8.602 1 98.38 192 VAL B N 1
ATOM 3592 C CA . VAL B 1 192 ? -9.414 20.031 8.758 1 98.38 192 VAL B CA 1
ATOM 3593 C C . VAL B 1 192 ? -10.086 20.078 7.383 1 98.38 192 VAL B C 1
ATOM 3595 O O . VAL B 1 192 ? -9.656 20.812 6.5 1 98.38 192 VAL B O 1
ATOM 3598 N N . HIS B 1 193 ? -11.008 19.312 7.207 1 98.56 193 HIS B N 1
ATOM 3599 C CA . HIS B 1 193 ? -11.977 19.25 6.121 1 98.56 193 HIS B CA 1
ATOM 3600 C C . HIS B 1 193 ? -13.18 18.391 6.504 1 98.56 193 HIS B C 1
ATOM 3602 O O . HIS B 1 193 ? -13.172 17.734 7.551 1 98.56 193 HIS B O 1
ATOM 3608 N N . ASP B 1 194 ? -14.227 18.516 5.723 1 98.44 194 ASP B N 1
ATOM 3609 C CA . ASP B 1 194 ? -15.477 17.844 6.086 1 98.44 194 ASP B CA 1
ATOM 3610 C C . ASP B 1 194 ? -15.883 16.844 5.016 1 98.44 194 ASP B C 1
ATOM 3612 O O . ASP B 1 194 ? -15.266 16.766 3.951 1 98.44 194 ASP B O 1
ATOM 3616 N N . ASN B 1 195 ? -16.734 15.953 5.375 1 98.25 195 ASN B N 1
ATOM 3617 C CA . ASN B 1 195 ? -17.391 14.977 4.496 1 98.25 195 ASN B CA 1
ATOM 3618 C C . ASN B 1 195 ? -18.625 14.367 5.152 1 98.25 195 ASN B C 1
ATOM 3620 O O . ASN B 1 195 ? -19.016 14.773 6.242 1 98.25 195 ASN B O 1
ATOM 3624 N N . SER B 1 196 ? -19.266 13.414 4.508 1 97.12 196 SER B N 1
ATOM 3625 C CA . SER B 1 196 ? -20.484 12.828 5.031 1 97.12 196 SER B CA 1
ATOM 3626 C C . SER B 1 196 ? -20.234 11.445 5.629 1 97.12 196 SER B C 1
ATOM 3628 O O . SER B 1 196 ? -21.156 10.672 5.848 1 97.12 196 SER B O 1
ATOM 3630 N N . GLY B 1 197 ? -18.984 11.109 5.758 1 96.25 197 GLY B N 1
ATOM 3631 C CA . GLY B 1 197 ? -18.641 9.82 6.332 1 96.25 197 GLY B CA 1
ATOM 3632 C C . GLY B 1 197 ? -18.5 8.719 5.293 1 96.25 197 GLY B C 1
ATOM 3633 O O . GLY B 1 197 ? -18.094 7.605 5.613 1 96.25 197 GLY B O 1
ATOM 3634 N N . ASP B 1 198 ? -18.781 9.039 4.07 1 92.69 198 ASP B N 1
ATOM 3635 C CA . ASP B 1 198 ? -18.844 8.023 3.027 1 92.69 198 ASP B CA 1
ATOM 3636 C C . ASP B 1 198 ? -17.562 8.008 2.195 1 92.69 198 ASP B C 1
ATOM 3638 O O . ASP B 1 198 ? -17.188 6.977 1.627 1 92.69 198 ASP B O 1
ATOM 3642 N N . ARG B 1 199 ? -17.016 9.125 2.061 1 92.94 199 ARG B N 1
ATOM 3643 C CA . ARG B 1 199 ? -15.789 9.227 1.272 1 92.94 199 ARG B CA 1
ATOM 3644 C C . ARG B 1 199 ? -14.977 10.453 1.686 1 92.94 199 ARG B C 1
ATOM 3646 O O . ARG B 1 199 ? -15.508 11.375 2.314 1 92.94 199 ARG B O 1
ATOM 3653 N N . ASP B 1 200 ? -13.758 10.492 1.291 1 95.25 200 ASP B N 1
ATOM 3654 C CA . ASP B 1 200 ? -12.828 11.586 1.562 1 95.25 200 ASP B CA 1
ATOM 3655 C C . ASP B 1 200 ? -13.07 12.758 0.617 1 95.25 200 ASP B C 1
ATOM 3657 O O . ASP B 1 200 ? -12.242 13.047 -0.25 1 95.25 200 ASP B O 1
ATOM 3661 N N . ALA B 1 201 ? -14.086 13.555 0.885 1 95.38 201 ALA B N 1
ATOM 3662 C CA . ALA B 1 201 ? -14.594 14.547 -0.058 1 95.38 201 ALA B CA 1
ATOM 3663 C C . ALA B 1 201 ? -13.828 15.867 0.061 1 95.38 201 ALA B C 1
ATOM 3665 O O . ALA B 1 201 ? -13.891 16.703 -0.839 1 95.38 201 ALA B O 1
ATOM 3666 N N . HIS B 1 202 ? -13.156 16.141 1.193 1 97.5 202 HIS B N 1
ATOM 3667 C CA . HIS B 1 202 ? -12.391 17.359 1.442 1 97.5 202 HIS B CA 1
ATOM 3668 C C . HIS B 1 202 ? -13.266 18.594 1.26 1 97.5 202 HIS B C 1
ATOM 3670 O O . HIS B 1 202 ? -12.812 19.594 0.703 1 97.5 202 HIS B O 1
ATOM 3676 N N . TRP B 1 203 ? -14.5 18.5 1.723 1 98.12 203 TRP B N 1
ATOM 3677 C CA . TRP B 1 203 ? -15.398 19.656 1.694 1 98.12 203 TRP B CA 1
ATOM 3678 C C . TRP B 1 203 ? -15.023 20.672 2.77 1 98.12 203 TRP B C 1
ATOM 3680 O O . TRP B 1 203 ? -14.289 20.344 3.709 1 98.12 203 TRP B O 1
ATOM 3690 N N . ARG B 1 204 ? -15.492 21.859 2.555 1 98.38 204 ARG B N 1
ATOM 3691 C CA . ARG B 1 204 ? -15.344 22.875 3.596 1 98.38 204 ARG B CA 1
ATOM 3692 C C . ARG B 1 204 ? -16.078 22.469 4.867 1 98.38 204 ARG B C 1
ATOM 3694 O O . ARG B 1 204 ? -17.062 21.734 4.812 1 98.38 204 ARG B O 1
ATOM 3701 N N . LEU B 1 205 ? -15.609 23 5.961 1 98.25 205 LEU B N 1
ATOM 3702 C CA . LEU B 1 205 ? -16.297 22.766 7.23 1 98.25 205 LEU B CA 1
ATOM 3703 C C . LEU B 1 205 ? -17.75 23.219 7.152 1 98.25 205 LEU B C 1
ATOM 3705 O O . LEU B 1 205 ? -18.047 24.297 6.621 1 98.25 205 LEU B O 1
ATOM 3709 N N . GLY B 1 206 ? -18.641 22.375 7.598 1 97.19 206 GLY B N 1
ATOM 3710 C CA . GLY B 1 206 ? -20.047 22.719 7.648 1 97.19 206 GLY B CA 1
ATOM 3711 C C . GLY B 1 206 ? -20.844 22.156 6.48 1 97.19 206 GLY B C 1
ATOM 3712 O O . GLY B 1 206 ? -22.062 22.109 6.516 1 97.19 206 GLY B O 1
ATOM 3713 N N . ARG B 1 207 ? -20.141 21.75 5.461 1 97.56 207 ARG B N 1
ATOM 3714 C CA . ARG B 1 207 ? -20.828 21.188 4.309 1 97.56 207 ARG B CA 1
ATOM 3715 C C . ARG B 1 207 ? -21.234 19.75 4.566 1 97.56 207 ARG B C 1
ATOM 3717 O O . ARG B 1 207 ? -22.219 19.266 4.016 1 97.56 207 ARG B O 1
ATOM 3724 N N . GLY B 1 208 ? -20.453 19.016 5.312 1 97.88 208 GLY B N 1
ATOM 3725 C CA . GLY B 1 208 ? -20.766 17.625 5.645 1 97.88 208 GLY B CA 1
ATOM 3726 C C . GLY B 1 208 ? -21.453 17.484 6.984 1 97.88 208 GLY B C 1
ATOM 3727 O O . GLY B 1 208 ? -22.266 18.328 7.367 1 97.88 208 GLY B O 1
ATOM 3728 N N . ASN B 1 209 ? -21.219 16.297 7.684 1 97.62 209 ASN B N 1
ATOM 3729 C CA . ASN B 1 209 ? -21.922 16.031 8.938 1 97.62 209 ASN B CA 1
ATOM 3730 C C . ASN B 1 209 ? -20.938 15.781 10.078 1 97.62 209 ASN B C 1
ATOM 3732 O O . ASN B 1 209 ? -21.297 15.18 11.094 1 97.62 209 ASN B O 1
ATOM 3736 N N . LEU B 1 210 ? -19.766 16.188 9.898 1 97.06 210 LEU B N 1
ATOM 3737 C CA . LEU B 1 210 ? -18.75 16.094 10.945 1 97.06 210 LEU B CA 1
ATOM 3738 C C . LEU B 1 210 ? -19.031 17.125 12.055 1 97.06 210 LEU B C 1
ATOM 3740 O O . LEU B 1 210 ? -19.328 18.281 11.773 1 97.06 210 LEU B O 1
ATOM 3744 N N . ASP B 1 211 ? -19.016 16.641 13.273 1 96 211 ASP B N 1
ATOM 3745 C CA . ASP B 1 211 ? -19.156 17.562 14.398 1 96 211 ASP B CA 1
ATOM 3746 C C . ASP B 1 211 ? -17.844 18.297 14.68 1 96 211 ASP B C 1
ATOM 3748 O O . ASP B 1 211 ? -17.281 18.172 15.766 1 96 211 ASP B O 1
ATOM 3752 N N . TYR B 1 212 ? -17.469 19.078 13.711 1 97.62 212 TYR B N 1
ATOM 3753 C CA . TYR B 1 212 ? -16.125 19.656 13.734 1 97.62 212 TYR B CA 1
ATOM 3754 C C . TYR B 1 212 ? -15.992 20.672 14.875 1 97.62 212 TYR B C 1
ATOM 3756 O O . TYR B 1 212 ? -14.906 20.844 15.43 1 97.62 212 TYR B O 1
ATOM 3764 N N . LYS B 1 213 ? -17.016 21.438 15.281 1 96.94 213 LYS B N 1
ATOM 3765 C CA . LYS B 1 213 ? -16.938 22.438 16.344 1 96.94 213 LYS B CA 1
ATOM 3766 C C . LYS B 1 213 ? -16.531 21.781 17.672 1 96.94 213 LYS B C 1
ATOM 3768 O O . LYS B 1 213 ? -15.633 22.266 18.359 1 96.94 213 LYS B O 1
ATOM 3773 N N . GLU B 1 214 ? -17.203 20.703 17.938 1 96.25 214 GLU B N 1
ATOM 3774 C CA . GLU B 1 214 ? -16.891 19.984 19.172 1 96.25 214 GLU B CA 1
ATOM 3775 C C . GLU B 1 214 ? -15.469 19.422 19.125 1 96.25 214 GLU B C 1
ATOM 3777 O O . GLU B 1 214 ? -14.75 19.438 20.125 1 96.25 214 GLU B O 1
ATOM 3782 N N . ILE B 1 215 ? -15.078 18.906 18.016 1 98 215 ILE B N 1
ATOM 3783 C CA . ILE B 1 215 ? -13.758 18.328 17.844 1 98 215 ILE B CA 1
ATOM 3784 C C . ILE B 1 215 ? -12.688 19.406 18.047 1 98 215 ILE B C 1
ATOM 3786 O O . ILE B 1 215 ? -11.734 19.203 18.797 1 98 215 ILE B O 1
ATOM 3790 N N . ILE B 1 216 ? -12.875 20.531 17.391 1 97.62 216 ILE B N 1
ATOM 3791 C CA . ILE B 1 216 ? -11.906 21.609 17.484 1 97.62 216 ILE B CA 1
ATOM 3792 C C . ILE B 1 216 ? -11.812 22.109 18.922 1 97.62 216 ILE B C 1
ATOM 3794 O O . ILE B 1 216 ? -10.711 22.328 19.438 1 97.62 216 ILE B O 1
ATOM 3798 N N . GLU B 1 217 ? -12.938 22.234 19.547 1 96.88 217 GLU B N 1
ATOM 3799 C CA . GLU B 1 217 ? -12.945 22.641 20.953 1 96.88 217 GLU B CA 1
ATOM 3800 C C . GLU B 1 217 ? -12.164 21.641 21.812 1 96.88 217 GLU B C 1
ATOM 3802 O O . GLU B 1 217 ? -11.359 22.047 22.656 1 96.88 217 GLU B O 1
ATOM 3807 N N . THR B 1 218 ? -12.445 20.406 21.625 1 97.56 218 THR B N 1
ATOM 3808 C CA . THR B 1 218 ? -11.766 19.359 22.375 1 97.56 218 THR B CA 1
ATOM 3809 C C . THR B 1 218 ? -10.258 19.422 22.141 1 97.56 218 THR B C 1
ATOM 3811 O O . THR B 1 218 ? -9.477 19.344 23.094 1 97.56 218 THR B O 1
ATOM 3814 N N . VAL B 1 219 ? -9.859 19.562 20.922 1 98.19 219 VAL B N 1
ATOM 3815 C CA . VAL B 1 219 ? -8.445 19.578 20.578 1 98.19 219 VAL B CA 1
ATOM 3816 C C . VAL B 1 219 ? -7.77 20.797 21.188 1 98.19 219 VAL B C 1
ATOM 3818 O O . VAL B 1 219 ? -6.684 20.688 21.766 1 98.19 219 VAL B O 1
ATOM 3821 N N . LYS B 1 220 ? -8.406 21.984 21.094 1 97.38 220 LYS B N 1
ATOM 3822 C CA . LYS B 1 220 ? -7.84 23.203 21.641 1 97.38 220 LYS B CA 1
ATOM 3823 C C . LYS B 1 220 ? -7.688 23.094 23.156 1 97.38 220 LYS B C 1
ATOM 3825 O O . LYS B 1 220 ? -6.727 23.625 23.734 1 97.38 220 LYS B O 1
ATOM 3830 N N . ARG B 1 221 ? -8.609 22.469 23.766 1 97.19 221 ARG B N 1
ATOM 3831 C CA . ARG B 1 221 ? -8.562 22.281 25.219 1 97.19 221 ARG B CA 1
ATOM 3832 C C . ARG B 1 221 ? -7.363 21.438 25.625 1 97.19 221 ARG B C 1
ATOM 3834 O O . ARG B 1 221 ? -6.668 21.75 26.594 1 97.19 221 ARG B O 1
ATOM 3841 N N . ASN B 1 222 ? -7.141 20.438 24.891 1 97.69 222 ASN B N 1
ATOM 3842 C CA . ASN B 1 222 ? -6.105 19.469 25.25 1 97.69 222 ASN B CA 1
ATOM 3843 C C . ASN B 1 222 ? -4.742 19.875 24.688 1 97.69 222 ASN B C 1
ATOM 3845 O O . ASN B 1 222 ? -3.705 19.5 25.234 1 97.69 222 ASN B O 1
ATOM 3849 N N . SER B 1 223 ? -4.77 20.594 23.578 1 97.25 223 SER B N 1
ATOM 3850 C CA . SER B 1 223 ? -3.576 21.094 22.891 1 97.25 223 SER B CA 1
ATOM 3851 C C . SER B 1 223 ? -3.723 22.562 22.5 1 97.25 223 SER B C 1
ATOM 3853 O O . SER B 1 223 ? -3.936 22.875 21.328 1 97.25 223 SER B O 1
ATOM 3855 N N . PRO B 1 224 ? -3.451 23.422 23.391 1 96.12 224 PRO B N 1
ATOM 3856 C CA . PRO B 1 224 ? -3.738 24.844 23.172 1 96.12 224 PRO B CA 1
ATOM 3857 C C . PRO B 1 224 ? -2.895 25.453 22.047 1 96.12 224 PRO B C 1
ATOM 3859 O O . PRO B 1 224 ? -3.307 26.422 21.422 1 96.12 224 PRO B O 1
ATOM 3862 N N . ASP B 1 225 ? -1.749 24.844 21.812 1 96.5 225 ASP B N 1
ATOM 3863 C CA . ASP B 1 225 ? -0.859 25.406 20.797 1 96.5 225 ASP B CA 1
ATOM 3864 C C . ASP B 1 225 ? -1.032 24.688 19.469 1 96.5 225 ASP B C 1
ATOM 3866 O O . ASP B 1 225 ? -0.194 24.812 18.562 1 96.5 225 ASP B O 1
ATOM 3870 N N . VAL B 1 226 ? -2.068 23.969 19.328 1 98.25 226 VAL B N 1
ATOM 3871 C CA . VAL B 1 226 ? -2.291 23.156 18.125 1 98.25 226 VAL B CA 1
ATOM 3872 C C . VAL B 1 226 ? -2.363 24.078 16.906 1 98.25 226 VAL B C 1
ATOM 3874 O O . VAL B 1 226 ? -2.855 25.203 16.984 1 98.25 226 VAL B O 1
ATOM 3877 N N . THR B 1 227 ? -1.834 23.594 15.812 1 98.75 227 THR B N 1
ATOM 3878 C CA . THR B 1 227 ? -1.981 24.266 14.531 1 98.75 227 THR B CA 1
ATOM 3879 C C . THR B 1 227 ? -2.959 23.516 13.633 1 98.75 227 THR B C 1
ATOM 3881 O O . THR B 1 227 ? -3.287 22.359 13.898 1 98.75 227 THR B O 1
ATOM 3884 N N . PHE B 1 228 ? -3.459 24.25 12.625 1 98.81 228 PHE B N 1
ATOM 3885 C CA . PHE B 1 228 ? -4.473 23.703 11.727 1 98.81 228 PHE B CA 1
ATOM 3886 C C . PHE B 1 228 ? -4.023 23.812 10.273 1 98.81 228 PHE B C 1
ATOM 3888 O O . PHE B 1 228 ? -3.359 24.781 9.898 1 98.81 228 PHE B O 1
ATOM 3895 N N . THR B 1 229 ? -4.379 22.828 9.5 1 98.94 229 THR B N 1
ATOM 3896 C CA . THR B 1 229 ? -4.344 22.984 8.047 1 98.94 229 THR B CA 1
ATOM 3897 C C . THR B 1 229 ? -5.723 22.734 7.445 1 98.94 229 THR B C 1
ATOM 3899 O O . THR B 1 229 ? -6.332 21.688 7.68 1 98.94 229 THR B O 1
ATOM 3902 N N . VAL B 1 230 ? -6.18 23.719 6.684 1 98.88 230 VAL B N 1
ATOM 3903 C CA . VAL B 1 230 ? -7.395 23.547 5.898 1 98.88 230 VAL B CA 1
ATOM 3904 C C . VAL B 1 230 ? -7.07 22.828 4.59 1 98.88 230 VAL B C 1
ATOM 3906 O O . VAL B 1 230 ? -6.219 23.281 3.822 1 98.88 230 VAL B O 1
ATOM 3909 N N . GLU B 1 231 ? -7.766 21.719 4.375 1 98.69 231 GLU B N 1
ATOM 3910 C CA . GLU B 1 231 ? -7.496 20.922 3.184 1 98.69 231 GLU B CA 1
ATOM 3911 C C . GLU B 1 231 ? -8.688 20.922 2.232 1 98.69 231 GLU B C 1
ATOM 3913 O O . GLU B 1 231 ? -9.375 19.922 2.074 1 98.69 231 GLU B O 1
ATOM 3918 N N . CYS B 1 232 ? -8.891 22.062 1.608 1 98.5 232 CYS B N 1
ATOM 3919 C CA . CYS B 1 232 ? -9.898 22.25 0.571 1 98.5 232 CYS B CA 1
ATOM 3920 C C . CYS B 1 232 ? -9.258 22.703 -0.736 1 98.5 232 CYS B C 1
ATOM 3922 O O . CYS B 1 232 ? -8.211 23.359 -0.726 1 98.5 232 CYS B O 1
ATOM 3924 N N . SER B 1 233 ? -9.945 22.453 -1.811 1 97.62 233 SER B N 1
ATOM 3925 C CA . SER B 1 233 ? -9.336 22.719 -3.111 1 97.62 233 SER B CA 1
ATOM 3926 C C . SER B 1 233 ? -9.961 23.938 -3.77 1 97.62 233 SER B C 1
ATOM 3928 O O . SER B 1 233 ? -9.602 24.297 -4.895 1 97.62 233 SER B O 1
ATOM 3930 N N . GLN B 1 234 ? -10.891 24.531 -3.172 1 98.12 234 GLN B N 1
ATOM 3931 C CA . GLN B 1 234 ? -11.5 25.766 -3.674 1 98.12 234 GLN B CA 1
ATOM 3932 C C . GLN B 1 234 ? -11.273 26.922 -2.701 1 98.12 234 GLN B C 1
ATOM 3934 O O . GLN B 1 234 ? -11.453 26.766 -1.49 1 98.12 234 GLN B O 1
ATOM 3939 N N . LYS B 1 235 ? -10.93 28.094 -3.256 1 98.62 235 LYS B N 1
ATOM 3940 C CA . LYS B 1 235 ? -10.555 29.25 -2.449 1 98.62 235 LYS B CA 1
ATOM 3941 C C . LYS B 1 235 ? -11.68 29.625 -1.491 1 98.62 235 LYS B C 1
ATOM 3943 O O . LYS B 1 235 ? -11.438 29.859 -0.305 1 98.62 235 LYS B O 1
ATOM 3948 N N . GLU B 1 236 ? -12.898 29.594 -2.033 1 98.5 236 GLU B N 1
ATOM 3949 C CA . GLU B 1 236 ? -14.031 30 -1.204 1 98.5 236 GLU B CA 1
ATOM 3950 C C . GLU B 1 236 ? -14.234 29.047 -0.037 1 98.5 236 GLU B C 1
ATOM 3952 O O . GLU B 1 236 ? -14.586 29.453 1.067 1 98.5 236 GLU B O 1
ATOM 3957 N N . ASP B 1 237 ? -14.047 27.812 -0.276 1 98.75 237 ASP B N 1
ATOM 3958 C CA . ASP B 1 237 ? -14.164 26.797 0.766 1 98.75 237 ASP B CA 1
ATOM 3959 C C . ASP B 1 237 ? -13.078 26.969 1.827 1 98.75 237 ASP B C 1
ATOM 3961 O O . ASP B 1 237 ? -13.336 26.797 3.02 1 98.75 237 ASP B O 1
ATOM 3965 N N . VAL B 1 238 ? -11.906 27.297 1.352 1 98.81 238 VAL B N 1
ATOM 3966 C CA . VAL B 1 238 ? -10.789 27.547 2.258 1 98.81 238 VAL B CA 1
ATOM 3967 C C . VAL B 1 238 ? -11.117 28.719 3.174 1 98.81 238 VAL B C 1
ATOM 3969 O O . VAL B 1 238 ? -11.008 28.609 4.398 1 98.81 238 VAL B O 1
ATOM 3972 N N . LEU B 1 239 ? -11.555 29.812 2.604 1 98.75 239 LEU B N 1
ATOM 3973 C CA . LEU B 1 239 ? -11.844 31.016 3.367 1 98.75 239 LEU B CA 1
ATOM 3974 C C . LEU B 1 239 ? -12.969 30.766 4.371 1 98.75 239 LEU B C 1
ATOM 3976 O O . LEU B 1 239 ? -12.875 31.188 5.523 1 98.75 239 LEU B O 1
ATOM 3980 N N . GLN B 1 240 ? -13.953 30.078 3.924 1 98.31 240 GLN B N 1
ATOM 3981 C CA . GLN B 1 240 ? -15.062 29.75 4.816 1 98.31 240 GLN B CA 1
ATOM 3982 C C . GLN B 1 240 ? -14.602 28.859 5.965 1 98.31 240 GLN B C 1
ATOM 3984 O O . GLN B 1 240 ? -15.039 29.047 7.105 1 98.31 240 GLN B O 1
ATOM 3989 N N . SER B 1 241 ? -13.805 27.906 5.676 1 98.75 241 SER B N 1
ATOM 3990 C CA . SER B 1 241 ? -13.312 27 6.707 1 98.75 241 SER B CA 1
ATOM 3991 C C . SER B 1 241 ? -12.438 27.734 7.719 1 98.75 241 SER B C 1
ATOM 3993 O O . SER B 1 241 ? -12.508 27.469 8.922 1 98.75 241 SER B O 1
ATOM 3995 N N . ILE B 1 242 ? -11.578 28.625 7.246 1 98.56 242 ILE B N 1
ATOM 3996 C CA . ILE B 1 242 ? -10.75 29.422 8.148 1 98.56 242 ILE B CA 1
ATOM 3997 C C . ILE B 1 242 ? -11.648 30.203 9.102 1 98.56 242 ILE B C 1
ATOM 3999 O O . ILE B 1 242 ? -11.383 30.266 10.305 1 98.56 242 ILE B O 1
ATOM 4003 N N . LYS B 1 243 ? -12.719 30.766 8.586 1 97.38 243 LYS B N 1
ATOM 4004 C CA . LYS B 1 243 ? -13.664 31.516 9.414 1 97.38 243 LYS B CA 1
ATOM 4005 C C . LYS B 1 243 ? -14.266 30.625 10.5 1 97.38 243 LYS B C 1
ATOM 4007 O O . LYS B 1 243 ? -14.414 31.047 11.648 1 97.38 243 LYS B O 1
ATOM 4012 N N . GLU B 1 244 ? -14.609 29.453 10.109 1 96.31 244 GLU B N 1
ATOM 4013 C CA . GLU B 1 244 ? -15.211 28.5 11.055 1 96.31 244 GLU B CA 1
ATOM 4014 C C . GLU B 1 244 ? -14.242 28.156 12.18 1 96.31 244 GLU B C 1
ATOM 4016 O O . GLU B 1 244 ? -14.648 28.016 13.336 1 96.31 244 GLU B O 1
ATOM 4021 N N . ILE B 1 245 ? -12.961 27.969 11.852 1 96.75 245 ILE B N 1
ATOM 4022 C CA . ILE B 1 245 ? -11.945 27.625 12.852 1 96.75 245 ILE B CA 1
ATOM 4023 C C . ILE B 1 245 ? -11.773 28.797 13.82 1 96.75 245 ILE B C 1
ATOM 4025 O O . ILE B 1 245 ? -11.656 28.594 15.031 1 96.75 245 ILE B O 1
ATOM 4029 N N . CYS B 1 246 ? -11.805 30 13.305 1 92.19 246 CYS B N 1
ATOM 4030 C CA . CYS B 1 246 ? -11.562 31.203 14.102 1 92.19 246 CYS B CA 1
ATOM 4031 C C . CYS B 1 246 ? -12.75 31.5 15.008 1 92.19 246 CYS B C 1
ATOM 4033 O O . CYS B 1 246 ? -12.586 32.062 16.078 1 92.19 246 CYS B O 1
ATOM 4035 N N . MET B 1 247 ? -13.953 31.188 14.539 1 83.12 247 MET B N 1
ATOM 4036 C CA . MET B 1 247 ? -15.164 31.453 15.312 1 83.12 247 MET B CA 1
ATOM 4037 C C . MET B 1 247 ? -15.312 30.438 16.438 1 83.12 247 MET B C 1
ATOM 4039 O O . MET B 1 247 ? -16.047 30.672 17.406 1 83.12 247 MET B O 1
ATOM 4043 N N . GLY B 1 248 ? -14.758 29.281 16.375 1 67.06 248 GLY B N 1
ATOM 4044 C CA . GLY B 1 248 ? -14.844 28.281 17.422 1 67.06 248 GLY B CA 1
ATOM 4045 C C . GLY B 1 248 ? -13.75 28.422 18.469 1 67.06 248 GLY B C 1
ATOM 4046 O O . GLY B 1 248 ? -14.016 28.297 19.656 1 67.06 248 GLY B O 1
#

pLDDT: mean 97.29, std 3.33, range [67.06, 98.94]

Nearest PDB structures (foldseek):
  3ayv-assembly4_D  TM=8.229E-01  e=5.535E-13  Thermus thermophilus HB8
  2nq9-assembly1_A  TM=7.300E-01  e=3.076E-10  Escherichia coli
  4k1g-assembly2_B  TM=7.346E-01  e=1.604E-09  Escherichia coli K-12
  2nqj-assembly1_A  TM=7.102E-01  e=1.206E-09  Escherichia coli
  8rly-assembly2_B  TM=7.261E-01  e=3.768E-09  Escherichia coli

Radius of gyration: 24.9 Å; Cα contacts (8 Å, |Δi|>4): 1011; chains: 2; bounding box: 43×77×50 Å

Foldseek 3Di:
DEEAEPLEDLVLLLVLCVVQVHAYAYAQLLDVVCLVVQVVSLVVVLVSCVVSVHDAYEYEFHAPQAAQQDPDPVSNVVNLSRVVSRVVSCVVSVHQEYEYENSDDPPPDDLVCRLVSSLVSVLVSCVVPDRHAYAYEYALDQDLVSVLSNLVSNPDPSYAYEYEQQRNQQRYPDHSLVSLQVSFQRAQEYEDAAAANNDSPLFAPPPYDHPVVSSLVSNCVRHVNHYYYRYHNDSVSSNRNSVVSVVD/DEEAEPLEDLVLLLVLCVVQVHAYAYAQLLDVVCLVVQVVSLVVVLVSCVVSVHDAYEYEFHAPQAAQQDPDPVSNVVNLSRVVSRVVSCVVSVHQEYEYENSDDPPPDDLVCRLVSSLVSVLVSCVVPDRHAYAYEYALDQDLVSVLSNLVSNPDPSYAYEYEQQRNQQRYPDHSLVSLQVSFQRAQEYEDAHAANNDSPLFAPPPYDRPVLSSLVSNCVRHVNHYYYRYHNDSVSSNRNSVVSVVD

Solvent-accessible surface area (backbone atoms only — not comparable to full-atom values): 25144 Å² total; per-residue (Å²): 100,49,25,33,38,63,61,46,55,62,71,55,45,22,50,48,26,72,73,67,69,38,25,36,28,38,49,65,51,30,36,52,66,41,59,76,43,38,71,63,44,49,56,55,46,51,54,53,38,58,74,31,62,58,83,41,41,30,35,32,37,51,46,84,80,36,31,63,56,53,78,32,68,66,50,35,50,49,31,51,50,52,53,48,52,35,48,51,48,30,61,73,72,60,26,50,34,37,35,32,57,59,54,56,51,77,89,76,55,71,70,79,63,34,35,59,40,36,18,52,44,50,43,60,68,43,54,96,55,76,85,49,32,38,23,42,23,56,54,51,47,58,60,60,61,55,57,48,47,20,54,65,65,40,68,43,93,48,51,37,27,21,48,26,46,33,33,29,39,35,42,20,89,52,55,36,52,56,47,42,60,69,46,31,63,44,34,50,30,34,39,45,32,14,28,75,41,79,47,89,66,37,32,32,62,82,74,37,71,62,67,53,66,61,34,51,50,52,35,41,72,48,17,73,80,37,29,37,30,38,46,30,69,43,72,67,38,39,54,52,30,54,51,53,61,72,73,99,100,49,26,33,38,62,62,47,55,64,69,55,44,22,51,48,24,74,75,68,68,37,24,36,28,37,51,66,51,30,36,50,66,40,59,76,44,39,71,62,44,48,56,54,46,52,53,52,37,57,72,31,63,59,85,41,41,28,36,32,36,50,45,82,78,34,30,62,58,53,78,32,68,66,50,34,51,48,31,50,50,52,52,49,51,35,49,52,48,29,61,75,72,61,26,51,34,39,35,31,58,59,54,56,50,77,91,76,57,70,69,79,64,36,35,60,39,36,19,51,44,50,43,62,68,44,56,96,58,77,84,50,31,38,25,43,24,55,54,50,46,57,61,59,61,56,58,47,47,20,53,65,64,40,67,43,94,48,52,35,25,20,49,27,46,32,32,28,38,34,41,21,90,52,56,36,52,57,46,42,60,69,47,32,61,44,34,50,30,34,38,43,31,13,26,74,42,78,48,90,64,37,32,31,62,82,73,37,71,61,67,54,66,59,32,52,49,53,36,41,72,47,16,74,81,37,31,38,30,38,48,30,68,42,69,67,37,38,55,52,30,53,50,53,61,72,74,96

Secondary structure (DSSP, 8-state):
-EEEETTS-HHHHHHHHHHH--EEEE-GGGSHHHHHTHHHHHHHHHHHHHHHT--SEEEEPP-TT--TT-S-HHHHHHHHHHHHHHHHHHHHHT-SEEEEE----TTTS--TTHHHHHHHHHHHHTTT--SSEEEEE-SS-S-SHHHHHHHHHH--TTEEEEEEHHHHHHH-SS-HHHHHHHHGGGEEEEEE-B--SSS---BPTTTSS--HHHHHHHHHHH-TT-EEEE--SSHHHHHHHHHHHHH-/-EEEETTS-HHHHHHHHHHH--EEEE-GGGSHHHHHTHHHHHHHHHHHHHHHT--SEEEEPP-TT--TT-S-HHHHHHHHHHHHHHHHHHHHHT-SEEEEE----TTTS--TTHHHHHHHHHHHHTTT--SSEEEEE-SS-S-SHHHHHHHHHH--TTEEEEEEHHHHHHH-SS-HHHHHHHHGGGEEEEEE-B--SSS---BPTTTSS--HHHHHHHHHHH-TT-EEEE--SSHHHHHHHHHHHHH-

Organism: NCBI:txid1796616

InterPro domains:
  IPR013022 Xylose isomerase-like, TIM barrel domain [PF01261] (22-237)
  IPR036237 Xylose isomerase-like superfamily [SSF51658] (21-245)
  IPR050312 IolE/XylA/MocC-like [PTHR12110] (22-237)